Protein AF-A0A554JW59-F1 (afdb_monomer_lite)

Radius of gyration: 35.38 Å; chains: 1; bounding box: 73×120×131 Å

Secondary structure (DSSP, 8-state):
-----------------------S---S-PEEEEEEEE-SSSEEEEEEEEE--EEEEBTTS-EEEE-SBHHHHHHHHHHHHT--EEEEE-SSSEEEEEETTEE--TT-SSEEEEEETTEE-SS-TTT-B--TT-EEEEEEESSS--BEEEE--SEEETT-EEEEEEEEEE--B-TT--B--EEEE-TT-EEEETTEEEE--TTSEEEEE-SS-EEEEEEEE-TT-BPPPPEEEEEEPPPPPPPPPPPPPPPPPPPPPPPPPPPPPPPPPPPPP-PPP--HHHHHHHHHHHHHHHHHTB-TTS-BSHHHHHHHHHHHHHHTT--TTTSB-SS-BHHHHHTT----SHHHHHHHHHHHHHTT--GGGBTTB-HHHHHHTTEETTEES-TT-SHHHHHHHHHHHHHT--TT-HHHHHHHHHHHHH--TTS-SSSHHHHHHHHHHHHHHHTTT--HHHHHHHHHHHHHHHHTB-TTSSBTTSHHHHHHHHHHHHHTT--GGG---TTS--HHHHHHTTB-TTS-EESSSSSSEEHHHHHHHHHHHHT-PSSP----SSTTS-S---PPPPPPPP-PPP--------------------------------------------------PPPPTT--PPPTTHHHHHHHHHTTGGGT-SSGGGGTTTT-SS--

Sequence (668 aa):
MIRRRWHWWGLGWGFVLIAAAGALGQGADGVSVSLRIEGSTTTVFEGTVTATPCTITDTAGKEHALPAVAACALQKAAQERKFATSFQDFGFGLFLKKIAGDDTPPDFSRSWNFWVNDDPASVGLDTYAVTPNDRILLAFAPYPGVPLRVTAPEKAILGTSLPVRVEKRVGDFDAQFVWHGRWEPAAGATLHVGDAAHLVPSDGTVTLTFPESGSFPLSADGSGFVRSARRTLAVAAPSPSPTPSPSPSPTPTPAPTPTPTAAPSPTPSPQPTPVPDVSPEQRRERARSALRYLRSQQRDGGDIDGDIVTAWSAIAFGANEERGKTIRSDQSSLLDALTRGRLISATDIERHILAVRATGANPRSFNGSDLLQLLRQRVRNGQIGEETLVNDDIFGILAFVAAGEPANDADVQSAVRTVLQYQVGDGSFGGLDLTAAAMQSLHAYTVRGGSQQVSTALDRARAHLRSRQDRFGGFGENSATTAWALQALVAVGEDPATWRTTDGATPWTALLRYQNAGGGFGWKTREDVSPFMTAYAVPALLGVPWPVTLLGIESAFAAPVSSPTPTPTAAPRPRVAGTAAGAPSAVTATVASPAPSRALSSMTNQSSETATAPTSVPTADSEMLRTPPGFVPLASVDRQFALTLFGAANIGVGLSVARIISKLRGSL

Foldseek 3Di:
DDDDDDDDDDDDDDDPDPDPPPPDDDDQFAAKEWEWEAEPPDTPDTGIFGFAWDWAQAPVRDIDTAGRFQVSSVVRVCVVSVWDWHWHDPPQDTFGQDTHPHGQDPVNQWGFFKDWPLHTDQFARRFGRDHHHIHIYTHTHGPPAKEKEWDFDQEDEAQDWGKIFIWIWDFDAALLRDTPTDTAAPQQKWKDWANDIDGQHRRRIDIDHHNDFDKTWIKIGDPRHGIYDIGIHGYDHDDDDDDDDDDDDDDDDDDDDDDDDDDDDDDDDPQDDQDDFQDLVNLQVLLVLLLLVQLVQQDQQQARPAQLLLLLNLQLCLLVVAAQQVSHDPHDTSLSRLLPHDDDFLVSLLSSLLSCQSNQHACCQRNNHNSLVVQVVQDDPLEGTDPLDLVSLLSVLLSCLSNPHALPDSSNVSSLVVQLVCQDDQLASFDLLRLLSNLLSLLSSVVRPDDPSSVVSNVSSVSSVLVQQDPQQAHSLWQQSLLSNLLSCLSVPHDQQVSADSSNHTSRSSNCQQDDPSSFGATNGVLNGGSNSSSSSNSSSNSHHGSRGNNDDPVVPPDPPDDDDDDDDDDDDDDDDDDDDDDDDDDDDDDDDDDDDDDDDDDDDDDDDDDDDDDDDDDDDDDDDDDDPDDDPDDSSVSVVSVVVCVNSSSRSPPDVNPPVVPPPPDD

Structure (mmCIF, N/CA/C/O backbone):
data_AF-A0A554JW59-F1
#
_entry.id   AF-A0A554JW59-F1
#
loop_
_atom_site.group_PDB
_atom_site.id
_atom_site.type_symbol
_atom_site.label_atom_id
_atom_site.label_alt_id
_atom_site.label_comp_id
_atom_site.label_asym_id
_atom_site.label_entity_id
_atom_site.label_seq_id
_atom_site.pdbx_PDB_ins_code
_atom_site.Cartn_x
_atom_site.Cartn_y
_atom_site.Cartn_z
_atom_site.occupancy
_atom_site.B_iso_or_equiv
_atom_site.auth_seq_id
_atom_site.auth_comp_id
_atom_site.auth_asym_id
_atom_site.auth_atom_id
_atom_site.pdbx_PDB_model_num
ATOM 1 N N . MET A 1 1 ? 1.304 56.086 26.370 1.00 30.67 1 MET A N 1
ATOM 2 C CA . MET A 1 1 ? 0.957 56.741 25.081 1.00 30.67 1 MET A CA 1
ATOM 3 C C . MET A 1 1 ? 1.893 56.150 24.012 1.00 30.67 1 MET A C 1
ATOM 5 O O . MET A 1 1 ? 3.037 55.912 24.354 1.00 30.67 1 MET A O 1
ATOM 9 N N . ILE A 1 2 ? 1.413 55.560 22.897 1.00 30.80 2 ILE A N 1
ATOM 10 C CA . ILE A 1 2 ? 1.040 56.216 21.607 1.00 30.80 2 ILE A CA 1
ATOM 11 C C . ILE A 1 2 ? 2.284 56.875 20.965 1.00 30.80 2 ILE A C 1
ATOM 13 O O . ILE A 1 2 ? 2.851 57.730 21.627 1.00 30.80 2 ILE A O 1
ATOM 17 N N . ARG A 1 3 ? 2.770 56.606 19.732 1.00 26.52 3 ARG A N 1
ATOM 18 C CA . ARG A 1 3 ? 2.502 55.685 18.574 1.00 26.52 3 ARG A CA 1
ATOM 19 C C . ARG A 1 3 ? 3.874 55.477 17.851 1.00 26.52 3 ARG A C 1
ATOM 21 O O . ARG A 1 3 ? 4.731 56.330 18.011 1.00 26.52 3 ARG A O 1
ATOM 28 N N . ARG A 1 4 ? 4.252 54.358 17.204 1.00 28.67 4 ARG A N 1
ATOM 29 C CA . ARG A 1 4 ? 3.781 53.634 15.983 1.00 28.67 4 ARG A CA 1
ATOM 30 C C . ARG A 1 4 ? 4.208 54.264 14.622 1.00 28.67 4 ARG A C 1
ATOM 32 O O . ARG A 1 4 ? 3.858 55.408 14.371 1.00 28.67 4 ARG A O 1
ATOM 39 N N . ARG A 1 5 ? 4.774 53.418 13.726 1.00 27.11 5 ARG A N 1
ATOM 40 C CA . ARG A 1 5 ? 5.292 53.622 12.328 1.00 27.11 5 ARG A CA 1
ATOM 41 C C . ARG A 1 5 ? 6.709 54.239 12.225 1.00 27.11 5 ARG A C 1
ATOM 43 O O . ARG A 1 5 ? 6.990 55.134 13.001 1.00 27.11 5 ARG A O 1
ATOM 50 N N . TRP A 1 6 ? 7.690 53.772 11.425 1.00 24.84 6 TRP A N 1
ATOM 51 C CA . TRP A 1 6 ? 7.828 53.021 10.134 1.00 24.84 6 TRP A CA 1
ATOM 52 C C . TRP A 1 6 ? 8.040 53.905 8.889 1.00 24.84 6 TRP A C 1
ATOM 54 O O . TRP A 1 6 ? 7.097 54.599 8.527 1.00 24.84 6 TRP A O 1
ATOM 64 N N . HIS A 1 7 ? 9.194 53.751 8.211 1.00 23.84 7 HIS A N 1
ATOM 65 C CA . HIS A 1 7 ? 9.483 53.601 6.751 1.00 23.84 7 HIS A CA 1
ATOM 66 C C . HIS A 1 7 ? 11.033 53.497 6.619 1.00 23.84 7 HIS A C 1
ATOM 68 O O . HIS A 1 7 ? 11.727 54.300 7.229 1.00 23.84 7 HIS A O 1
ATOM 74 N N . TRP A 1 8 ? 11.653 52.415 6.126 1.00 22.59 8 TRP A N 1
ATOM 75 C CA . TRP A 1 8 ? 11.768 51.884 4.747 1.00 22.59 8 TRP A CA 1
ATOM 76 C C . TRP A 1 8 ? 12.770 52.605 3.816 1.00 22.59 8 TRP A C 1
ATOM 78 O O . TRP A 1 8 ? 12.433 53.588 3.170 1.00 22.59 8 TRP A O 1
ATOM 88 N N . TRP A 1 9 ? 13.962 52.003 3.700 1.00 22.34 9 TRP A N 1
ATOM 89 C CA . TRP A 1 9 ? 14.857 51.911 2.529 1.00 22.34 9 TRP A CA 1
ATOM 90 C C . TRP A 1 9 ? 15.418 50.467 2.554 1.00 22.34 9 TRP A C 1
ATOM 92 O O . TRP A 1 9 ? 15.513 49.892 3.636 1.00 22.34 9 TRP A O 1
ATOM 102 N N . GLY A 1 10 ? 15.793 49.799 1.462 1.00 24.75 10 GLY A N 1
ATOM 103 C CA . GLY A 1 10 ? 15.829 50.196 0.052 1.00 24.75 10 GLY A CA 1
ATOM 104 C C . GLY A 1 10 ? 17.069 49.582 -0.621 1.00 24.75 10 GLY A C 1
ATOM 105 O O . GLY A 1 10 ? 18.147 49.677 -0.048 1.00 24.75 10 GLY A O 1
ATOM 106 N N . LEU A 1 11 ? 16.917 49.008 -1.827 1.00 27.70 11 LEU A N 1
ATOM 107 C CA . LEU A 1 11 ? 17.918 48.207 -2.574 1.00 27.70 11 LEU A CA 1
ATOM 108 C C . LEU A 1 11 ? 18.179 46.790 -1.990 1.00 27.70 11 LEU A C 1
ATOM 110 O O . LEU A 1 11 ? 18.219 46.609 -0.780 1.00 27.70 11 LEU A O 1
ATOM 114 N N . GLY A 1 12 ? 18.378 45.731 -2.786 1.00 24.16 12 GLY A N 1
ATOM 115 C CA . GLY A 1 12 ? 18.192 45.621 -4.241 1.00 24.16 12 GLY A CA 1
ATOM 116 C C . GLY A 1 12 ? 19.170 44.662 -4.932 1.00 24.16 12 GLY A C 1
ATOM 117 O O . GLY A 1 12 ? 20.189 45.118 -5.434 1.00 24.16 12 GLY A O 1
ATOM 118 N N . TRP A 1 13 ? 18.838 43.369 -5.020 1.00 26.59 13 TRP A N 1
ATOM 119 C CA . TRP A 1 13 ? 19.511 42.395 -5.899 1.00 26.59 13 TRP A CA 1
ATOM 120 C C . TRP A 1 13 ? 18.462 41.561 -6.648 1.00 26.59 13 TRP A C 1
ATOM 122 O O . TRP A 1 13 ? 17.431 41.201 -6.081 1.00 26.59 13 TRP A O 1
ATOM 132 N N . GLY A 1 14 ? 18.687 41.326 -7.944 1.00 23.50 14 GLY A N 1
ATOM 133 C CA . GLY A 1 14 ? 17.663 40.814 -8.859 1.00 23.50 14 GLY A CA 1
ATOM 134 C C . GLY A 1 14 ? 17.547 39.289 -8.896 1.00 23.50 14 GLY A C 1
ATOM 135 O O . GLY A 1 14 ? 18.544 38.590 -9.055 1.00 23.50 14 GLY A O 1
ATOM 136 N N . PHE A 1 15 ? 16.313 38.783 -8.843 1.00 28.06 15 PHE A N 1
ATOM 137 C CA . PHE A 1 15 ? 15.989 37.417 -9.259 1.00 28.06 15 PHE A CA 1
ATOM 138 C C . PHE A 1 15 ? 15.778 37.359 -10.775 1.00 28.06 15 PHE A C 1
ATOM 140 O O . PHE A 1 15 ? 15.055 38.186 -11.334 1.00 28.06 15 PHE A O 1
ATOM 147 N N . VAL A 1 16 ? 16.321 36.328 -11.429 1.00 26.27 16 VAL A N 1
ATOM 148 C CA . VAL A 1 16 ? 15.911 35.958 -12.791 1.00 26.27 16 VAL A CA 1
ATOM 149 C C . VAL A 1 16 ? 14.546 35.274 -12.708 1.00 26.27 16 VAL A C 1
ATOM 151 O O . VAL A 1 16 ? 14.440 34.078 -12.441 1.00 26.27 16 VAL A O 1
ATOM 154 N N . LEU A 1 17 ? 13.484 36.051 -12.914 1.00 25.80 17 LEU A N 1
ATOM 155 C CA . LEU A 1 17 ? 12.132 35.529 -13.082 1.00 25.80 17 LEU A CA 1
ATOM 156 C C . LEU A 1 17 ? 11.989 34.901 -14.474 1.00 25.80 17 LEU A C 1
ATOM 158 O O . LEU A 1 17 ? 11.763 35.608 -15.455 1.00 25.80 17 LEU A O 1
ATOM 162 N N . ILE A 1 18 ? 12.018 33.567 -14.551 1.00 30.72 18 ILE A N 1
ATOM 163 C CA . ILE A 1 18 ? 11.371 32.855 -15.662 1.00 30.72 18 ILE A CA 1
ATOM 164 C C . ILE A 1 18 ? 9.860 32.943 -15.420 1.00 30.72 18 ILE A C 1
ATOM 166 O O . ILE A 1 18 ? 9.239 32.067 -14.821 1.00 30.72 18 ILE A O 1
ATOM 170 N N . ALA A 1 19 ? 9.275 34.069 -15.825 1.00 29.05 19 ALA A N 1
ATOM 171 C CA . ALA A 1 19 ? 7.841 34.280 -15.757 1.00 29.05 19 ALA A CA 1
ATOM 172 C C . ALA A 1 19 ? 7.147 33.408 -16.813 1.00 29.05 19 ALA A C 1
ATOM 174 O O . ALA A 1 19 ? 7.319 33.624 -18.012 1.00 29.05 19 ALA A O 1
ATOM 175 N N . ALA A 1 20 ? 6.320 32.457 -16.374 1.00 36.66 20 ALA A N 1
ATOM 176 C CA . ALA A 1 20 ? 5.455 31.658 -17.243 1.00 36.66 20 ALA A CA 1
ATOM 177 C C . ALA A 1 20 ? 4.256 32.486 -17.762 1.00 36.66 20 ALA A C 1
ATOM 179 O O . ALA A 1 20 ? 3.091 32.166 -17.523 1.00 36.66 20 ALA A O 1
ATOM 180 N N . ALA A 1 21 ? 4.545 33.585 -18.462 1.00 33.38 21 ALA A N 1
ATOM 181 C CA . ALA A 1 21 ? 3.572 34.435 -19.139 1.00 33.38 21 ALA A CA 1
ATOM 182 C C . ALA A 1 21 ? 3.112 33.767 -20.451 1.00 33.38 21 ALA A C 1
ATOM 184 O O . ALA A 1 21 ? 3.477 34.186 -21.544 1.00 33.38 21 ALA A O 1
ATOM 185 N N . GLY A 1 22 ? 2.340 32.684 -20.322 1.00 33.22 22 GLY A N 1
ATOM 186 C CA . GLY A 1 22 ? 1.930 31.820 -21.436 1.00 33.22 22 GLY A CA 1
ATOM 187 C C . GLY A 1 22 ? 0.580 31.139 -21.209 1.00 33.22 22 GLY A C 1
ATOM 188 O O . GLY A 1 22 ? 0.442 29.952 -21.474 1.00 33.22 22 GLY A O 1
ATOM 189 N N . ALA A 1 23 ? -0.396 31.867 -20.654 1.00 39.56 23 ALA A N 1
ATOM 190 C CA . ALA A 1 23 ? -1.718 31.332 -20.299 1.00 39.56 23 ALA A CA 1
ATOM 191 C C . ALA A 1 23 ? -2.885 32.308 -20.576 1.00 39.56 23 ALA A C 1
ATOM 193 O O . ALA A 1 23 ? -3.900 32.287 -19.884 1.00 39.56 23 ALA A O 1
ATOM 194 N N . LEU A 1 24 ? -2.744 33.165 -21.593 1.00 40.34 24 LEU A N 1
ATOM 195 C CA . LEU A 1 24 ? -3.840 33.926 -22.204 1.00 40.34 24 LEU A CA 1
ATOM 196 C C . LEU A 1 24 ? -3.666 33.860 -23.726 1.00 40.34 24 LEU A C 1
ATOM 198 O O . LEU A 1 24 ? -2.882 34.618 -24.288 1.00 40.34 24 LEU A O 1
ATOM 202 N N . GLY A 1 25 ? -4.366 32.921 -24.369 1.00 41.28 25 GLY A N 1
ATOM 203 C CA . GLY A 1 25 ? -4.278 32.684 -25.814 1.00 41.28 25 GLY A CA 1
ATOM 204 C C . GLY A 1 25 ? -3.622 31.357 -26.205 1.00 41.28 25 GLY A C 1
ATOM 205 O O . GLY A 1 25 ? -2.554 31.349 -26.807 1.00 41.28 25 GLY A O 1
ATOM 206 N N . GLN A 1 26 ? -4.300 30.241 -25.930 1.00 37.75 26 GLN A N 1
ATOM 207 C CA . GLN A 1 26 ? -4.285 29.074 -26.821 1.00 37.75 26 GLN A CA 1
ATOM 208 C C . GLN A 1 26 ? -5.736 28.667 -27.113 1.00 37.75 26 GLN A C 1
ATOM 210 O O . GLN A 1 26 ? -6.629 28.965 -26.316 1.00 37.75 26 GLN A O 1
ATOM 215 N N . GLY A 1 27 ? -5.964 28.113 -28.306 1.00 36.44 27 GLY A N 1
ATOM 216 C CA . GLY A 1 27 ? -7.290 27.859 -28.868 1.00 36.44 27 GLY A CA 1
ATOM 217 C C . GLY A 1 27 ? -7.942 26.565 -28.378 1.00 36.44 27 GLY A C 1
ATOM 218 O O . GLY A 1 27 ? -7.563 25.996 -27.359 1.00 36.44 27 GLY A O 1
ATOM 219 N N . ALA A 1 28 ? -8.928 26.086 -29.139 1.00 51.41 28 ALA A N 1
ATOM 220 C CA . ALA A 1 28 ? -9.682 24.860 -28.857 1.00 51.41 28 ALA A CA 1
ATOM 221 C C . ALA A 1 28 ? -8.911 23.558 -29.190 1.00 51.41 28 ALA A C 1
ATOM 223 O O . ALA A 1 28 ? -9.514 22.495 -29.348 1.00 51.41 28 ALA A O 1
ATOM 224 N N . ASP A 1 29 ? -7.587 23.640 -29.317 1.00 67.19 29 ASP A N 1
ATOM 225 C CA . ASP A 1 29 ? -6.730 22.594 -29.864 1.00 67.19 29 ASP A CA 1
ATOM 226 C C . ASP A 1 29 ? -6.280 21.635 -28.749 1.00 67.19 29 ASP A C 1
ATOM 228 O O . ASP A 1 29 ? -5.384 21.933 -27.958 1.00 67.19 29 ASP A O 1
ATOM 232 N N . GLY A 1 30 ? -6.950 20.484 -28.649 1.00 83.62 30 GLY A N 1
ATOM 233 C CA . GLY A 1 30 ? -6.663 19.467 -27.633 1.00 83.62 30 GLY A CA 1
ATOM 234 C C . GLY A 1 30 ? -5.322 18.742 -27.823 1.00 83.62 30 GLY A C 1
ATOM 235 O O . GLY A 1 30 ? -4.690 18.790 -28.881 1.00 83.62 30 GLY A O 1
ATOM 236 N N . VAL A 1 31 ? -4.894 18.005 -26.797 1.00 92.94 31 VAL A N 1
ATOM 237 C CA . VAL A 1 31 ? -3.607 17.292 -26.798 1.00 92.94 31 VAL A CA 1
ATOM 238 C C . VAL A 1 31 ? -3.735 15.966 -27.542 1.00 92.94 31 VAL A C 1
ATOM 240 O O . VAL A 1 31 ? -4.516 15.104 -27.149 1.00 92.94 31 VAL A O 1
ATOM 243 N N . SER A 1 32 ? -2.957 15.777 -28.609 1.00 94.69 32 SER A N 1
ATOM 244 C CA . SER A 1 32 ? -2.984 14.534 -29.389 1.00 94.69 32 SER A CA 1
ATOM 245 C C . SER A 1 32 ? -2.013 13.485 -28.839 1.00 94.69 32 SER A C 1
ATOM 247 O O . SER A 1 32 ? -0.808 13.727 -28.736 1.00 94.69 32 SER A O 1
ATOM 249 N N . VAL A 1 33 ? -2.558 12.310 -28.520 1.00 96.25 33 VAL A N 1
ATOM 250 C CA . VAL A 1 33 ? -1.866 11.136 -27.963 1.00 96.25 33 VAL A CA 1
ATOM 251 C C . VAL A 1 33 ? -2.113 9.903 -28.828 1.00 96.25 33 VAL A C 1
ATOM 253 O O . VAL A 1 33 ? -3.108 9.838 -29.548 1.00 96.25 33 VAL A O 1
ATOM 256 N N . SER A 1 34 ? -1.240 8.903 -28.737 1.00 97.12 34 SER A N 1
ATOM 257 C CA . SER A 1 34 ? -1.515 7.558 -29.248 1.00 97.12 34 SER A CA 1
ATOM 258 C C . SER A 1 34 ? -2.154 6.726 -28.140 1.00 97.12 34 SER A C 1
ATOM 260 O O . SER A 1 34 ? -1.618 6.660 -27.035 1.00 97.12 34 SER A O 1
ATOM 262 N N . LEU A 1 35 ? -3.297 6.101 -28.416 1.00 97.94 35 LEU A N 1
ATOM 263 C CA . LEU A 1 35 ? -4.037 5.272 -27.468 1.00 97.94 35 LEU A CA 1
ATOM 264 C C . LEU A 1 35 ? -4.193 3.855 -28.030 1.00 97.94 35 LEU A C 1
ATOM 266 O O . LEU A 1 35 ? -4.705 3.674 -29.135 1.00 97.94 35 LEU A O 1
ATOM 270 N N . ARG A 1 36 ? -3.810 2.847 -27.241 1.00 98.00 36 ARG A N 1
ATOM 271 C CA . ARG A 1 36 ? -4.173 1.440 -27.455 1.00 98.00 36 ARG A CA 1
ATOM 272 C C . ARG A 1 36 ? -4.988 0.925 -26.271 1.00 98.00 36 ARG A C 1
ATOM 274 O O . ARG A 1 36 ? -4.664 1.212 -25.120 1.00 98.00 36 ARG A O 1
ATOM 281 N N . ILE A 1 37 ? -6.043 0.169 -26.552 1.00 98.25 37 ILE A N 1
ATOM 282 C CA . ILE A 1 37 ? -6.903 -0.468 -25.554 1.00 98.25 37 ILE A CA 1
ATOM 283 C C . ILE A 1 37 ? -6.947 -1.966 -25.850 1.00 98.25 37 ILE A C 1
ATOM 285 O O . ILE A 1 37 ? -7.478 -2.384 -26.878 1.00 98.25 37 ILE A O 1
ATOM 289 N N . GLU A 1 38 ? -6.414 -2.770 -24.939 1.00 97.62 38 GLU A N 1
ATOM 290 C CA . GLU A 1 38 ? -6.402 -4.229 -25.007 1.00 97.62 38 GLU A CA 1
ATOM 291 C C . GLU A 1 38 ? -7.410 -4.805 -24.007 1.00 97.62 38 GLU A C 1
ATOM 293 O O . GLU A 1 38 ? -7.181 -4.769 -22.799 1.00 97.62 38 GLU A O 1
ATOM 298 N N . GLY A 1 39 ? -8.526 -5.346 -24.504 1.00 95.25 39 GLY A N 1
ATOM 299 C CA . GLY A 1 39 ? -9.462 -6.135 -23.699 1.00 95.25 39 GLY A CA 1
ATOM 300 C C . GLY A 1 39 ? -8.946 -7.555 -23.447 1.00 95.25 39 GLY A C 1
ATOM 301 O O . GLY A 1 39 ? -7.873 -7.936 -23.924 1.00 95.25 39 GLY A O 1
ATOM 302 N N . SER A 1 40 ? -9.723 -8.381 -22.750 1.00 89.88 40 SER A N 1
ATOM 303 C CA . SER A 1 40 ? -9.350 -9.771 -22.450 1.00 89.88 40 SER A CA 1
ATOM 304 C C . SER A 1 40 ? -9.096 -10.601 -23.714 1.00 89.88 40 SER A C 1
ATOM 306 O O . SER A 1 40 ? -8.146 -11.380 -23.764 1.00 89.88 40 SER A O 1
ATOM 308 N N . THR A 1 41 ? -9.901 -10.405 -24.760 1.00 87.81 41 THR A N 1
ATOM 309 C CA . THR A 1 41 ? -9.881 -11.224 -25.986 1.00 87.81 41 THR A CA 1
ATOM 310 C C . THR A 1 41 ? -9.489 -10.460 -27.251 1.00 87.81 41 THR A C 1
ATOM 312 O O . THR A 1 41 ? -8.937 -11.067 -28.165 1.00 87.81 41 THR A O 1
ATOM 315 N N . THR A 1 42 ? -9.708 -9.142 -27.317 1.00 92.38 42 THR A N 1
ATOM 316 C CA . THR A 1 42 ? -9.457 -8.330 -28.523 1.00 92.38 42 THR A CA 1
ATOM 317 C C . THR A 1 42 ? -8.863 -6.955 -28.211 1.00 92.38 42 THR A C 1
ATOM 319 O O . THR A 1 42 ? -9.084 -6.377 -27.145 1.00 92.38 42 THR A O 1
ATOM 322 N N . THR A 1 43 ? -8.120 -6.397 -29.169 1.00 95.25 43 THR A N 1
ATOM 323 C CA . THR A 1 43 ? -7.787 -4.966 -29.185 1.00 95.25 43 THR A CA 1
ATOM 324 C C . THR A 1 43 ? -9.077 -4.181 -29.444 1.00 95.25 43 THR A C 1
ATOM 326 O O . THR A 1 43 ? -9.675 -4.300 -30.512 1.00 95.25 43 THR A O 1
ATOM 329 N N . VAL A 1 44 ? -9.527 -3.404 -28.458 1.00 96.44 44 VAL A N 1
ATOM 330 C CA . VAL A 1 44 ? -10.766 -2.604 -28.506 1.00 96.44 44 VAL A CA 1
ATOM 331 C C . VAL A 1 44 ? -10.550 -1.306 -29.290 1.00 96.44 44 VAL A C 1
ATOM 333 O O . VAL A 1 44 ? -11.464 -0.805 -29.943 1.00 96.44 44 VAL A O 1
ATOM 336 N N . PHE A 1 45 ? -9.334 -0.757 -29.235 1.00 96.81 45 PHE A N 1
ATOM 337 C CA . PHE A 1 45 ? -8.948 0.471 -29.926 1.00 96.81 45 PHE A CA 1
ATOM 338 C C . PHE A 1 45 ? -7.433 0.509 -30.162 1.00 96.81 45 PHE A C 1
ATOM 340 O O . PHE A 1 45 ? -6.668 0.136 -29.278 1.00 96.81 45 PHE A O 1
ATOM 347 N N . GLU A 1 46 ? -6.994 1.022 -31.310 1.00 95.38 46 GLU A N 1
ATOM 348 C CA . GLU A 1 46 ? -5.608 1.440 -31.554 1.00 95.38 46 GLU A CA 1
ATOM 349 C C . GLU A 1 46 ? -5.630 2.652 -32.503 1.00 95.38 46 GLU A C 1
ATOM 351 O O . GLU A 1 46 ? -6.264 2.597 -33.560 1.00 95.38 46 GLU A O 1
ATOM 356 N N . GLY A 1 47 ? -4.997 3.766 -32.120 1.00 94.81 47 GLY A N 1
ATOM 357 C CA . GLY A 1 47 ? -4.906 4.964 -32.963 1.00 94.81 47 GLY A CA 1
ATOM 358 C C . GLY A 1 47 ? -4.648 6.271 -32.208 1.00 94.81 47 GLY A C 1
ATOM 359 O O . GLY A 1 47 ? -4.595 6.310 -30.980 1.00 94.81 47 GLY A O 1
ATOM 360 N N . THR A 1 48 ? -4.500 7.365 -32.956 1.00 95.81 48 THR A N 1
ATOM 361 C CA . THR A 1 48 ? -4.336 8.716 -32.394 1.00 95.81 48 THR A CA 1
ATOM 362 C C . THR A 1 48 ? -5.674 9.282 -31.919 1.00 95.81 48 THR A C 1
ATOM 364 O O . THR A 1 48 ? -6.680 9.164 -32.619 1.00 95.81 48 THR A O 1
ATOM 367 N N . VAL A 1 49 ? -5.681 9.938 -30.758 1.00 95.38 49 VAL A N 1
ATOM 368 C CA . VAL A 1 49 ? -6.854 10.603 -30.173 1.00 95.38 49 VAL A CA 1
ATOM 369 C C . VAL A 1 49 ? -6.464 11.983 -29.656 1.00 95.38 49 VAL A C 1
ATOM 371 O O . VAL A 1 49 ? -5.439 12.140 -28.997 1.00 95.38 49 VAL A O 1
ATOM 374 N N . THR A 1 50 ? -7.299 12.987 -29.921 1.00 95.12 50 THR A N 1
ATOM 375 C CA . THR A 1 50 ? -7.126 14.349 -29.400 1.00 95.12 50 THR A CA 1
ATOM 376 C C . THR A 1 50 ? -7.939 14.526 -28.118 1.00 95.12 50 THR A C 1
ATOM 378 O O . THR A 1 50 ? -9.168 14.576 -28.153 1.00 95.12 50 THR A O 1
ATOM 381 N N . ALA A 1 51 ? -7.250 14.612 -26.981 1.00 93.75 51 ALA A N 1
ATOM 382 C CA . ALA A 1 51 ? -7.833 14.819 -25.664 1.00 93.75 51 ALA A CA 1
ATOM 383 C C . ALA A 1 51 ? -8.176 16.300 -25.437 1.00 93.75 51 ALA A C 1
ATOM 385 O O . ALA A 1 51 ? -7.298 17.165 -25.379 1.00 93.75 51 ALA A O 1
ATOM 386 N N . THR A 1 52 ? -9.461 16.584 -25.262 1.00 94.62 52 THR A N 1
ATOM 387 C CA . THR A 1 52 ? -9.983 17.861 -24.754 1.00 94.62 52 THR A CA 1
ATOM 388 C C . THR A 1 52 ? -10.439 17.688 -23.300 1.00 94.62 52 THR A C 1
ATOM 390 O O . THR A 1 52 ? -10.625 16.550 -22.868 1.00 94.62 52 THR A O 1
ATOM 393 N N . PRO A 1 53 ? -10.670 18.771 -22.534 1.00 95.50 53 PRO A N 1
ATOM 394 C CA . PRO A 1 53 ? -11.437 18.694 -21.289 1.00 95.50 53 PRO A CA 1
ATOM 395 C C . PRO A 1 53 ? -12.790 17.998 -21.500 1.00 95.50 53 PRO A C 1
ATOM 397 O O . PRO A 1 53 ? -13.365 18.075 -22.591 1.00 95.50 53 PRO A O 1
ATOM 400 N N . CYS A 1 54 ? -13.282 17.306 -20.474 1.00 95.38 54 CYS A N 1
ATOM 401 C CA . CYS A 1 54 ? -14.460 16.445 -20.571 1.00 95.38 54 CYS A CA 1
ATOM 402 C C . CYS A 1 54 ? -15.233 16.343 -19.245 1.00 95.38 54 CYS A C 1
ATOM 404 O O . CYS A 1 54 ? -14.748 16.789 -18.207 1.00 95.38 54 CYS A O 1
ATOM 406 N N . THR A 1 55 ? -16.419 15.729 -19.273 1.00 96.88 55 THR A N 1
ATOM 407 C CA . THR A 1 55 ? -17.195 15.393 -18.068 1.00 96.88 55 THR A CA 1
ATOM 408 C C . THR A 1 55 ? -17.488 13.900 -18.055 1.00 96.88 55 THR A C 1
ATOM 410 O O . THR A 1 55 ? -18.030 13.364 -19.024 1.00 96.88 55 THR A O 1
ATOM 413 N N . ILE A 1 56 ? -17.155 13.234 -16.952 1.00 95.88 56 ILE A N 1
ATOM 414 C CA . ILE A 1 56 ? -17.407 11.807 -16.731 1.00 95.88 56 ILE A CA 1
ATOM 415 C C . ILE A 1 56 ? -18.440 11.653 -15.617 1.00 95.88 56 ILE A C 1
ATOM 417 O O . ILE A 1 56 ? -18.289 12.229 -14.542 1.00 95.88 56 ILE A O 1
ATOM 421 N N . THR A 1 57 ? -19.484 10.865 -15.867 1.00 96.56 57 THR A N 1
ATOM 422 C CA . THR A 1 57 ? -20.451 10.455 -14.842 1.00 96.56 57 THR A CA 1
ATOM 423 C C . THR A 1 57 ? -20.007 9.127 -14.231 1.00 96.56 57 THR A C 1
ATOM 425 O O . THR A 1 57 ? -19.659 8.196 -14.961 1.00 96.56 57 THR A O 1
ATOM 428 N N . ASP A 1 58 ? -20.008 9.031 -12.904 1.00 93.94 58 ASP A N 1
ATOM 429 C CA . ASP A 1 58 ? -19.653 7.804 -12.186 1.00 93.94 58 ASP A CA 1
ATOM 430 C C . ASP A 1 58 ? -20.841 6.834 -12.008 1.00 93.94 58 ASP A C 1
ATOM 432 O O . ASP A 1 58 ? -21.992 7.130 -12.337 1.00 93.94 58 ASP A O 1
ATOM 436 N N . THR A 1 59 ? -20.571 5.648 -11.455 1.00 92.81 59 THR A N 1
ATOM 437 C CA . THR A 1 59 ? -21.588 4.625 -11.147 1.00 92.81 59 THR A CA 1
ATOM 438 C C . THR A 1 59 ? -22.612 5.024 -10.075 1.00 92.81 59 THR A C 1
ATOM 440 O O . THR A 1 59 ? -23.574 4.284 -9.882 1.00 92.81 59 THR A O 1
ATOM 443 N N . ALA A 1 60 ? -22.428 6.145 -9.370 1.00 90.62 60 ALA A N 1
ATOM 444 C CA . ALA A 1 60 ? -23.415 6.718 -8.452 1.00 90.62 60 ALA A CA 1
ATOM 445 C C . ALA A 1 60 ? -24.264 7.826 -9.115 1.00 90.62 60 ALA A C 1
ATOM 447 O O . ALA A 1 60 ? -25.179 8.353 -8.483 1.00 90.62 60 ALA A O 1
ATOM 448 N N . GLY A 1 61 ? -23.996 8.164 -10.383 1.00 93.38 61 GLY A N 1
ATOM 449 C CA . GLY A 1 61 ? -24.696 9.210 -11.131 1.00 93.38 61 GLY A CA 1
ATOM 450 C C . GLY A 1 61 ? -24.152 10.623 -10.898 1.00 93.38 61 GLY A C 1
ATOM 451 O O . GLY A 1 61 ? -24.774 11.587 -11.341 1.00 93.38 61 GLY A O 1
ATOM 452 N N . LYS A 1 62 ? -23.012 10.770 -10.214 1.00 93.75 62 LYS A N 1
ATOM 453 C CA . LYS A 1 62 ? -22.355 12.062 -9.973 1.00 93.75 62 LYS A CA 1
ATOM 454 C C . LYS A 1 62 ? -21.451 12.413 -11.157 1.00 93.75 62 LYS A C 1
ATOM 456 O O . LYS A 1 62 ? -20.742 11.562 -11.689 1.00 93.75 62 LYS A O 1
ATOM 461 N N . GLU A 1 63 ? -21.479 13.678 -11.572 1.00 96.75 63 GLU A N 1
ATOM 462 C CA . GLU A 1 63 ? -20.645 14.201 -12.658 1.00 96.75 63 GLU A CA 1
ATOM 463 C C . GLU A 1 63 ? -19.315 14.771 -12.151 1.00 96.75 63 GLU A C 1
ATOM 465 O O . GLU A 1 63 ? -19.250 15.434 -11.114 1.00 96.75 63 GLU A O 1
ATOM 470 N N . HIS A 1 64 ? -18.258 14.548 -12.931 1.00 91.25 64 HIS A N 1
ATOM 471 C CA . HIS A 1 64 ? -16.892 14.980 -12.653 1.00 91.25 64 HIS A CA 1
ATOM 472 C C . HIS A 1 64 ? -16.315 15.671 -13.889 1.00 91.25 64 HIS A C 1
ATOM 474 O O . HIS A 1 64 ? -16.095 15.031 -14.918 1.00 91.25 64 HIS A O 1
ATOM 480 N N . ALA A 1 65 ? -16.077 16.980 -13.798 1.00 94.94 65 ALA A N 1
ATOM 481 C CA . ALA A 1 65 ? -15.447 17.757 -14.863 1.00 94.94 65 ALA A CA 1
ATOM 482 C C . ALA A 1 65 ? -13.916 17.654 -14.769 1.00 94.94 65 ALA A C 1
ATOM 484 O O . ALA A 1 65 ? -13.328 17.977 -13.735 1.00 94.94 65 ALA A O 1
ATOM 485 N N . LEU A 1 66 ? -13.272 17.230 -15.856 1.00 90.81 66 LEU A N 1
ATOM 486 C CA . LEU A 1 66 ? -11.842 16.939 -15.936 1.00 90.81 66 LEU A CA 1
ATOM 487 C C . LEU A 1 66 ? -11.143 17.835 -16.981 1.00 90.81 66 LEU A C 1
ATOM 489 O O . LEU A 1 66 ? -11.733 18.152 -18.020 1.00 90.81 66 LEU A O 1
ATOM 493 N N . PRO A 1 67 ? -9.873 18.233 -16.756 1.00 90.19 67 PRO A N 1
ATOM 494 C CA . PRO A 1 67 ? -9.044 18.859 -17.787 1.00 90.19 67 PRO A CA 1
ATOM 495 C C . PRO A 1 67 ? -8.646 17.834 -18.870 1.00 90.19 67 PRO A C 1
ATOM 497 O O . PRO A 1 67 ? -9.105 16.697 -18.853 1.00 90.19 67 PRO A O 1
ATOM 500 N N . ALA A 1 68 ? -7.796 18.207 -19.832 1.00 90.06 68 ALA A N 1
ATOM 501 C CA . ALA A 1 68 ? -7.305 17.272 -20.852 1.00 90.06 68 ALA A CA 1
ATOM 502 C C . ALA A 1 68 ? -6.392 16.187 -20.229 1.00 90.06 68 ALA A C 1
ATOM 504 O O . ALA A 1 68 ? -5.178 16.359 -20.111 1.00 90.06 68 ALA A O 1
ATOM 505 N N . VAL A 1 69 ? -7.004 15.079 -19.805 1.00 94.69 69 VAL A N 1
ATOM 506 C CA . VAL A 1 69 ? -6.363 13.936 -19.130 1.00 94.69 69 VAL A CA 1
ATOM 507 C C . VAL A 1 69 ? -6.589 12.628 -19.890 1.00 94.69 69 VAL A C 1
ATOM 509 O O . VAL A 1 69 ? -7.418 12.558 -20.804 1.00 94.69 69 VAL A O 1
ATOM 512 N N . ALA A 1 70 ? -5.886 11.563 -19.501 1.00 95.69 70 ALA A N 1
ATOM 513 C CA . ALA A 1 70 ? -5.999 10.244 -20.129 1.00 95.69 70 ALA A CA 1
ATOM 514 C C . ALA A 1 70 ? -7.440 9.682 -20.123 1.00 95.69 70 ALA A C 1
ATOM 516 O O . ALA A 1 70 ? -7.857 9.056 -21.099 1.00 95.69 70 ALA A O 1
ATOM 517 N N . ALA A 1 71 ? -8.242 9.964 -19.090 1.00 96.69 71 ALA A N 1
ATOM 518 C CA . ALA A 1 71 ? -9.659 9.591 -19.049 1.00 96.69 71 ALA A CA 1
ATOM 519 C C . ALA A 1 71 ? -10.486 10.288 -20.146 1.00 96.69 71 ALA A C 1
ATOM 521 O O . ALA A 1 71 ? -11.373 9.665 -20.726 1.00 96.69 71 ALA A O 1
ATOM 522 N N . CYS A 1 72 ? -10.162 11.537 -20.500 1.00 97.25 72 CYS A N 1
ATOM 523 C CA . CYS A 1 72 ? -10.816 12.238 -21.605 1.00 97.25 72 CYS A CA 1
ATOM 524 C C . CYS A 1 72 ? -10.364 11.715 -22.978 1.00 97.25 72 CYS A C 1
ATOM 526 O O . CYS A 1 72 ? -11.179 11.648 -23.898 1.00 97.25 72 CYS A O 1
ATOM 528 N N . ALA A 1 73 ? -9.107 11.272 -23.122 1.00 97.12 73 ALA A N 1
ATOM 529 C CA . ALA A 1 73 ? -8.661 10.550 -24.319 1.00 97.12 73 ALA A CA 1
ATOM 530 C C . ALA A 1 73 ? -9.459 9.242 -24.504 1.00 97.12 73 ALA A C 1
ATOM 532 O O . ALA A 1 73 ? -9.983 8.974 -25.586 1.00 97.12 73 ALA A O 1
ATOM 533 N N . LEU A 1 74 ? -9.636 8.470 -23.426 1.00 98.06 74 LEU A N 1
ATOM 534 C CA . LEU A 1 74 ? -10.495 7.285 -23.421 1.00 98.06 74 LEU A CA 1
ATOM 535 C C . LEU A 1 74 ? -11.954 7.632 -23.765 1.00 98.06 74 LEU A C 1
ATOM 537 O O . LEU A 1 74 ? -12.541 6.985 -24.629 1.00 98.06 74 LEU A O 1
ATOM 541 N N . GLN A 1 75 ? -12.540 8.663 -23.148 1.00 96.75 75 GLN A N 1
ATOM 542 C CA . GLN A 1 75 ? -13.931 9.050 -23.407 1.00 96.75 75 GLN A CA 1
ATOM 543 C C . GLN A 1 75 ? -14.146 9.508 -24.861 1.00 96.75 75 GLN A C 1
ATOM 545 O O . GLN A 1 75 ? -15.159 9.164 -25.471 1.00 96.75 75 GLN A O 1
ATOM 550 N N . LYS A 1 76 ? -13.176 10.213 -25.460 1.00 95.88 76 LYS A N 1
ATOM 551 C CA . LYS A 1 76 ? -13.200 10.595 -26.881 1.00 95.88 76 LYS A CA 1
ATOM 552 C C . LYS A 1 76 ? -13.177 9.366 -27.797 1.00 95.88 76 LYS A C 1
ATOM 554 O O . LYS A 1 76 ? -13.992 9.276 -28.715 1.00 95.88 76 LYS A O 1
ATOM 559 N N . ALA A 1 77 ? -12.308 8.391 -27.519 1.00 97.12 77 ALA A N 1
ATOM 560 C CA . ALA A 1 77 ? -12.267 7.124 -28.253 1.00 97.12 77 ALA A CA 1
ATOM 561 C C . ALA A 1 77 ? -13.575 6.320 -28.106 1.00 97.12 77 ALA A C 1
ATOM 563 O O . ALA A 1 77 ? -14.093 5.797 -29.097 1.00 97.12 77 ALA A O 1
ATOM 564 N N . ALA A 1 78 ? -14.139 6.284 -26.894 1.00 96.81 78 ALA A N 1
ATOM 565 C CA . ALA A 1 78 ? -15.406 5.628 -26.576 1.00 96.81 78 ALA A CA 1
ATOM 566 C C . ALA A 1 78 ? -16.579 6.220 -27.369 1.00 96.81 78 ALA A C 1
ATOM 568 O O . ALA A 1 78 ? -17.372 5.477 -27.945 1.00 96.81 78 ALA A O 1
ATOM 569 N N . GLN A 1 79 ? -16.648 7.551 -27.475 1.00 94.69 79 GLN A N 1
ATOM 570 C CA . GLN A 1 79 ? -17.640 8.253 -28.296 1.00 94.69 79 GLN A CA 1
ATOM 571 C C . GLN A 1 79 ? -17.476 7.941 -29.791 1.00 94.69 79 GLN A C 1
ATOM 573 O O . GLN A 1 79 ? -18.452 7.606 -30.463 1.00 94.69 79 GLN A O 1
ATOM 578 N N . GLU A 1 80 ? -16.253 8.014 -30.327 1.00 92.31 80 GLU A N 1
ATOM 579 C CA . GLU A 1 80 ? -16.017 7.814 -31.763 1.00 92.31 80 GLU A CA 1
ATOM 580 C C . GLU A 1 80 ? -16.203 6.364 -32.231 1.00 92.31 80 GLU A C 1
ATOM 582 O O . GLU A 1 80 ? -16.622 6.141 -33.367 1.00 92.31 80 GLU A O 1
ATOM 587 N N . ARG A 1 81 ? -15.861 5.370 -31.400 1.00 92.88 81 ARG A N 1
ATOM 588 C CA . ARG A 1 81 ? -16.011 3.938 -31.729 1.00 92.88 81 ARG A CA 1
ATOM 589 C C . ARG A 1 81 ? -17.215 3.275 -31.052 1.00 92.88 81 ARG A C 1
ATOM 591 O O . ARG A 1 81 ? -17.440 2.087 -31.254 1.00 92.88 81 ARG A O 1
ATOM 598 N N . LYS A 1 82 ? -18.022 4.049 -30.317 1.00 94.50 82 LYS A N 1
ATOM 599 C CA . LYS A 1 82 ? -19.295 3.650 -29.689 1.00 94.50 82 LYS A CA 1
ATOM 600 C C . LYS A 1 82 ? -19.185 2.458 -28.727 1.00 94.50 82 LYS A C 1
ATOM 602 O O . LYS A 1 82 ? -20.102 1.642 -28.651 1.00 94.50 82 LYS A O 1
ATOM 607 N N . PHE A 1 83 ? -18.087 2.364 -27.974 1.00 95.62 83 PHE A N 1
ATOM 608 C CA . PHE A 1 83 ? -17.958 1.396 -26.880 1.00 95.62 83 PHE A CA 1
ATOM 609 C C . PHE A 1 83 ? -18.315 2.032 -25.530 1.00 95.62 83 PHE A C 1
ATOM 611 O O . PHE A 1 83 ? -18.092 3.218 -25.307 1.00 95.62 83 PHE A O 1
ATOM 618 N N . ALA A 1 84 ? -18.878 1.238 -24.618 1.00 94.75 84 ALA A N 1
ATOM 619 C CA . ALA A 1 84 ? -19.214 1.698 -23.273 1.00 94.75 84 ALA A CA 1
ATOM 620 C C . ALA A 1 84 ? -17.964 1.841 -22.388 1.00 94.75 84 ALA A C 1
ATOM 622 O O . ALA A 1 84 ? -17.000 1.091 -22.539 1.00 94.75 84 ALA A O 1
ATOM 623 N N . THR A 1 85 ? -18.018 2.744 -21.413 1.00 97.25 85 THR A N 1
ATOM 624 C CA . THR A 1 85 ? -17.057 2.851 -20.304 1.00 97.25 85 THR A CA 1
ATOM 625 C C . THR A 1 85 ? -17.817 3.067 -19.001 1.00 97.25 85 THR A C 1
ATOM 627 O O . THR A 1 85 ? -18.878 3.691 -19.027 1.00 97.25 85 THR A O 1
ATOM 630 N N . SER A 1 86 ? -17.282 2.624 -17.863 1.00 96.69 86 SER A N 1
ATOM 631 C CA . SER A 1 86 ? -17.795 3.042 -16.550 1.00 96.69 86 SER A CA 1
ATOM 632 C C . SER A 1 86 ? -16.666 3.364 -15.578 1.00 96.69 86 SER A C 1
ATOM 634 O O . SER A 1 86 ? -15.619 2.710 -15.573 1.00 96.69 86 SER A O 1
ATOM 636 N N . PHE A 1 87 ? -16.903 4.386 -14.758 1.00 94.56 87 PHE A N 1
ATOM 637 C CA . PHE A 1 87 ? -15.987 4.857 -13.728 1.00 94.56 87 PHE A CA 1
ATOM 638 C C . PHE A 1 87 ? -16.676 4.801 -12.368 1.00 94.56 87 PHE A C 1
ATOM 640 O O . PHE A 1 87 ? -17.864 5.100 -12.262 1.00 94.56 87 PHE A O 1
ATOM 647 N N . GLN A 1 88 ? -15.936 4.424 -11.334 1.00 88.56 88 GLN A N 1
ATOM 648 C CA . GLN A 1 88 ? -16.415 4.382 -9.959 1.00 88.56 88 GLN A CA 1
ATOM 649 C C . GLN A 1 88 ? -15.626 5.400 -9.134 1.00 88.56 88 GLN A C 1
ATOM 651 O O . GLN A 1 88 ? -14.406 5.289 -9.023 1.00 88.56 88 GLN A O 1
ATOM 656 N N . ASP A 1 89 ? -16.317 6.385 -8.561 1.00 82.19 89 ASP A N 1
ATOM 657 C CA . ASP A 1 89 ? -15.730 7.281 -7.566 1.00 82.19 89 ASP A CA 1
ATOM 658 C C . ASP A 1 89 ? -15.547 6.525 -6.243 1.00 82.19 89 ASP A C 1
ATOM 660 O O . ASP A 1 89 ? -16.482 5.900 -5.732 1.00 82.19 89 ASP A O 1
ATOM 664 N N . PHE A 1 90 ? -14.334 6.573 -5.697 1.00 71.38 90 PHE A N 1
ATOM 665 C CA . PHE A 1 90 ? -14.004 6.034 -4.376 1.00 71.38 90 PHE A CA 1
ATOM 666 C C . PHE A 1 90 ? -13.808 7.132 -3.307 1.00 71.38 90 PHE A C 1
ATOM 668 O O . PHE A 1 90 ? -13.458 6.828 -2.170 1.00 71.38 90 PHE A O 1
ATOM 675 N N . GLY A 1 91 ? -14.051 8.402 -3.648 1.00 52.16 91 GLY A N 1
ATOM 676 C CA . GLY A 1 91 ? -13.946 9.572 -2.767 1.00 52.16 91 GLY A CA 1
ATOM 677 C C . GLY A 1 91 ? -12.647 10.369 -2.926 1.00 52.16 91 GLY A C 1
ATOM 678 O O . GLY A 1 91 ? -12.594 11.534 -2.535 1.00 52.16 91 GLY A O 1
ATOM 679 N N . PHE A 1 92 ? -11.622 9.770 -3.535 1.00 56.75 92 PHE A N 1
ATOM 680 C CA . PHE A 1 92 ? -10.299 10.364 -3.784 1.00 56.75 92 PHE A CA 1
ATOM 681 C C . PHE A 1 92 ? -9.907 10.405 -5.277 1.00 56.75 92 PHE A C 1
ATOM 683 O O . PHE A 1 92 ? -8.855 10.946 -5.609 1.00 56.75 92 PHE A O 1
ATOM 690 N N . GLY A 1 93 ? -10.723 9.828 -6.170 1.00 70.44 93 GLY A N 1
ATOM 691 C CA . GLY A 1 93 ? -10.419 9.665 -7.596 1.00 70.44 93 GLY A CA 1
ATOM 692 C C . GLY A 1 93 ? -11.352 8.668 -8.295 1.00 70.44 93 GLY A C 1
ATOM 693 O O . GLY A 1 93 ? -12.040 7.873 -7.646 1.00 70.44 93 GLY A O 1
ATOM 694 N N . LEU A 1 94 ? -11.369 8.718 -9.628 1.00 82.62 94 LEU A N 1
ATOM 695 C CA . LEU A 1 94 ? -12.203 7.892 -10.502 1.00 82.62 94 LEU A CA 1
ATOM 696 C C . LEU A 1 94 ? -11.472 6.628 -10.963 1.00 82.62 94 LEU A C 1
ATOM 698 O O . LEU A 1 94 ? -10.628 6.657 -11.862 1.00 82.62 94 LEU A O 1
ATOM 702 N N . PHE A 1 95 ? -11.877 5.483 -10.424 1.00 87.94 95 PHE A N 1
ATOM 703 C CA . PHE A 1 95 ? -11.405 4.187 -10.894 1.00 87.94 95 PHE A CA 1
ATOM 704 C C . PHE A 1 95 ? -12.084 3.792 -12.211 1.00 87.94 95 PHE A C 1
ATOM 706 O O . PHE A 1 95 ? -13.313 3.719 -12.289 1.00 87.94 95 PHE A O 1
ATOM 713 N N . LEU A 1 96 ? -11.291 3.480 -13.241 1.00 94.94 96 LEU A N 1
ATOM 714 C CA . LEU A 1 96 ? -11.783 2.927 -14.503 1.00 94.94 96 LEU A CA 1
ATOM 715 C C . LEU A 1 96 ? -12.206 1.465 -14.312 1.00 94.94 96 LEU A C 1
ATOM 717 O O . LEU A 1 96 ? -11.389 0.545 -14.338 1.00 94.94 96 LEU A O 1
ATOM 721 N N . LYS A 1 97 ? -13.511 1.252 -14.152 1.00 92.12 97 LYS A N 1
ATOM 722 C CA . LYS A 1 97 ? -14.076 -0.065 -13.872 1.00 92.12 97 LYS A CA 1
ATOM 723 C C . LYS A 1 97 ? -14.262 -0.914 -15.129 1.00 92.12 97 LYS A C 1
ATOM 725 O O . LYS A 1 97 ? -13.987 -2.115 -15.082 1.00 92.12 97 LYS A O 1
ATOM 730 N N . LYS A 1 98 ? -14.716 -0.313 -16.235 1.00 96.75 98 LYS A N 1
ATOM 731 C CA . LYS A 1 98 ? -15.129 -1.031 -17.454 1.00 96.75 98 LYS A CA 1
ATOM 732 C C . LYS A 1 98 ? -14.726 -0.318 -18.742 1.00 96.75 98 LYS A C 1
ATOM 734 O O . LYS A 1 98 ? -14.894 0.898 -18.836 1.00 96.75 98 LYS A O 1
ATOM 739 N N . ILE A 1 99 ? -14.358 -1.094 -19.765 1.00 97.81 99 ILE A N 1
ATOM 740 C CA . ILE A 1 99 ? -14.421 -0.688 -21.179 1.00 97.81 99 ILE A CA 1
ATOM 741 C C . ILE A 1 99 ? -15.069 -1.821 -21.990 1.00 97.81 99 ILE A C 1
ATOM 743 O O . ILE A 1 99 ? -14.750 -2.993 -21.801 1.00 97.81 99 ILE A O 1
ATOM 747 N N . ALA A 1 100 ? -15.971 -1.479 -22.910 1.00 95.56 100 ALA A N 1
ATOM 748 C CA . ALA A 1 100 ? -16.717 -2.419 -23.745 1.00 95.56 100 ALA A CA 1
ATOM 749 C C . ALA A 1 100 ? -17.404 -3.528 -22.910 1.00 95.56 100 ALA A C 1
ATOM 751 O O . ALA A 1 100 ? -18.274 -3.226 -22.090 1.00 95.56 100 ALA A O 1
ATOM 752 N N . GLY A 1 101 ? -17.047 -4.798 -23.130 1.00 92.44 101 GLY A N 1
ATOM 753 C CA . GLY A 1 101 ? -17.558 -5.940 -22.360 1.00 92.44 101 GLY A CA 1
ATOM 754 C C . GLY A 1 101 ? -16.769 -6.255 -21.083 1.00 92.44 101 GLY A C 1
ATOM 755 O O . GLY A 1 101 ? -17.312 -6.898 -20.188 1.00 92.44 101 GLY A O 1
ATOM 756 N N . ASP A 1 102 ? -15.525 -5.787 -20.982 1.00 96.75 102 ASP A N 1
ATOM 757 C CA . ASP A 1 102 ? -14.568 -6.146 -19.933 1.00 96.75 102 ASP A CA 1
ATOM 758 C C . ASP A 1 102 ? -14.742 -5.246 -18.691 1.00 96.75 102 ASP A C 1
ATOM 760 O O . ASP A 1 102 ? -14.390 -4.060 -18.682 1.00 96.75 102 ASP A O 1
ATOM 764 N N . ASP A 1 103 ? -15.332 -5.826 -17.644 1.00 93.88 103 ASP A N 1
ATOM 765 C CA . ASP A 1 103 ? -15.742 -5.188 -16.385 1.00 93.88 103 ASP A CA 1
ATOM 766 C C . ASP A 1 103 ? -14.917 -5.747 -15.218 1.00 93.88 103 ASP A C 1
ATOM 768 O O . ASP A 1 103 ? -14.732 -6.961 -15.120 1.00 93.88 103 ASP A O 1
ATOM 772 N N . THR A 1 104 ? -14.407 -4.883 -14.337 1.00 88.25 104 THR A N 1
ATOM 773 C CA . THR A 1 104 ? -13.538 -5.305 -13.227 1.00 88.25 104 THR A CA 1
ATOM 774 C C . THR A 1 104 ? -14.330 -6.144 -12.209 1.00 88.25 104 THR A C 1
ATOM 776 O O . THR A 1 104 ? -15.282 -5.625 -11.611 1.00 88.25 104 THR A O 1
ATOM 779 N N . PRO A 1 105 ? -13.958 -7.420 -11.977 1.00 74.81 105 PRO A N 1
ATOM 780 C CA . PRO A 1 105 ? -14.632 -8.288 -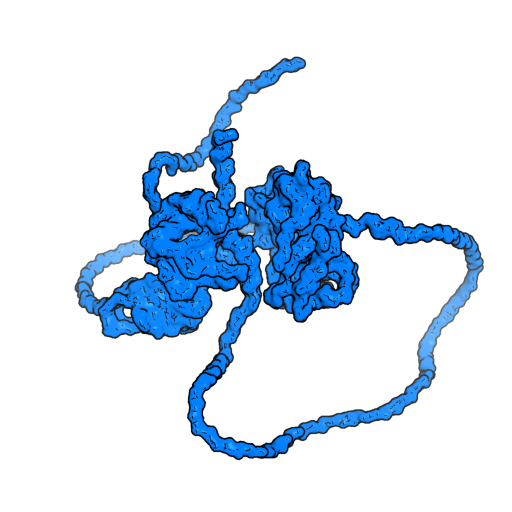11.017 1.00 74.81 105 PRO A CA 1
ATOM 781 C C . PRO A 1 105 ? -14.416 -7.820 -9.564 1.00 74.81 105 PRO A C 1
ATOM 783 O O . PRO A 1 105 ? -13.403 -7.180 -9.273 1.00 74.81 105 PRO A O 1
ATOM 786 N N . PRO A 1 106 ? -15.315 -8.172 -8.620 1.00 69.81 106 PRO A N 1
ATOM 787 C CA . PRO A 1 106 ? -15.198 -7.768 -7.212 1.00 69.81 106 PRO A CA 1
ATOM 788 C C . PRO A 1 106 ? -13.934 -8.260 -6.489 1.00 69.81 106 PRO A C 1
ATOM 790 O O . PRO A 1 106 ? -13.587 -7.705 -5.452 1.00 69.81 106 PRO A O 1
ATOM 793 N N . ASP A 1 107 ? -13.262 -9.288 -7.019 1.00 68.69 107 ASP A N 1
ATOM 794 C CA . ASP A 1 107 ? -12.013 -9.848 -6.484 1.00 68.69 107 ASP A CA 1
ATOM 795 C C . ASP A 1 107 ? -10.745 -9.146 -7.012 1.00 68.69 107 ASP A C 1
ATOM 797 O O . ASP A 1 107 ? -9.637 -9.495 -6.609 1.00 68.69 107 ASP A O 1
ATOM 801 N N . PHE A 1 108 ? -10.890 -8.186 -7.938 1.00 72.88 108 PHE A N 1
ATOM 802 C CA . PHE A 1 108 ? -9.797 -7.493 -8.635 1.00 72.88 108 PHE A CA 1
ATOM 803 C C . PHE A 1 108 ? -8.759 -8.428 -9.294 1.00 72.88 108 PHE A C 1
ATOM 805 O O . PHE A 1 108 ? -7.651 -8.003 -9.624 1.00 72.88 108 PHE A O 1
ATOM 812 N N . SER A 1 109 ? -9.121 -9.687 -9.586 1.00 73.88 109 SER A N 1
ATOM 813 C CA . SER A 1 109 ? -8.244 -10.692 -10.222 1.00 73.88 109 SER A CA 1
ATOM 814 C C . SER A 1 109 ? -7.701 -10.276 -11.597 1.00 73.88 109 SER A C 1
ATOM 816 O O . SER A 1 109 ? -6.731 -10.852 -12.098 1.00 73.88 109 SER A O 1
ATOM 818 N N . ARG A 1 110 ? -8.331 -9.267 -12.201 1.00 78.75 110 ARG A N 1
ATOM 819 C CA . ARG A 1 110 ? -7.893 -8.490 -13.361 1.00 78.75 110 ARG A CA 1
ATOM 820 C C . ARG A 1 110 ? -8.520 -7.098 -13.291 1.00 78.75 110 ARG A C 1
ATOM 822 O O . ARG A 1 110 ? -9.620 -6.955 -12.767 1.00 78.75 110 ARG A O 1
ATOM 829 N N . SER A 1 111 ? -7.855 -6.084 -13.828 1.00 90.56 111 SER A N 1
ATOM 830 C CA . SER A 1 111 ? -8.395 -4.722 -13.930 1.00 90.56 111 SER A CA 1
ATOM 831 C C . SER A 1 111 ? -7.759 -3.961 -15.096 1.00 90.56 111 SER A C 1
ATOM 833 O O . SER A 1 111 ? -6.860 -4.468 -15.776 1.00 90.56 111 SER A O 1
ATOM 835 N N . TRP A 1 112 ? -8.244 -2.746 -15.358 1.00 94.81 112 TRP A N 1
ATOM 836 C CA . TRP A 1 112 ? -7.701 -1.865 -16.389 1.00 94.81 112 TRP A CA 1
ATOM 837 C C . TRP A 1 112 ? -6.364 -1.260 -15.956 1.00 94.81 112 TRP A C 1
ATOM 839 O O . TRP A 1 112 ? -6.306 -0.219 -15.309 1.00 94.81 112 TRP A O 1
ATOM 849 N N . ASN A 1 113 ? -5.280 -1.927 -16.344 1.00 92.38 113 ASN A N 1
ATOM 850 C CA . ASN A 1 113 ? -3.916 -1.455 -16.156 1.00 92.38 113 ASN A CA 1
ATOM 851 C C . ASN A 1 113 ? -3.686 -0.223 -17.044 1.00 92.38 113 ASN A C 1
ATOM 853 O O . ASN A 1 113 ? -3.908 -0.297 -18.254 1.00 92.38 113 ASN A O 1
ATOM 857 N N . PHE A 1 114 ? -3.190 0.871 -16.470 1.00 93.62 114 PHE A N 1
ATOM 858 C CA . PHE A 1 114 ? -2.860 2.103 -17.188 1.00 93.62 114 PHE A CA 1
ATOM 859 C C . PHE A 1 114 ? -1.343 2.236 -17.352 1.00 93.62 114 PHE A C 1
ATOM 861 O O . PHE A 1 114 ? -0.601 2.222 -16.372 1.00 93.62 114 PHE A O 1
ATOM 868 N N . TRP A 1 115 ? -0.893 2.361 -18.599 1.00 94.00 115 TRP A N 1
ATOM 869 C CA . TRP A 1 115 ? 0.506 2.525 -18.986 1.00 94.00 115 TRP A CA 1
ATOM 870 C C . TRP A 1 115 ? 0.675 3.777 -19.847 1.00 94.00 115 TRP A C 1
ATOM 872 O O . TRP A 1 115 ? -0.180 4.070 -20.688 1.00 94.00 115 TRP A O 1
ATOM 882 N N . VAL A 1 116 ? 1.802 4.470 -19.694 1.00 94.12 116 VAL A N 1
ATOM 883 C CA . VAL A 1 116 ? 2.230 5.573 -20.561 1.00 94.12 116 VAL A CA 1
ATOM 884 C C . VAL A 1 116 ? 3.697 5.373 -20.942 1.00 94.12 116 VAL A C 1
ATOM 886 O O . VAL A 1 116 ? 4.544 5.135 -20.089 1.00 94.12 116 VAL A O 1
ATOM 889 N N . ASN A 1 117 ? 4.007 5.462 -22.237 1.00 94.31 117 ASN A N 1
ATOM 890 C CA . ASN A 1 117 ? 5.370 5.399 -22.786 1.00 94.31 117 ASN A CA 1
ATOM 891 C C . ASN A 1 117 ? 6.172 4.130 -22.414 1.00 94.31 117 ASN A C 1
ATOM 893 O O . ASN A 1 117 ? 7.394 4.174 -22.320 1.00 94.31 117 ASN A O 1
ATOM 897 N N . ASP A 1 118 ? 5.475 2.991 -22.322 1.00 91.25 118 ASP A N 1
ATOM 898 C CA . ASP A 1 118 ? 5.955 1.658 -21.900 1.00 91.25 118 ASP A CA 1
ATOM 899 C C . ASP A 1 118 ? 6.156 1.450 -20.386 1.00 91.25 118 ASP A C 1
ATOM 901 O O . ASP A 1 118 ? 6.620 0.380 -19.992 1.00 91.25 118 ASP A O 1
ATOM 905 N N . ASP A 1 119 ? 5.749 2.391 -19.532 1.00 88.00 119 ASP A N 1
ATOM 906 C CA . ASP A 1 119 ? 5.780 2.247 -18.068 1.00 88.00 119 ASP A CA 1
ATOM 907 C C . ASP A 1 119 ? 4.374 2.353 -17.449 1.00 88.00 119 ASP A C 1
ATOM 909 O O . ASP A 1 119 ? 3.504 3.010 -18.026 1.00 88.00 119 ASP A O 1
ATOM 913 N N . PRO A 1 120 ? 4.095 1.693 -16.307 1.00 84.94 120 PRO A N 1
ATOM 914 C CA . PRO A 1 120 ? 2.817 1.820 -15.621 1.00 84.94 120 PRO A CA 1
ATOM 915 C C . PRO A 1 120 ? 2.675 3.248 -15.084 1.00 84.94 120 PRO A C 1
ATOM 917 O O . PRO A 1 120 ? 3.624 3.834 -14.557 1.00 84.94 120 PRO A O 1
ATOM 920 N N . ALA A 1 121 ? 1.483 3.823 -15.217 1.00 83.88 121 ALA A N 1
ATOM 921 C CA . ALA A 1 121 ? 1.225 5.182 -14.771 1.00 83.88 121 ALA A CA 1
ATOM 922 C C . ALA A 1 121 ? 1.304 5.287 -13.238 1.00 83.88 121 ALA A C 1
ATOM 924 O O . ALA A 1 121 ? 0.739 4.472 -12.512 1.00 83.88 121 ALA A O 1
ATOM 925 N N . SER A 1 122 ? 1.959 6.338 -12.743 1.00 73.25 122 SER A N 1
ATOM 926 C CA . SER A 1 122 ? 2.058 6.650 -11.310 1.00 73.25 122 SER A CA 1
ATOM 927 C C . SER A 1 122 ? 0.834 7.388 -10.746 1.00 73.25 122 SER A C 1
ATOM 929 O O . SER A 1 122 ? 0.822 7.754 -9.571 1.00 73.25 122 SER A O 1
ATOM 931 N N . VAL A 1 123 ? -0.182 7.649 -11.577 1.00 75.06 123 VAL A N 1
ATOM 932 C CA . VAL A 1 123 ? -1.400 8.405 -11.243 1.00 75.06 123 VAL A CA 1
ATOM 933 C C . VAL A 1 123 ? -2.603 7.832 -12.021 1.00 75.06 123 VAL A C 1
ATOM 935 O O . VAL A 1 123 ? -2.417 7.179 -13.048 1.00 75.06 123 VAL A O 1
ATOM 938 N N . GLY A 1 124 ? -3.837 8.100 -11.576 1.00 80.81 124 GLY A N 1
ATOM 939 C CA . GLY A 1 124 ? -5.066 7.633 -12.244 1.00 80.81 124 GLY A CA 1
ATOM 940 C C . GLY A 1 124 ? -5.327 8.267 -13.623 1.00 80.81 124 GLY A C 1
ATOM 941 O O . GLY A 1 124 ? -4.774 9.317 -13.956 1.00 80.81 124 GLY A O 1
ATOM 942 N N . LEU A 1 125 ? -6.197 7.660 -14.444 1.00 90.75 125 LEU A N 1
ATOM 943 C CA . LEU A 1 125 ? -6.535 8.205 -15.774 1.00 90.75 125 LEU A CA 1
ATOM 944 C C . LEU A 1 125 ? -7.181 9.600 -15.703 1.00 90.75 125 LEU A C 1
ATOM 946 O O . LEU A 1 125 ? -6.982 10.424 -16.593 1.00 90.75 125 LEU A O 1
ATOM 950 N N . ASP A 1 126 ? -7.978 9.841 -14.665 1.00 86.25 126 ASP A N 1
ATOM 951 C CA . ASP A 1 126 ? -8.618 11.122 -14.337 1.00 86.25 126 ASP A CA 1
ATOM 952 C C . ASP A 1 126 ? -7.616 12.225 -13.959 1.00 86.25 126 ASP A C 1
ATOM 954 O O . ASP A 1 126 ? -7.930 13.414 -13.988 1.00 86.25 126 ASP A O 1
ATOM 958 N N . THR A 1 127 ? -6.401 11.804 -13.621 1.00 85.62 127 THR A N 1
ATOM 959 C CA . THR A 1 127 ? -5.362 12.592 -12.973 1.00 85.62 127 THR A CA 1
ATOM 960 C C . THR A 1 127 ? -4.181 12.867 -13.908 1.00 85.62 127 THR A C 1
ATOM 962 O O . THR A 1 127 ? -3.537 13.914 -13.799 1.00 85.62 127 THR A O 1
ATOM 965 N N . TYR A 1 128 ? -3.891 11.955 -14.843 1.00 88.31 128 TYR A N 1
ATOM 966 C CA . TYR A 1 128 ? -2.766 12.073 -15.771 1.00 88.31 128 TYR A CA 1
ATOM 967 C C . TYR A 1 128 ? -3.048 13.110 -16.863 1.00 88.31 128 TYR A C 1
ATOM 969 O O . TYR A 1 128 ? -3.696 12.814 -17.870 1.00 88.31 128 TYR A O 1
ATOM 977 N N . ALA A 1 129 ? -2.540 14.328 -16.663 1.00 90.88 129 ALA A N 1
ATOM 978 C CA . ALA A 1 129 ? -2.494 15.364 -17.689 1.00 90.88 129 ALA A CA 1
ATOM 979 C C . ALA A 1 129 ? -1.585 14.907 -18.839 1.00 90.88 129 ALA A C 1
ATOM 981 O O . ALA A 1 129 ? -0.381 14.733 -18.652 1.00 90.88 129 ALA A O 1
ATOM 982 N N . VAL A 1 130 ? -2.177 14.701 -20.014 1.00 90.88 130 VAL A N 1
ATOM 983 C CA . VAL A 1 130 ? -1.475 14.148 -21.177 1.00 90.88 130 VAL A CA 1
ATOM 984 C C . VAL A 1 130 ? -0.577 15.175 -21.861 1.00 90.88 130 VAL A C 1
ATOM 986 O O . VAL A 1 130 ? -0.860 16.376 -21.861 1.00 90.88 130 VAL A O 1
ATOM 989 N N . THR A 1 131 ? 0.485 14.691 -22.497 1.00 92.75 131 THR A N 1
ATOM 990 C CA . THR A 1 131 ? 1.441 15.479 -23.276 1.00 92.75 131 THR A CA 1
ATOM 991 C C . THR A 1 131 ? 1.448 15.042 -24.751 1.00 92.75 131 THR A C 1
ATOM 993 O O . THR A 1 131 ? 1.053 13.918 -25.076 1.00 92.75 131 THR A O 1
ATOM 996 N N . PRO A 1 132 ? 1.844 15.921 -25.695 1.00 92.00 132 PRO A N 1
ATOM 997 C CA . PRO A 1 132 ? 1.835 15.579 -27.114 1.00 92.00 132 PRO A CA 1
ATOM 998 C C . PRO A 1 132 ? 2.720 14.368 -27.428 1.00 92.00 132 PRO A C 1
ATOM 1000 O O . PRO A 1 132 ? 3.910 14.365 -27.110 1.00 92.00 132 PRO A O 1
ATOM 1003 N N . ASN A 1 133 ? 2.160 13.401 -28.159 1.00 84.88 133 ASN A N 1
ATOM 1004 C CA . ASN A 1 133 ? 2.783 12.126 -28.548 1.00 84.88 133 ASN A CA 1
ATOM 1005 C C . ASN A 1 133 ? 2.928 11.067 -27.433 1.00 84.88 133 ASN A C 1
ATOM 1007 O O . ASN A 1 133 ? 3.576 10.047 -27.681 1.00 84.88 133 ASN A O 1
ATOM 1011 N N . ASP A 1 134 ? 2.303 11.237 -26.259 1.00 96.31 134 ASP A N 1
ATOM 1012 C CA . ASP A 1 134 ? 2.234 10.150 -25.269 1.00 96.31 134 ASP A CA 1
ATOM 1013 C C . ASP A 1 134 ? 1.632 8.875 -25.877 1.00 96.31 134 ASP A C 1
ATOM 1015 O O . ASP A 1 134 ? 0.639 8.918 -26.610 1.00 96.31 134 ASP A O 1
ATOM 1019 N N . ARG A 1 135 ? 2.231 7.726 -25.552 1.00 96.62 135 ARG A N 1
ATOM 1020 C CA . ARG A 1 135 ? 1.746 6.393 -25.930 1.00 96.62 135 ARG A CA 1
ATOM 1021 C C . ARG A 1 135 ? 1.037 5.760 -24.743 1.00 96.62 135 ARG A C 1
ATOM 1023 O O . ARG A 1 135 ? 1.679 5.140 -23.897 1.00 96.62 135 ARG A O 1
ATOM 1030 N N . ILE A 1 136 ? -0.277 5.923 -24.691 1.00 97.81 136 ILE A N 1
ATOM 1031 C CA . ILE A 1 136 ? -1.142 5.343 -23.666 1.00 97.81 136 ILE A CA 1
ATOM 1032 C C . ILE A 1 136 ? -1.514 3.912 -24.059 1.00 97.81 136 ILE A C 1
ATOM 1034 O O . ILE A 1 136 ? -1.998 3.666 -25.166 1.00 97.81 136 ILE A O 1
ATOM 1038 N N . LEU A 1 137 ? -1.351 2.976 -23.127 1.00 98.06 137 LEU A N 1
ATOM 1039 C CA . LEU A 1 137 ? -1.900 1.625 -23.215 1.00 98.06 137 LEU A CA 1
ATOM 1040 C C . LEU A 1 137 ? -2.817 1.379 -22.013 1.00 98.06 137 LEU A C 1
ATOM 1042 O O . LEU A 1 137 ? -2.392 1.474 -20.864 1.00 98.06 137 LEU A O 1
ATOM 1046 N N . LEU A 1 138 ? -4.072 1.034 -22.293 1.00 97.94 138 LEU A N 1
ATOM 1047 C CA . LEU A 1 138 ? -5.027 0.522 -21.313 1.00 97.94 138 LEU A CA 1
ATOM 1048 C C . LEU A 1 138 ? -5.198 -0.978 -21.546 1.00 97.94 138 LEU A C 1
ATOM 1050 O O . LEU A 1 138 ? -5.555 -1.378 -22.651 1.00 97.94 138 LEU A O 1
ATOM 1054 N N . ALA A 1 139 ? -4.932 -1.812 -20.543 1.00 95.94 139 ALA A N 1
ATOM 1055 C CA . ALA A 1 139 ? -4.927 -3.266 -20.710 1.00 95.94 139 ALA A CA 1
ATOM 1056 C C . ALA A 1 139 ? -5.708 -3.985 -19.606 1.00 95.94 139 ALA A C 1
ATOM 1058 O O . ALA A 1 139 ? -5.404 -3.828 -18.424 1.00 95.94 139 ALA A O 1
ATOM 1059 N N . PHE A 1 140 ? -6.693 -4.800 -19.982 1.00 95.38 140 PHE A N 1
ATOM 1060 C CA . PHE A 1 140 ? -7.499 -5.570 -19.038 1.00 95.38 140 PHE A CA 1
ATOM 1061 C C . PHE A 1 140 ? -6.820 -6.899 -18.690 1.00 95.38 140 PHE A C 1
ATOM 1063 O O . PHE A 1 140 ? -6.954 -7.902 -19.392 1.00 95.38 140 PHE A O 1
ATOM 1070 N N . ALA A 1 141 ? -6.055 -6.889 -17.601 1.00 88.12 141 ALA A N 1
ATOM 1071 C CA . ALA A 1 141 ? -5.158 -7.973 -17.208 1.00 88.12 141 ALA A CA 1
ATOM 1072 C C . ALA A 1 141 ? -5.025 -8.065 -15.674 1.00 88.12 141 ALA A C 1
ATOM 1074 O O . ALA A 1 141 ? -5.389 -7.118 -14.968 1.00 88.12 141 ALA A O 1
ATOM 1075 N N . PRO A 1 142 ? -4.477 -9.167 -15.127 1.00 81.62 142 PRO A N 1
ATOM 1076 C CA . PRO A 1 142 ? -3.855 -9.151 -13.800 1.00 81.62 142 PRO A CA 1
ATOM 1077 C C . PRO A 1 142 ? -2.809 -8.027 -13.693 1.00 81.62 142 PRO A C 1
ATOM 1079 O O . PRO A 1 142 ? -2.319 -7.546 -14.716 1.00 81.62 142 PRO A O 1
ATOM 1082 N N . TYR A 1 143 ? -2.467 -7.605 -12.474 1.00 72.12 143 TYR A N 1
ATOM 1083 C CA . TYR A 1 143 ? -1.465 -6.559 -12.240 1.00 72.12 143 TYR A CA 1
ATOM 1084 C C . TYR A 1 143 ? -0.171 -7.138 -11.631 1.00 72.12 143 TYR A C 1
ATOM 1086 O O . TYR A 1 143 ? -0.275 -7.967 -10.725 1.00 72.12 143 TYR A O 1
ATOM 1094 N N . PRO A 1 144 ? 1.022 -6.677 -12.056 1.00 71.56 144 PRO A N 1
ATOM 1095 C CA . PRO A 1 144 ? 1.244 -5.825 -13.224 1.00 71.56 144 PRO A CA 1
ATOM 1096 C C . PRO A 1 144 ? 0.985 -6.611 -14.516 1.00 71.56 144 PRO A C 1
ATOM 1098 O O . PRO A 1 144 ? 1.431 -7.748 -14.670 1.00 71.56 144 PRO A O 1
ATOM 1101 N N . GLY A 1 145 ? 0.274 -6.002 -15.465 1.00 82.56 145 GLY A N 1
ATOM 1102 C CA . GLY A 1 145 ? 0.166 -6.548 -16.815 1.00 82.56 145 GLY A CA 1
ATOM 1103 C C . GLY A 1 145 ? 1.547 -6.630 -17.473 1.00 82.56 145 GLY A C 1
ATOM 1104 O O . GLY A 1 145 ? 2.449 -5.870 -17.130 1.00 82.56 145 GLY A O 1
ATOM 1105 N N . VAL A 1 146 ? 1.719 -7.526 -18.445 1.00 92.56 146 VAL A N 1
ATOM 1106 C CA . VAL A 1 146 ? 3.019 -7.743 -19.106 1.00 92.56 146 VAL A CA 1
ATOM 1107 C C . VAL A 1 146 ? 2.918 -7.408 -20.604 1.00 92.56 146 VAL A C 1
ATOM 1109 O O . VAL A 1 146 ? 2.664 -8.305 -21.411 1.00 92.56 146 VAL A O 1
ATOM 1112 N N . PRO A 1 147 ? 3.053 -6.123 -21.003 1.00 96.69 147 PRO A N 1
ATOM 1113 C CA . PRO A 1 147 ? 3.055 -5.699 -22.405 1.00 96.69 147 PRO A CA 1
ATOM 1114 C C . PRO A 1 147 ? 4.122 -6.382 -23.261 1.00 96.69 147 PRO A C 1
ATOM 1116 O O . PRO A 1 147 ? 5.301 -6.397 -22.908 1.00 96.69 147 PRO A O 1
ATOM 1119 N N . LEU A 1 148 ? 3.719 -6.869 -24.434 1.00 97.94 148 LEU A N 1
ATOM 1120 C CA . LEU A 1 148 ? 4.633 -7.326 -25.478 1.00 97.94 148 LEU A CA 1
ATOM 1121 C C . LEU A 1 148 ? 5.023 -6.196 -26.441 1.00 97.94 148 LEU A C 1
ATOM 1123 O O . LEU A 1 148 ? 4.224 -5.313 -26.767 1.00 97.94 148 LEU A O 1
ATOM 1127 N N . ARG A 1 149 ? 6.245 -6.274 -26.972 1.00 96.81 149 ARG A N 1
ATOM 1128 C CA . ARG A 1 149 ? 6.760 -5.439 -28.063 1.00 96.81 149 ARG A CA 1
ATOM 1129 C C . ARG A 1 149 ? 7.355 -6.316 -29.155 1.00 96.81 149 ARG A C 1
ATOM 1131 O O . ARG A 1 149 ? 8.138 -7.214 -28.866 1.00 96.81 149 ARG A O 1
ATOM 1138 N N . VAL A 1 150 ? 7.024 -6.003 -30.409 1.00 97.50 150 VAL A N 1
ATOM 1139 C CA . VAL A 1 150 ? 7.653 -6.600 -31.594 1.00 97.50 150 VAL A CA 1
ATOM 1140 C C . VAL A 1 150 ? 8.611 -5.591 -32.226 1.00 97.50 150 VAL A C 1
ATOM 1142 O O . VAL A 1 150 ? 8.211 -4.534 -32.729 1.00 97.50 150 VAL A O 1
ATOM 1145 N N . THR A 1 151 ? 9.892 -5.934 -32.210 1.00 95.38 151 THR A N 1
ATOM 1146 C CA . THR A 1 151 ? 11.004 -5.128 -32.708 1.00 95.38 151 THR A CA 1
ATOM 1147 C C . THR A 1 151 ? 11.520 -5.735 -34.016 1.00 95.38 151 THR A C 1
ATOM 1149 O O . THR A 1 151 ? 12.299 -6.686 -34.025 1.00 95.38 151 THR A O 1
ATOM 1152 N N . ALA A 1 152 ? 11.060 -5.159 -35.127 1.00 91.31 152 ALA A N 1
ATOM 1153 C CA . ALA A 1 152 ? 11.515 -5.402 -36.496 1.00 91.31 152 ALA A CA 1
ATOM 1154 C C . ALA A 1 152 ? 11.829 -4.058 -37.197 1.00 91.31 152 ALA A C 1
ATOM 1156 O O . ALA A 1 152 ? 11.279 -3.022 -36.778 1.00 91.31 152 ALA A O 1
ATOM 1157 N N . PRO A 1 153 ? 12.667 -4.040 -38.255 1.00 88.62 153 PRO A N 1
ATOM 1158 C CA . PRO A 1 153 ? 12.759 -2.897 -39.160 1.00 88.62 153 PRO A CA 1
ATOM 1159 C C . PRO A 1 153 ? 11.442 -2.708 -39.925 1.00 88.62 153 PRO A C 1
ATOM 1161 O O . PRO A 1 153 ? 10.634 -3.624 -40.043 1.00 88.62 153 PRO A O 1
ATOM 1164 N N . GLU A 1 154 ? 11.227 -1.518 -40.480 1.00 86.69 154 GLU A N 1
ATOM 1165 C CA . GLU A 1 154 ? 10.033 -1.218 -41.290 1.00 86.69 154 GLU A CA 1
ATOM 1166 C C . GLU A 1 154 ? 10.095 -1.838 -42.693 1.00 86.69 154 GLU A C 1
ATOM 1168 O O . GLU A 1 154 ? 9.071 -1.993 -43.359 1.00 86.69 154 GLU A O 1
ATOM 1173 N N . LYS A 1 155 ? 11.306 -2.173 -43.159 1.00 89.19 155 LYS A N 1
ATOM 1174 C CA . LYS A 1 155 ? 11.578 -2.690 -44.502 1.00 89.19 155 LYS A CA 1
ATOM 1175 C C . LYS A 1 155 ? 12.558 -3.857 -44.447 1.00 89.19 155 LYS A C 1
ATOM 1177 O O . LYS A 1 155 ? 13.519 -3.809 -43.682 1.00 89.19 155 LYS A O 1
ATOM 1182 N N . ALA A 1 156 ? 12.344 -4.860 -45.293 1.00 89.00 156 ALA A N 1
ATOM 1183 C CA . ALA A 1 156 ? 13.257 -5.985 -45.493 1.00 89.00 156 ALA A CA 1
ATOM 1184 C C . ALA A 1 156 ? 13.396 -6.332 -46.984 1.00 89.00 156 ALA A C 1
ATOM 1186 O O . ALA A 1 156 ? 12.561 -5.948 -47.807 1.00 89.00 156 ALA A O 1
ATOM 1187 N N . ILE A 1 157 ? 14.462 -7.056 -47.330 1.00 87.94 157 ILE A N 1
ATOM 1188 C CA . ILE A 1 157 ? 14.718 -7.515 -48.700 1.00 87.94 157 ILE A CA 1
ATOM 1189 C C . ILE A 1 157 ? 14.216 -8.956 -48.850 1.00 87.94 157 ILE A C 1
ATOM 1191 O O . ILE A 1 157 ? 14.426 -9.798 -47.975 1.00 87.94 157 ILE A O 1
ATOM 1195 N N . LEU A 1 158 ? 13.558 -9.232 -49.973 1.00 89.19 158 LEU A N 1
ATOM 1196 C CA . LEU A 1 158 ? 13.061 -10.549 -50.364 1.00 89.19 158 LEU A CA 1
ATOM 1197 C C . LEU A 1 158 ? 14.134 -11.640 -50.205 1.00 89.19 158 LEU A C 1
ATOM 1199 O O . LEU A 1 158 ? 15.282 -11.441 -50.601 1.00 89.19 158 LEU A O 1
ATOM 1203 N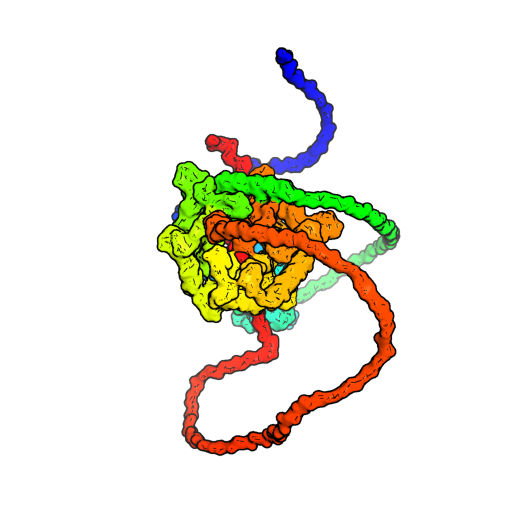 N . GLY A 1 159 ? 13.767 -12.788 -49.629 1.00 82.19 159 GLY A N 1
ATOM 1204 C CA . GLY A 1 159 ? 14.681 -13.918 -49.428 1.00 82.19 159 GLY A CA 1
ATOM 1205 C C . GLY A 1 159 ? 15.812 -13.702 -48.410 1.00 82.19 159 GLY A C 1
ATOM 1206 O O . GLY A 1 159 ? 16.601 -14.621 -48.199 1.00 82.19 159 GLY A O 1
ATOM 1207 N N . THR A 1 160 ? 15.914 -12.535 -47.758 1.00 87.12 160 THR A N 1
ATOM 1208 C CA . THR A 1 160 ? 16.895 -12.326 -46.678 1.00 87.12 160 THR A CA 1
ATOM 1209 C C . THR A 1 160 ? 16.388 -12.851 -45.336 1.00 87.12 160 THR A C 1
ATOM 1211 O O . THR A 1 160 ? 15.192 -12.822 -45.049 1.00 87.12 160 THR A O 1
ATOM 1214 N N . SER A 1 161 ? 17.328 -13.330 -44.518 1.00 89.69 161 SER A N 1
ATOM 1215 C CA . SER A 1 161 ? 17.088 -13.759 -43.140 1.00 89.69 161 SER A CA 1
ATOM 1216 C C . SER A 1 161 ? 16.896 -12.532 -42.246 1.00 89.69 161 SER A C 1
ATOM 1218 O O . SER A 1 161 ? 17.815 -11.723 -42.098 1.00 89.69 161 SER A O 1
ATOM 1220 N N . LEU A 1 162 ? 15.702 -12.382 -41.673 1.00 92.81 162 LEU A N 1
ATOM 1221 C CA . LEU A 1 162 ? 15.311 -11.246 -40.847 1.00 92.81 162 LEU A CA 1
ATOM 1222 C C . LEU A 1 162 ? 15.098 -11.671 -39.383 1.00 92.81 162 LEU A C 1
ATOM 1224 O O . LEU A 1 162 ? 14.119 -12.363 -39.098 1.00 92.81 162 LEU A O 1
ATOM 1228 N N . PRO A 1 163 ? 15.931 -11.216 -38.430 1.00 94.44 163 PRO A N 1
ATOM 1229 C CA . PRO A 1 163 ? 15.637 -11.377 -37.012 1.00 94.44 163 PRO A CA 1
ATOM 1230 C C . PRO A 1 163 ? 14.514 -10.419 -36.586 1.00 94.44 163 PRO A C 1
ATOM 1232 O O . PRO A 1 163 ? 14.661 -9.197 -36.653 1.00 94.44 163 PRO A O 1
ATOM 1235 N N . VAL A 1 164 ? 13.400 -10.972 -36.109 1.00 96.69 164 VAL A N 1
ATOM 1236 C CA . VAL A 1 164 ? 12.321 -10.234 -35.440 1.00 96.69 164 VAL A CA 1
ATOM 1237 C C . VAL A 1 164 ? 12.364 -10.562 -33.955 1.00 96.69 164 VAL A C 1
ATOM 1239 O O . VAL A 1 164 ? 12.184 -11.712 -33.556 1.00 96.69 164 VAL A O 1
ATOM 1242 N N . ARG A 1 165 ? 12.607 -9.548 -33.119 1.00 97.75 165 ARG A N 1
ATOM 1243 C CA . ARG A 1 165 ? 12.729 -9.730 -31.670 1.00 97.75 165 ARG A CA 1
ATOM 1244 C C . ARG A 1 165 ? 11.408 -9.417 -30.973 1.00 97.75 165 ARG A C 1
ATOM 1246 O O . ARG A 1 165 ? 10.834 -8.352 -31.192 1.00 97.75 165 ARG A O 1
ATOM 1253 N N . VAL A 1 166 ? 10.942 -10.328 -30.126 1.00 98.31 166 VAL A N 1
ATOM 1254 C CA . VAL A 1 166 ? 9.744 -10.173 -29.296 1.00 98.31 166 VAL A CA 1
ATOM 1255 C C . VAL A 1 166 ? 10.156 -10.081 -27.833 1.00 98.31 166 VAL A C 1
ATOM 1257 O O . VAL A 1 166 ? 10.866 -10.935 -27.297 1.00 98.31 166 VAL A O 1
ATOM 1260 N N . GLU A 1 167 ? 9.718 -9.009 -27.188 1.00 98.25 167 GLU A N 1
ATOM 1261 C CA . GLU A 1 167 ? 10.133 -8.634 -25.842 1.00 98.25 167 GLU A CA 1
ATOM 1262 C C . GLU A 1 167 ? 8.914 -8.450 -24.940 1.00 98.25 167 GLU A C 1
ATOM 1264 O O . GLU A 1 167 ? 7.884 -7.944 -25.382 1.00 98.25 167 GLU A O 1
ATOM 1269 N N . LYS A 1 168 ? 9.048 -8.814 -23.665 1.00 95.56 168 LYS A N 1
ATOM 1270 C CA . LYS A 1 168 ? 8.079 -8.541 -22.599 1.00 95.56 168 LYS A CA 1
ATOM 1271 C C . LYS A 1 168 ? 8.574 -7.373 -21.739 1.00 95.56 168 LYS A C 1
ATOM 1273 O O . LYS A 1 168 ? 9.757 -7.317 -21.383 1.00 95.56 168 LYS A O 1
ATOM 1278 N N . ARG A 1 169 ? 7.679 -6.445 -21.396 1.00 94.38 169 ARG A N 1
ATOM 1279 C CA . ARG A 1 169 ? 7.936 -5.379 -20.423 1.00 94.38 169 ARG A CA 1
ATOM 1280 C C . ARG A 1 169 ? 7.746 -5.962 -19.033 1.00 94.38 169 ARG A C 1
ATOM 1282 O O . ARG A 1 169 ? 6.638 -6.332 -18.661 1.00 94.38 169 ARG A O 1
ATOM 1289 N N . VAL A 1 170 ? 8.836 -6.057 -18.286 1.00 86.38 170 VAL A N 1
ATOM 1290 C CA . VAL A 1 170 ? 8.832 -6.458 -16.875 1.00 86.38 170 VAL A CA 1
ATOM 1291 C C . VAL A 1 170 ? 9.619 -5.432 -16.078 1.00 86.38 170 VAL A C 1
ATOM 1293 O O . VAL A 1 170 ? 10.422 -4.685 -16.635 1.00 86.38 170 VAL A O 1
ATOM 1296 N N . GLY A 1 171 ? 9.393 -5.373 -14.780 1.00 82.25 171 GLY A N 1
ATOM 1297 C CA . GLY A 1 171 ? 10.012 -4.380 -13.926 1.00 82.25 171 GLY A CA 1
ATOM 1298 C C . GLY A 1 171 ? 9.456 -4.469 -12.524 1.00 82.25 171 GLY A C 1
ATOM 1299 O O . GLY A 1 171 ? 8.547 -5.250 -12.244 1.00 82.25 171 GLY A O 1
ATOM 1300 N N . ASP A 1 172 ? 10.036 -3.648 -11.669 1.00 73.56 172 ASP A N 1
ATOM 1301 C CA . ASP A 1 172 ? 9.821 -3.660 -10.236 1.00 73.56 172 ASP A CA 1
ATOM 1302 C C . ASP A 1 172 ? 9.788 -2.194 -9.776 1.00 73.56 172 ASP A C 1
ATOM 1304 O O . ASP A 1 172 ? 10.527 -1.357 -10.307 1.00 73.56 172 ASP A O 1
ATOM 1308 N N . PHE A 1 173 ? 8.931 -1.852 -8.814 1.00 60.00 173 PHE A N 1
ATOM 1309 C CA . PHE A 1 173 ? 8.953 -0.522 -8.199 1.00 60.00 173 PHE A CA 1
ATOM 1310 C C . PHE A 1 173 ? 10.061 -0.454 -7.143 1.00 60.00 173 PHE A C 1
ATOM 1312 O O . PHE A 1 173 ? 10.183 -1.355 -6.312 1.00 60.00 173 PHE A O 1
ATOM 1319 N N . ASP A 1 174 ? 10.848 0.624 -7.138 1.00 57.59 174 ASP A N 1
ATOM 1320 C CA . ASP A 1 174 ? 11.763 0.900 -6.028 1.00 57.59 174 ASP A CA 1
ATOM 1321 C C . ASP A 1 174 ? 11.036 1.473 -4.798 1.00 57.59 174 ASP A C 1
ATOM 1323 O O . ASP A 1 174 ? 9.826 1.712 -4.799 1.00 57.59 174 ASP A O 1
ATOM 1327 N N . ALA A 1 175 ? 11.786 1.727 -3.721 1.00 40.97 175 ALA A N 1
ATOM 1328 C CA . ALA A 1 175 ? 11.238 2.287 -2.485 1.00 40.97 175 ALA A CA 1
ATOM 1329 C C . ALA A 1 175 ? 10.662 3.710 -2.655 1.00 40.97 175 ALA A C 1
ATOM 1331 O O . ALA A 1 175 ? 9.939 4.187 -1.777 1.00 40.97 175 ALA A O 1
ATOM 1332 N N . GLN A 1 176 ? 10.939 4.391 -3.770 1.00 41.00 176 GLN A N 1
ATOM 1333 C CA . GLN A 1 176 ? 10.394 5.702 -4.119 1.00 41.00 176 GLN A CA 1
ATOM 1334 C C . GLN A 1 176 ? 9.185 5.600 -5.070 1.00 41.00 176 GLN A C 1
ATOM 1336 O O . GLN A 1 176 ? 8.660 6.635 -5.475 1.00 41.00 176 GLN A O 1
ATOM 1341 N N . PHE A 1 177 ? 8.720 4.383 -5.384 1.00 49.16 177 PHE A N 1
ATOM 1342 C CA . PHE A 1 177 ? 7.688 4.084 -6.386 1.00 49.16 177 PHE A CA 1
ATOM 1343 C C . PHE A 1 177 ? 8.055 4.547 -7.807 1.00 49.16 177 PHE A C 1
ATOM 1345 O O . PHE A 1 177 ? 7.181 4.786 -8.641 1.00 49.16 177 PHE A O 1
ATOM 1352 N N . VAL A 1 178 ? 9.354 4.613 -8.117 1.00 63.72 178 VAL A N 1
ATOM 1353 C CA . VAL A 1 178 ? 9.830 4.683 -9.502 1.00 63.72 178 VAL A CA 1
ATOM 1354 C C . VAL A 1 178 ? 9.844 3.263 -10.061 1.00 63.72 178 VAL A C 1
ATOM 1356 O O . VAL A 1 178 ? 10.401 2.351 -9.451 1.00 63.72 178 VAL A O 1
ATOM 1359 N N . TRP A 1 179 ? 9.212 3.064 -11.214 1.00 76.25 179 TRP A N 1
ATOM 1360 C CA . TRP A 1 179 ? 9.200 1.779 -11.907 1.00 76.25 179 TRP A CA 1
ATOM 1361 C C . TRP A 1 179 ? 10.496 1.568 -12.695 1.00 76.25 179 TRP A C 1
ATOM 1363 O O . TRP A 1 179 ? 10.817 2.335 -13.603 1.00 76.25 179 TRP A O 1
ATOM 1373 N N . HIS A 1 180 ? 11.222 0.493 -12.391 1.00 80.00 180 HIS A N 1
ATOM 1374 C CA . HIS A 1 180 ? 12.465 0.124 -13.075 1.00 80.00 180 HIS A CA 1
ATOM 1375 C C . HIS A 1 180 ? 12.194 -0.893 -14.182 1.00 80.00 180 HIS A C 1
ATOM 1377 O O . HIS A 1 180 ? 12.580 -2.063 -14.126 1.00 80.00 180 HIS A O 1
ATOM 1383 N N . GLY A 1 181 ? 11.480 -0.425 -15.206 1.00 85.75 181 GLY A N 1
ATOM 1384 C CA . GLY A 1 181 ? 11.086 -1.220 -16.360 1.00 85.75 181 GLY A CA 1
ATOM 1385 C C . GLY A 1 181 ? 12.262 -1.613 -17.256 1.00 85.75 181 GLY A C 1
ATOM 1386 O O . GLY A 1 181 ? 12.935 -0.765 -17.849 1.00 85.75 181 GLY A O 1
ATOM 1387 N N . ARG A 1 182 ? 12.421 -2.916 -17.489 1.00 94.12 182 ARG A N 1
ATOM 1388 C CA . ARG A 1 182 ? 13.358 -3.525 -18.447 1.00 94.12 182 ARG A CA 1
ATOM 1389 C C . ARG A 1 182 ? 12.611 -4.295 -19.543 1.00 94.12 182 ARG A C 1
ATOM 1391 O O . ARG A 1 182 ? 11.408 -4.532 -19.450 1.00 94.12 182 ARG A O 1
ATOM 1398 N N . TRP A 1 183 ? 13.309 -4.630 -20.624 1.00 95.56 183 TRP A N 1
ATOM 1399 C CA . TRP A 1 183 ? 12.760 -5.423 -21.728 1.00 95.56 183 TRP A CA 1
ATOM 1400 C C . TRP A 1 183 ? 13.502 -6.755 -21.817 1.00 95.56 183 TRP A C 1
ATOM 1402 O O . TRP A 1 183 ? 14.691 -6.797 -22.132 1.00 95.56 183 TRP A O 1
ATOM 1412 N N . GLU A 1 184 ? 12.795 -7.840 -21.522 1.00 96.31 184 GLU A N 1
ATOM 1413 C CA . GLU A 1 184 ? 13.322 -9.208 -21.533 1.00 96.31 184 GLU A CA 1
ATOM 1414 C C . GLU A 1 184 ? 12.788 -9.990 -22.748 1.00 96.31 184 GLU A C 1
ATOM 1416 O O . GLU A 1 184 ? 11.712 -9.663 -23.249 1.00 96.31 184 GLU A O 1
ATOM 1421 N N . PRO A 1 185 ? 13.480 -11.047 -23.212 1.00 97.50 185 PRO A N 1
ATOM 1422 C CA . PRO A 1 185 ? 12.928 -12.026 -24.151 1.00 97.50 185 PRO A CA 1
ATOM 1423 C C . PRO A 1 185 ? 11.528 -12.533 -23.768 1.00 97.50 185 PRO A C 1
ATOM 1425 O O . PRO A 1 185 ? 11.312 -13.000 -22.647 1.00 97.50 185 PRO A O 1
ATOM 1428 N N . ALA A 1 186 ? 10.579 -12.490 -24.706 1.00 93.44 186 ALA A N 1
ATOM 1429 C CA . ALA A 1 186 ? 9.222 -13.011 -24.520 1.00 93.44 186 ALA A CA 1
ATOM 1430 C C . ALA A 1 186 ? 9.125 -14.520 -24.825 1.00 93.44 186 ALA A C 1
ATOM 1432 O O . ALA A 1 186 ? 8.290 -14.952 -25.616 1.00 93.44 186 ALA A O 1
ATOM 1433 N N . ALA A 1 187 ? 10.008 -15.324 -24.230 1.00 91.94 187 ALA A N 1
ATOM 1434 C CA . ALA A 1 187 ? 10.055 -16.769 -24.452 1.00 91.94 187 ALA A CA 1
ATOM 1435 C C . ALA A 1 187 ? 8.683 -17.427 -24.197 1.00 91.94 187 ALA A C 1
ATOM 1437 O O . ALA A 1 187 ? 8.080 -17.221 -23.143 1.00 91.94 187 ALA A O 1
ATOM 1438 N N . GLY A 1 188 ? 8.193 -18.216 -25.157 1.00 89.94 188 GLY A N 1
ATOM 1439 C CA . GLY A 1 188 ? 6.876 -18.862 -25.087 1.00 89.94 188 GLY A CA 1
ATOM 1440 C C . GLY A 1 188 ? 5.682 -17.993 -25.511 1.00 89.94 188 GLY A C 1
ATOM 1441 O O . GLY A 1 188 ? 4.562 -18.498 -25.538 1.00 89.94 188 GLY A O 1
ATOM 1442 N N . ALA A 1 189 ? 5.890 -16.723 -25.875 1.00 96.56 189 ALA A N 1
ATOM 1443 C CA . ALA A 1 189 ? 4.894 -15.949 -26.619 1.00 96.56 189 ALA A CA 1
ATOM 1444 C C . ALA A 1 189 ? 4.756 -16.470 -28.065 1.00 96.56 189 ALA A C 1
ATOM 1446 O O . ALA A 1 189 ? 5.607 -17.215 -28.557 1.00 96.56 189 ALA A O 1
ATOM 1447 N N . THR A 1 190 ? 3.710 -16.040 -28.768 1.00 98.25 190 THR A N 1
ATOM 1448 C CA . THR A 1 190 ? 3.514 -16.290 -30.202 1.00 98.25 190 THR A CA 1
ATOM 1449 C C . THR A 1 190 ? 3.722 -14.995 -30.978 1.00 98.25 190 THR A C 1
ATOM 1451 O O . THR A 1 190 ? 3.103 -13.980 -30.666 1.00 98.25 190 THR A O 1
ATOM 1454 N N . LEU A 1 191 ? 4.587 -15.024 -31.993 1.00 98.38 191 LEU A N 1
ATOM 1455 C CA . LEU A 1 191 ? 4.709 -13.989 -33.017 1.00 98.38 191 LEU A CA 1
ATOM 1456 C C . LEU A 1 191 ? 3.809 -14.349 -34.201 1.00 98.38 191 LEU A C 1
ATOM 1458 O O . LEU A 1 191 ? 3.976 -15.407 -34.802 1.00 98.38 191 LEU A O 1
ATOM 1462 N N . HIS A 1 192 ? 2.918 -13.440 -34.574 1.00 97.44 192 HIS A N 1
ATOM 1463 C CA . HIS A 1 192 ? 2.066 -13.546 -35.756 1.00 97.44 192 HIS A CA 1
ATOM 1464 C C . HIS A 1 192 ? 2.628 -12.701 -36.902 1.00 97.44 192 HIS A C 1
ATOM 1466 O O . HIS A 1 192 ? 3.048 -11.558 -36.689 1.00 97.44 192 HIS A O 1
ATOM 1472 N N . VAL A 1 193 ? 2.634 -13.274 -38.105 1.00 95.69 193 VAL A N 1
ATOM 1473 C CA . VAL A 1 193 ? 3.200 -12.720 -39.343 1.00 95.69 193 VAL A CA 1
ATOM 1474 C C . VAL A 1 193 ? 2.184 -12.942 -40.466 1.00 95.69 193 VAL A C 1
ATOM 1476 O O . VAL A 1 193 ? 2.172 -13.984 -41.120 1.00 95.69 193 VAL A O 1
ATOM 1479 N N . GLY A 1 194 ? 1.267 -11.992 -40.659 1.00 90.69 194 GLY A N 1
ATOM 1480 C CA . GLY A 1 194 ? 0.015 -12.307 -41.359 1.00 90.69 194 GLY A CA 1
ATOM 1481 C C . GLY A 1 194 ? -0.774 -13.356 -40.570 1.00 90.69 194 GLY A C 1
ATOM 1482 O O . GLY A 1 194 ? -0.951 -13.203 -39.363 1.00 90.69 194 GLY A O 1
ATOM 1483 N N . ASP A 1 195 ? -1.189 -14.429 -41.244 1.00 88.62 195 ASP A N 1
ATOM 1484 C CA . ASP A 1 195 ? -1.872 -15.577 -40.630 1.00 88.62 195 ASP A CA 1
ATOM 1485 C C . ASP A 1 195 ? -0.900 -16.645 -40.075 1.00 88.62 195 ASP A C 1
ATOM 1487 O O . ASP A 1 195 ? -1.334 -17.639 -39.492 1.00 88.62 195 ASP A O 1
ATOM 1491 N N . ALA A 1 196 ? 0.418 -16.479 -40.259 1.00 93.75 196 ALA A N 1
ATOM 1492 C CA . ALA A 1 196 ? 1.423 -17.432 -39.787 1.00 93.75 196 ALA A CA 1
ATOM 1493 C C . ALA A 1 196 ? 1.814 -17.170 -38.323 1.00 93.75 196 ALA A C 1
ATOM 1495 O O . ALA A 1 196 ? 2.199 -16.057 -37.966 1.00 93.75 196 ALA A O 1
ATOM 1496 N N . ALA A 1 197 ? 1.767 -18.212 -37.490 1.00 96.44 197 ALA A N 1
ATOM 1497 C CA . ALA A 1 197 ? 2.115 -18.159 -36.072 1.00 96.44 197 ALA A CA 1
ATOM 1498 C C . ALA A 1 197 ? 3.465 -18.847 -35.796 1.00 96.44 197 ALA A C 1
ATOM 1500 O O . ALA A 1 197 ? 3.698 -19.982 -36.214 1.00 96.44 197 ALA A O 1
ATOM 1501 N N . HIS A 1 198 ? 4.342 -18.175 -35.050 1.00 97.38 198 HIS A N 1
ATOM 1502 C CA . HIS A 1 198 ? 5.687 -18.636 -34.706 1.00 97.38 198 HIS A CA 1
ATOM 1503 C C . HIS A 1 198 ? 5.900 -18.581 -33.187 1.00 97.38 198 HIS A C 1
ATOM 1505 O O . HIS A 1 198 ? 5.754 -17.524 -32.575 1.00 97.38 198 HIS A O 1
ATOM 1511 N N . LEU A 1 199 ? 6.290 -19.700 -32.571 1.00 96.94 199 LEU A N 1
ATOM 1512 C CA . LEU A 1 199 ? 6.646 -19.732 -31.150 1.00 96.94 199 LEU A CA 1
ATOM 1513 C C . LEU A 1 199 ? 7.948 -18.949 -30.910 1.00 96.94 199 LEU A C 1
ATOM 1515 O O . LEU A 1 199 ? 8.950 -19.187 -31.584 1.00 96.94 199 LEU A O 1
ATOM 1519 N N . VAL A 1 200 ? 7.944 -18.040 -29.936 1.00 97.12 200 VAL A N 1
ATOM 1520 C CA . VAL A 1 200 ? 9.106 -17.214 -29.588 1.00 97.12 200 VAL A CA 1
ATOM 1521 C C . VAL A 1 200 ? 10.102 -18.030 -28.740 1.00 97.12 200 VAL A C 1
ATOM 1523 O O . VAL A 1 200 ? 9.733 -18.489 -27.652 1.00 97.12 200 VAL A O 1
ATOM 1526 N N . PRO A 1 201 ? 11.360 -18.212 -29.194 1.00 92.44 201 PRO A N 1
ATOM 1527 C CA . PRO A 1 201 ? 12.382 -18.972 -28.472 1.00 92.44 201 PRO A CA 1
ATOM 1528 C C . PRO A 1 201 ? 12.941 -18.222 -27.248 1.00 92.44 201 PRO A C 1
ATOM 1530 O O . PRO A 1 201 ? 12.578 -17.081 -26.960 1.00 92.44 201 PRO A O 1
ATOM 1533 N N . SER A 1 202 ? 13.839 -18.873 -26.503 1.00 92.50 202 SER A N 1
ATOM 1534 C CA . SER A 1 202 ? 14.372 -18.390 -25.218 1.00 92.50 202 SER A CA 1
ATOM 1535 C C . SER A 1 202 ? 15.177 -17.085 -25.287 1.00 92.50 202 SER A C 1
ATOM 1537 O O . SER A 1 202 ? 15.212 -16.349 -24.303 1.00 92.50 202 SER A O 1
ATOM 1539 N N . ASP A 1 203 ? 15.788 -16.763 -26.430 1.00 92.62 203 ASP A N 1
ATOM 1540 C CA . ASP A 1 203 ? 16.480 -15.488 -26.678 1.00 92.62 203 ASP A CA 1
ATOM 1541 C C . ASP A 1 203 ? 15.536 -14.360 -27.152 1.00 92.62 203 ASP A C 1
ATOM 1543 O O . ASP A 1 203 ? 15.935 -13.194 -27.256 1.00 92.62 203 ASP A O 1
ATOM 1547 N N . GLY A 1 204 ? 14.266 -14.691 -27.405 1.00 96.12 204 GLY A N 1
ATOM 1548 C CA . GLY A 1 204 ? 13.235 -13.770 -27.863 1.00 96.12 204 GLY A CA 1
ATOM 1549 C C . GLY A 1 204 ? 13.294 -13.449 -29.355 1.00 96.12 204 GLY A C 1
ATOM 1550 O O . GLY A 1 204 ? 12.604 -12.525 -29.773 1.00 96.12 204 GLY A O 1
ATOM 1551 N N . THR A 1 205 ? 14.103 -14.142 -30.163 1.00 97.50 205 THR A N 1
ATOM 1552 C CA . THR A 1 205 ? 14.330 -13.780 -31.572 1.00 97.50 205 THR A CA 1
ATOM 1553 C C . THR A 1 205 ? 13.802 -14.849 -32.522 1.00 97.50 205 THR A C 1
ATOM 1555 O O . THR A 1 205 ? 14.320 -15.958 -32.596 1.00 97.50 205 THR A O 1
ATOM 1558 N N . VAL A 1 206 ? 12.778 -14.502 -33.304 1.00 96.81 206 VAL A N 1
ATOM 1559 C CA . VAL A 1 206 ? 12.277 -15.344 -34.395 1.00 96.81 206 VAL A CA 1
ATOM 1560 C C . VAL A 1 206 ? 12.950 -14.906 -35.693 1.00 96.81 206 VAL A C 1
ATOM 1562 O O . VAL A 1 206 ? 12.792 -13.766 -36.130 1.00 96.81 206 VAL A O 1
ATOM 1565 N N . THR A 1 207 ? 13.688 -15.813 -36.326 1.00 95.94 207 THR A N 1
ATOM 1566 C CA . THR A 1 207 ? 14.264 -15.583 -37.656 1.00 95.94 207 THR A CA 1
ATOM 1567 C C . THR A 1 207 ? 13.228 -15.901 -38.729 1.00 95.94 207 THR A C 1
ATOM 1569 O O . THR A 1 207 ? 12.786 -17.043 -38.847 1.00 95.94 207 THR A O 1
ATOM 1572 N N . LEU A 1 208 ? 12.849 -14.896 -39.516 1.00 93.75 208 LEU A N 1
ATOM 1573 C CA . LEU A 1 208 ? 11.901 -15.008 -40.623 1.00 93.75 208 LEU A CA 1
ATOM 1574 C C . LEU A 1 208 ? 12.626 -14.926 -41.970 1.00 93.75 208 LEU A C 1
ATOM 1576 O O . LEU A 1 208 ? 13.601 -14.192 -42.109 1.00 93.75 208 LEU A O 1
ATOM 1580 N N . THR A 1 209 ? 12.089 -15.602 -42.983 1.00 92.06 209 THR A N 1
ATOM 1581 C CA . THR A 1 209 ? 12.491 -15.431 -44.386 1.00 92.06 209 THR A CA 1
ATOM 1582 C C . THR A 1 209 ? 11.229 -15.311 -45.226 1.00 92.06 209 THR A C 1
ATOM 1584 O O . THR A 1 209 ? 10.346 -16.161 -45.138 1.00 92.06 209 THR A O 1
ATOM 1587 N N . PHE A 1 210 ? 11.138 -14.264 -46.042 1.00 88.62 210 PHE A N 1
ATOM 1588 C CA . PHE A 1 210 ? 9.944 -13.973 -46.835 1.00 88.62 210 PHE A CA 1
ATOM 1589 C C . PHE A 1 210 ? 10.128 -14.458 -48.282 1.00 88.62 210 PHE A C 1
ATOM 1591 O O . PHE A 1 210 ? 11.076 -14.007 -48.935 1.00 88.62 210 PHE A O 1
ATOM 1598 N N . PRO A 1 211 ? 9.259 -15.358 -48.791 1.00 84.38 211 PRO A N 1
ATOM 1599 C CA . PRO A 1 211 ? 9.339 -15.865 -50.162 1.00 84.38 211 PRO A CA 1
ATOM 1600 C C . PRO A 1 211 ? 8.756 -14.890 -51.195 1.00 84.38 211 PRO A C 1
ATOM 1602 O O . PRO A 1 211 ? 9.102 -14.972 -52.370 1.00 84.38 211 PRO A O 1
ATOM 1605 N N . GLU A 1 212 ? 7.903 -13.956 -50.762 1.00 88.44 212 GLU A N 1
ATOM 1606 C CA . GLU A 1 212 ? 7.198 -12.994 -51.614 1.00 88.44 212 GLU A CA 1
ATOM 1607 C C . GLU A 1 212 ? 7.325 -11.562 -51.071 1.00 88.44 212 GLU A C 1
ATOM 1609 O O . GLU A 1 212 ? 7.475 -11.336 -49.867 1.00 88.44 212 GLU A O 1
ATOM 1614 N N . SER A 1 213 ? 7.286 -10.575 -51.970 1.00 89.19 213 SER A N 1
ATOM 1615 C CA . SER A 1 213 ? 7.288 -9.151 -51.621 1.00 89.19 213 SER A CA 1
ATOM 1616 C C . SER A 1 213 ? 5.878 -8.689 -51.266 1.00 89.19 213 SER A C 1
ATOM 1618 O O . SER A 1 213 ? 4.949 -8.925 -52.036 1.00 89.19 213 SER A O 1
ATOM 1620 N N . GLY A 1 214 ? 5.714 -7.985 -50.148 1.00 91.12 214 GLY A N 1
ATOM 1621 C CA . GLY A 1 214 ? 4.395 -7.624 -49.639 1.00 91.12 214 GLY A CA 1
ATOM 1622 C C . GLY A 1 214 ? 4.431 -6.794 -48.360 1.00 91.12 214 GLY A C 1
ATOM 1623 O O . GLY A 1 214 ? 5.483 -6.337 -47.915 1.00 91.12 214 GLY A O 1
ATOM 1624 N N . SER A 1 215 ? 3.249 -6.597 -47.778 1.00 92.44 215 SER A N 1
ATOM 1625 C CA . SER A 1 215 ? 3.016 -5.824 -46.556 1.00 92.44 215 SER A CA 1
ATOM 1626 C C . SER A 1 215 ? 2.538 -6.764 -45.451 1.00 92.44 215 SER A C 1
ATOM 1628 O O . SER A 1 215 ? 1.347 -7.058 -45.360 1.00 92.44 215 SER A O 1
ATOM 1630 N N . PHE A 1 216 ? 3.460 -7.240 -44.619 1.00 93.19 216 PHE A N 1
ATOM 1631 C CA . PHE A 1 216 ? 3.192 -8.258 -43.605 1.00 93.19 216 PHE A CA 1
ATOM 1632 C C . PHE A 1 216 ? 2.865 -7.601 -42.256 1.00 93.19 216 PHE A C 1
ATOM 1634 O O . PHE A 1 216 ? 3.712 -6.873 -41.725 1.00 93.19 216 PHE A O 1
ATOM 1641 N N . PRO A 1 217 ? 1.668 -7.818 -41.678 1.00 94.56 217 PRO A N 1
ATOM 1642 C CA . PRO A 1 217 ? 1.370 -7.345 -40.336 1.00 94.56 217 PRO A CA 1
ATOM 1643 C C . PRO A 1 217 ? 2.101 -8.215 -39.307 1.00 94.56 217 PRO A C 1
ATOM 1645 O O . PRO A 1 217 ? 2.117 -9.441 -39.416 1.00 94.56 217 PRO A O 1
ATOM 1648 N N . LEU A 1 218 ? 2.695 -7.566 -38.308 1.00 96.38 218 LEU A N 1
ATOM 1649 C CA . LEU A 1 218 ? 3.429 -8.176 -37.205 1.00 96.38 218 LEU A CA 1
ATOM 1650 C C . LEU A 1 218 ? 2.757 -7.820 -35.875 1.00 96.38 218 LEU A C 1
ATOM 1652 O O . LEU A 1 218 ? 2.531 -6.642 -35.584 1.00 96.38 218 LEU A O 1
ATOM 1656 N N . SER A 1 219 ? 2.489 -8.822 -35.044 1.00 96.62 219 SER A N 1
ATOM 1657 C CA . SER A 1 219 ? 1.997 -8.651 -33.668 1.00 96.62 219 SER A CA 1
ATOM 1658 C C . SER A 1 219 ? 2.335 -9.874 -32.820 1.00 96.62 219 SER A C 1
ATOM 1660 O O . SER A 1 219 ? 2.520 -10.951 -33.374 1.00 96.62 219 SER A O 1
ATOM 1662 N N . ALA A 1 220 ? 2.394 -9.739 -31.496 1.00 97.69 220 ALA A N 1
ATOM 1663 C CA . ALA A 1 220 ? 2.644 -10.862 -30.596 1.00 97.69 220 ALA A CA 1
ATOM 1664 C C . ALA A 1 220 ? 1.641 -10.940 -29.439 1.00 97.69 220 ALA A C 1
ATOM 1666 O O . ALA A 1 220 ? 1.187 -9.912 -28.928 1.00 97.69 220 ALA A O 1
ATOM 1667 N N . ASP A 1 221 ? 1.333 -12.166 -29.017 1.00 95.81 221 ASP A N 1
ATOM 1668 C CA . ASP A 1 221 ? 0.443 -12.486 -27.898 1.00 95.81 221 ASP A CA 1
ATOM 1669 C C . ASP A 1 221 ? 0.874 -13.759 -27.144 1.00 95.81 221 ASP A C 1
ATOM 1671 O O . ASP A 1 221 ? 1.921 -14.346 -27.420 1.00 95.81 221 ASP A O 1
ATOM 1675 N N . GLY A 1 222 ? 0.107 -14.150 -26.127 1.00 90.31 222 GLY A N 1
ATOM 1676 C CA . GLY A 1 222 ? 0.309 -15.390 -25.381 1.00 90.31 222 GLY A CA 1
ATOM 1677 C C . GLY A 1 222 ? -0.369 -15.361 -24.011 1.00 90.31 222 GLY A C 1
ATOM 1678 O O . GLY A 1 222 ? -0.797 -14.310 -23.531 1.00 90.31 222 GLY A O 1
ATOM 1679 N N . SER A 1 223 ? -0.473 -16.524 -23.366 1.00 85.69 223 SER A N 1
ATOM 1680 C CA . SER A 1 223 ? -1.055 -16.620 -22.021 1.00 85.69 223 SER A CA 1
ATOM 1681 C C . SER A 1 223 ? -0.212 -15.843 -21.003 1.00 85.69 223 SER A C 1
ATOM 1683 O O . SER A 1 223 ? 1.008 -15.975 -20.978 1.00 85.69 223 SER A O 1
ATOM 1685 N N . GLY A 1 224 ? -0.862 -15.023 -20.173 1.00 83.00 224 GLY A N 1
ATOM 1686 C CA . GLY A 1 224 ? -0.196 -14.148 -19.199 1.00 83.00 224 GLY A CA 1
ATOM 1687 C C . GLY A 1 224 ? 0.386 -12.847 -19.772 1.00 83.00 224 GLY A C 1
ATOM 1688 O O . GLY A 1 224 ? 0.858 -12.016 -18.998 1.00 83.00 224 GLY A O 1
ATOM 1689 N N . PHE A 1 225 ? 0.321 -12.627 -21.089 1.00 92.25 225 PHE A N 1
ATOM 1690 C CA . PHE A 1 225 ? 0.848 -11.428 -21.741 1.00 92.25 225 PHE A CA 1
ATOM 1691 C C . PHE A 1 225 ? -0.253 -10.479 -22.228 1.00 92.25 225 PHE A C 1
ATOM 1693 O O . PHE A 1 225 ? -1.341 -10.894 -22.625 1.00 92.25 225 PHE A O 1
ATOM 1700 N N . VAL A 1 226 ? 0.057 -9.182 -22.258 1.00 95.56 226 VAL A N 1
ATOM 1701 C CA . VAL A 1 226 ? -0.752 -8.166 -22.944 1.00 95.56 226 VAL A CA 1
ATOM 1702 C C . VAL A 1 226 ? -0.239 -8.039 -24.379 1.00 95.56 226 VAL A C 1
ATOM 1704 O O . VAL A 1 226 ? 0.951 -7.793 -24.592 1.00 95.56 226 VAL A O 1
ATOM 1707 N N . ARG A 1 227 ? -1.141 -8.197 -25.357 1.00 96.62 227 ARG A N 1
ATOM 1708 C CA . ARG A 1 227 ? -0.841 -8.171 -26.802 1.00 96.62 227 ARG A CA 1
ATOM 1709 C C . ARG A 1 227 ? -0.012 -6.952 -27.201 1.00 96.62 227 ARG A C 1
ATOM 1711 O O . ARG A 1 227 ? -0.226 -5.857 -26.675 1.00 96.62 227 ARG A O 1
ATOM 1718 N N . SER A 1 228 ? 0.908 -7.125 -28.148 1.00 97.00 228 SER A N 1
ATOM 1719 C CA . SER A 1 228 ? 1.689 -6.010 -28.691 1.00 97.00 228 SER A CA 1
ATOM 1720 C C . SER A 1 228 ? 0.834 -5.073 -29.544 1.00 97.00 228 SER A C 1
ATOM 1722 O O . SER A 1 228 ? -0.203 -5.467 -30.070 1.00 97.00 228 SER A O 1
ATOM 1724 N N . ALA A 1 229 ? 1.333 -3.855 -29.771 1.00 94.62 229 ALA A N 1
ATOM 1725 C CA . ALA A 1 229 ? 0.863 -3.031 -30.885 1.00 94.62 229 ALA A CA 1
ATOM 1726 C C . ALA A 1 229 ? 0.989 -3.802 -32.210 1.00 94.62 229 ALA A C 1
ATOM 1728 O O . ALA A 1 229 ? 1.924 -4.604 -32.367 1.00 94.62 229 ALA A O 1
ATOM 1729 N N . ARG A 1 230 ? 0.093 -3.540 -33.167 1.00 92.38 230 ARG A N 1
ATOM 1730 C CA . ARG A 1 230 ? 0.245 -4.047 -34.538 1.00 92.38 230 ARG A CA 1
ATOM 1731 C C . ARG A 1 230 ? 1.254 -3.183 -35.292 1.00 92.38 230 ARG A C 1
ATOM 1733 O O . ARG A 1 230 ? 1.228 -1.957 -35.220 1.00 92.38 230 ARG A O 1
ATOM 1740 N N . ARG A 1 231 ? 2.163 -3.820 -36.028 1.00 91.69 231 ARG A N 1
ATOM 1741 C CA . ARG A 1 231 ? 3.144 -3.161 -36.906 1.00 91.69 231 ARG A CA 1
ATOM 1742 C C . ARG A 1 231 ? 3.040 -3.723 -38.318 1.00 91.69 231 ARG A C 1
ATOM 1744 O O . ARG A 1 231 ? 2.483 -4.797 -38.509 1.00 91.69 231 ARG A O 1
ATOM 1751 N N . THR A 1 232 ? 3.619 -3.028 -39.291 1.00 92.88 232 THR A N 1
ATOM 1752 C CA . THR A 1 232 ? 3.675 -3.479 -40.687 1.00 92.88 232 THR A CA 1
ATOM 1753 C C . THR A 1 232 ? 5.122 -3.519 -41.158 1.00 92.88 232 THR A C 1
ATOM 1755 O O . THR A 1 232 ? 5.859 -2.553 -40.969 1.00 92.88 232 THR A O 1
ATOM 1758 N N . LEU A 1 233 ? 5.512 -4.630 -41.780 1.00 92.31 233 LEU A N 1
ATOM 1759 C CA . LEU A 1 233 ? 6.800 -4.828 -42.438 1.00 92.31 233 LEU A CA 1
ATOM 1760 C C . LEU A 1 233 ? 6.602 -4.824 -43.958 1.00 92.31 233 LEU A C 1
ATOM 1762 O O . LEU A 1 233 ? 5.860 -5.650 -44.490 1.00 92.31 233 LEU A O 1
ATOM 1766 N N . ALA A 1 234 ? 7.297 -3.932 -44.663 1.00 93.19 234 ALA A N 1
ATOM 1767 C CA . ALA A 1 234 ? 7.315 -3.905 -46.122 1.00 93.19 234 ALA A CA 1
ATOM 1768 C C . ALA A 1 234 ? 8.502 -4.719 -46.669 1.00 93.19 234 ALA A C 1
ATOM 1770 O O . ALA A 1 234 ? 9.660 -4.310 -46.561 1.00 93.19 234 ALA A O 1
ATOM 1771 N N . VAL A 1 235 ? 8.223 -5.867 -47.283 1.00 91.75 235 VAL A N 1
ATOM 1772 C CA . VAL A 1 235 ? 9.230 -6.696 -47.962 1.00 91.75 235 VAL A CA 1
ATOM 1773 C C . VAL A 1 235 ? 9.269 -6.321 -49.438 1.00 91.75 235 VAL A C 1
ATOM 1775 O O . VAL A 1 235 ? 8.252 -6.410 -50.124 1.00 91.75 235 VAL A O 1
ATOM 1778 N N . ALA A 1 236 ? 10.440 -5.939 -49.942 1.00 90.00 236 ALA A N 1
ATOM 1779 C CA . ALA A 1 236 ? 10.642 -5.575 -51.343 1.00 90.00 236 ALA A CA 1
ATOM 1780 C C . ALA A 1 236 ? 11.678 -6.481 -52.023 1.00 90.00 236 ALA A C 1
ATOM 1782 O O . ALA A 1 236 ? 12.637 -6.933 -51.396 1.00 90.00 236 ALA A O 1
ATOM 1783 N N . ALA A 1 237 ? 11.516 -6.712 -53.328 1.00 83.31 237 ALA A N 1
ATOM 1784 C CA . ALA A 1 237 ? 12.576 -7.294 -54.146 1.00 83.31 237 ALA A CA 1
ATOM 1785 C C . ALA A 1 237 ? 13.818 -6.371 -54.161 1.00 83.31 237 ALA A C 1
ATOM 1787 O O . ALA A 1 237 ? 13.666 -5.147 -54.081 1.00 83.31 237 ALA A O 1
ATOM 1788 N N . PRO A 1 238 ? 15.045 -6.915 -54.266 1.00 74.50 238 PRO A N 1
ATOM 1789 C CA . PRO A 1 238 ? 16.251 -6.099 -54.349 1.00 74.50 238 PRO A CA 1
ATOM 1790 C C . PRO A 1 238 ? 16.238 -5.231 -55.616 1.00 74.50 238 PRO A C 1
ATOM 1792 O O . PRO A 1 238 ? 16.225 -5.739 -56.736 1.00 74.50 238 PRO A O 1
ATOM 1795 N N . SER A 1 239 ? 16.268 -3.909 -55.436 1.00 68.25 239 SER A N 1
ATOM 1796 C CA . SER A 1 239 ? 16.473 -2.964 -56.538 1.00 68.25 239 SER A CA 1
ATOM 1797 C C . SER A 1 239 ? 17.893 -3.107 -57.099 1.00 68.25 239 SER A C 1
ATOM 1799 O O . SER A 1 239 ? 18.828 -3.258 -56.306 1.00 68.25 239 SER A O 1
ATOM 1801 N N . PRO A 1 240 ? 18.110 -2.975 -58.423 1.00 55.84 240 PRO A N 1
ATOM 1802 C CA . PRO A 1 240 ? 19.453 -2.751 -58.946 1.00 55.84 240 PRO A CA 1
ATOM 1803 C C . PRO A 1 240 ? 20.060 -1.498 -58.298 1.00 55.84 240 PRO A C 1
ATOM 1805 O O . PRO A 1 240 ? 19.375 -0.486 -58.114 1.00 55.84 240 PRO A O 1
ATOM 1808 N N . SER A 1 241 ? 21.339 -1.579 -57.927 1.00 49.41 241 SER A N 1
ATOM 1809 C CA . SER A 1 241 ? 22.056 -0.462 -57.306 1.00 49.41 241 SER A CA 1
ATOM 1810 C C . SER A 1 241 ? 22.330 0.639 -58.334 1.00 49.41 241 SER A C 1
ATOM 1812 O O . SER A 1 241 ? 22.774 0.318 -59.440 1.00 49.41 241 SER A O 1
ATOM 1814 N N . PRO A 1 242 ? 22.177 1.931 -57.986 1.00 58.16 242 PRO A N 1
ATOM 1815 C CA . PRO A 1 242 ? 22.783 2.997 -58.772 1.00 58.16 242 PRO A CA 1
ATOM 1816 C C . PRO A 1 242 ? 24.314 2.860 -58.764 1.00 58.16 242 PRO A C 1
ATOM 1818 O O . PRO A 1 242 ? 24.911 2.385 -57.792 1.00 58.16 242 PRO A O 1
ATOM 1821 N N . THR A 1 243 ? 24.945 3.280 -59.859 1.00 42.47 243 THR A N 1
ATOM 1822 C CA . THR A 1 243 ? 26.403 3.268 -60.049 1.00 42.47 243 THR A CA 1
ATOM 1823 C C . THR A 1 243 ? 27.087 4.228 -59.061 1.00 42.47 243 THR A C 1
ATOM 1825 O O . THR A 1 243 ? 26.582 5.338 -58.870 1.00 42.47 243 THR A O 1
ATOM 1828 N N . PRO A 1 244 ? 28.224 3.866 -58.434 1.00 50.47 244 PRO A N 1
ATOM 1829 C CA . PRO A 1 244 ? 28.880 4.727 -57.450 1.00 50.47 244 PRO A CA 1
ATOM 1830 C C . PRO A 1 244 ? 29.401 6.039 -58.057 1.00 50.47 244 PRO A C 1
ATOM 1832 O O . PRO A 1 244 ? 30.098 6.045 -59.072 1.00 50.47 244 PRO A O 1
ATOM 1835 N N . SER A 1 245 ? 29.100 7.149 -57.380 1.00 47.09 245 SER A N 1
ATOM 1836 C CA . SER A 1 245 ? 29.695 8.469 -57.630 1.00 47.09 245 SER A CA 1
ATOM 1837 C C . SER A 1 245 ? 31.109 8.540 -57.021 1.00 47.09 245 SER A C 1
ATOM 1839 O O . SER A 1 245 ? 31.323 7.944 -55.961 1.00 47.09 245 SER A O 1
ATOM 1841 N N . PRO A 1 246 ? 32.090 9.229 -57.641 1.00 46.34 246 PRO A N 1
ATOM 1842 C CA . PRO A 1 246 ? 33.467 9.268 -57.143 1.00 46.34 246 PRO A CA 1
ATOM 1843 C C . PRO A 1 246 ? 33.603 9.939 -55.765 1.00 46.34 246 PRO A C 1
ATOM 1845 O O . PRO A 1 246 ? 32.971 10.955 -55.477 1.00 46.34 246 PRO A O 1
ATOM 1848 N N . SER A 1 247 ? 34.477 9.378 -54.924 1.00 42.28 247 SER A N 1
ATOM 1849 C CA . SER A 1 247 ? 34.731 9.867 -53.562 1.00 42.28 247 SER A CA 1
ATOM 1850 C C . SER A 1 247 ? 35.527 11.180 -53.548 1.00 42.28 247 SER A C 1
ATOM 1852 O O . SER A 1 247 ? 36.537 11.276 -54.250 1.00 42.28 247 SER A O 1
ATOM 1854 N N . PRO A 1 248 ? 35.172 12.159 -52.693 1.00 51.12 248 PRO A N 1
ATOM 1855 C CA . PRO A 1 248 ? 36.059 13.270 -52.360 1.00 51.12 248 PRO A CA 1
ATOM 1856 C C . PRO A 1 248 ? 37.280 12.813 -51.535 1.00 51.12 248 PRO A C 1
ATOM 1858 O O . PRO A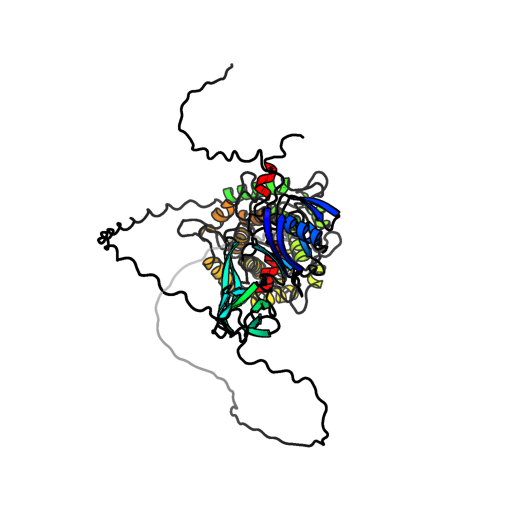 1 248 ? 37.321 11.703 -50.998 1.00 51.12 248 PRO A O 1
ATOM 1861 N N . SER A 1 249 ? 38.282 13.694 -51.467 1.00 44.72 249 SER A N 1
ATOM 1862 C CA . SER A 1 249 ? 39.618 13.469 -50.884 1.00 44.72 249 SER A CA 1
ATOM 1863 C C . SER A 1 249 ? 39.640 13.583 -49.343 1.00 44.72 249 SER A C 1
ATOM 1865 O O . SER A 1 249 ? 38.877 14.385 -48.797 1.00 44.72 249 SER A O 1
ATOM 1867 N N . PRO A 1 250 ? 40.508 12.845 -48.616 1.00 46.75 250 PRO A N 1
ATOM 1868 C CA . PRO A 1 250 ? 40.590 12.916 -47.153 1.00 46.75 250 PRO A CA 1
ATOM 1869 C C . PRO A 1 250 ? 41.075 14.275 -46.616 1.00 46.75 250 PRO A C 1
ATOM 1871 O O . PRO A 1 250 ? 42.039 14.864 -47.103 1.00 46.75 250 PRO A O 1
ATOM 1874 N N . THR A 1 251 ? 40.426 14.741 -45.547 1.00 42.53 251 THR A N 1
ATOM 1875 C CA . THR A 1 251 ? 40.809 15.929 -44.758 1.00 42.53 251 THR A CA 1
ATOM 1876 C C . THR A 1 251 ? 41.813 15.539 -43.654 1.00 42.53 251 THR A C 1
ATOM 1878 O O . THR A 1 251 ? 41.648 14.470 -43.065 1.00 42.53 251 THR A O 1
ATOM 1881 N N . PRO A 1 252 ? 42.851 16.348 -43.350 1.00 50.62 252 PRO A N 1
ATOM 1882 C CA . PRO A 1 252 ? 43.900 15.971 -42.397 1.00 50.62 252 PRO A CA 1
ATOM 1883 C C . PRO A 1 252 ? 43.443 15.907 -40.928 1.00 50.62 252 PRO A C 1
ATOM 1885 O O . PRO A 1 252 ? 42.615 16.693 -40.470 1.00 50.62 252 PRO A O 1
ATOM 1888 N N . THR A 1 253 ? 44.052 14.983 -40.182 1.00 46.16 253 THR A N 1
ATOM 1889 C CA . THR A 1 253 ? 43.778 14.690 -38.766 1.00 46.16 253 THR A CA 1
ATOM 1890 C C . THR A 1 253 ? 44.275 15.799 -37.820 1.00 46.16 253 THR A C 1
ATOM 1892 O O . THR A 1 253 ? 45.445 16.177 -37.911 1.00 46.16 253 THR A O 1
ATOM 1895 N N . PRO A 1 254 ? 43.458 16.290 -36.865 1.00 52.97 254 PRO A N 1
ATOM 1896 C CA . PRO A 1 254 ? 43.918 17.197 -35.811 1.00 52.97 254 PRO A CA 1
ATOM 1897 C C . PRO A 1 254 ? 44.775 16.481 -34.746 1.00 52.97 254 PRO A C 1
ATOM 1899 O O . PRO A 1 254 ? 44.641 15.281 -34.511 1.00 52.97 254 PRO A O 1
ATOM 1902 N N . ALA A 1 255 ? 45.665 17.236 -34.097 1.00 50.47 255 ALA A N 1
ATOM 1903 C CA . ALA A 1 255 ? 46.643 16.735 -33.125 1.00 50.47 255 ALA A CA 1
ATOM 1904 C C . ALA A 1 255 ? 46.018 16.318 -31.768 1.00 50.47 255 ALA A C 1
ATOM 1906 O O . ALA A 1 255 ? 44.961 16.833 -31.401 1.00 50.47 255 ALA A O 1
ATOM 1907 N N . PRO A 1 256 ? 46.664 15.417 -30.994 1.00 53.47 256 PRO A N 1
ATOM 1908 C CA . PRO A 1 256 ? 46.131 14.931 -29.720 1.00 53.47 256 PRO A CA 1
ATOM 1909 C C . PRO A 1 256 ? 46.084 16.008 -28.624 1.00 53.47 256 PRO A C 1
ATOM 1911 O O . PRO A 1 256 ? 47.060 16.713 -28.367 1.00 53.47 256 PRO A O 1
ATOM 1914 N N . THR A 1 257 ? 44.950 16.075 -27.927 1.00 46.62 257 THR A N 1
ATOM 1915 C CA . THR A 1 257 ? 44.720 16.922 -26.745 1.00 46.62 257 THR A CA 1
ATOM 1916 C C . THR A 1 257 ? 45.427 16.340 -25.507 1.00 46.62 257 THR A C 1
ATOM 1918 O O . THR A 1 257 ? 45.384 15.122 -25.321 1.00 46.62 257 THR A O 1
ATOM 1921 N N . PRO A 1 258 ? 46.060 17.154 -24.636 1.00 54.81 258 PRO A N 1
ATOM 1922 C CA . PRO A 1 258 ? 46.765 16.651 -23.455 1.00 54.81 258 PRO A CA 1
ATOM 1923 C C . PRO A 1 258 ? 45.836 16.028 -22.399 1.00 54.81 258 PRO A C 1
ATOM 1925 O O . PRO A 1 258 ? 44.710 16.476 -22.182 1.00 54.81 258 PRO A O 1
ATOM 1928 N N . THR A 1 259 ? 46.353 15.010 -21.710 1.00 50.38 259 THR A N 1
ATOM 1929 C CA . THR A 1 259 ? 45.671 14.248 -20.654 1.00 50.38 259 THR A CA 1
ATOM 1930 C C . THR A 1 259 ? 45.310 15.127 -19.445 1.00 50.38 259 THR A C 1
ATOM 1932 O O . THR A 1 259 ? 46.173 15.869 -18.972 1.00 50.38 259 THR A O 1
ATOM 1935 N N . PRO A 1 260 ? 44.089 15.031 -18.880 1.00 50.16 260 PRO A N 1
ATOM 1936 C CA . PRO A 1 260 ? 43.736 15.758 -17.663 1.00 50.16 260 PRO A CA 1
ATOM 1937 C C . PRO A 1 260 ? 44.495 15.220 -16.439 1.00 50.16 260 PRO A C 1
ATOM 1939 O O . PRO A 1 260 ? 44.531 14.015 -16.188 1.00 50.16 260 PRO A O 1
ATOM 1942 N N . THR A 1 261 ? 45.072 16.129 -15.653 1.00 49.88 261 THR A N 1
ATOM 1943 C CA . THR A 1 261 ? 45.736 15.824 -14.377 1.00 49.88 261 THR A CA 1
ATOM 1944 C C . THR A 1 261 ? 44.744 15.247 -13.365 1.00 49.88 261 THR A C 1
ATOM 1946 O O . THR A 1 261 ? 43.622 15.740 -13.242 1.00 49.88 261 THR A O 1
ATOM 1949 N N . ALA A 1 262 ? 45.163 14.239 -12.596 1.00 51.81 262 ALA A N 1
ATOM 1950 C CA . ALA A 1 262 ? 44.348 13.675 -11.523 1.00 51.81 262 ALA A CA 1
ATOM 1951 C C . ALA A 1 262 ? 44.002 14.737 -10.462 1.00 51.81 262 ALA A C 1
ATOM 1953 O O . ALA A 1 262 ? 44.885 15.423 -9.942 1.00 51.81 262 ALA A O 1
ATOM 1954 N N . ALA A 1 263 ? 42.716 14.853 -10.125 1.00 45.12 263 ALA A N 1
ATOM 1955 C CA . ALA A 1 263 ? 42.261 15.697 -9.025 1.00 45.12 263 ALA A CA 1
ATOM 1956 C C . ALA A 1 263 ? 42.722 15.115 -7.670 1.00 45.12 263 ALA A C 1
ATOM 1958 O O . ALA A 1 263 ? 42.764 13.890 -7.519 1.00 45.12 263 ALA A O 1
ATOM 1959 N N . PRO A 1 264 ? 43.056 15.956 -6.672 1.00 54.69 264 PRO A N 1
ATOM 1960 C CA . PRO A 1 264 ? 43.421 15.475 -5.344 1.00 54.69 264 PRO A CA 1
ATOM 1961 C C . PRO A 1 264 ? 42.242 14.758 -4.672 1.00 54.69 264 PRO A C 1
ATOM 1963 O O . PRO A 1 264 ? 41.086 15.152 -4.833 1.00 54.69 264 PRO A O 1
ATOM 1966 N N . SER A 1 265 ? 42.548 13.719 -3.890 1.00 46.03 265 SER A N 1
ATOM 1967 C CA . SER A 1 265 ? 41.554 12.995 -3.088 1.00 46.03 265 SER A CA 1
ATOM 1968 C C . SER A 1 265 ? 40.789 13.960 -2.173 1.00 46.03 265 SER A C 1
ATOM 1970 O O . SER A 1 265 ? 41.427 14.820 -1.558 1.00 46.03 265 SER A O 1
ATOM 1972 N N . PRO A 1 266 ? 39.459 13.815 -2.014 1.00 47.75 266 PRO A N 1
ATOM 1973 C CA . PRO A 1 266 ? 38.717 14.608 -1.044 1.00 47.75 266 PRO A CA 1
ATOM 1974 C C . PRO A 1 266 ? 39.262 14.366 0.368 1.00 47.75 266 PRO A C 1
ATOM 1976 O O . PRO A 1 266 ? 39.458 13.223 0.790 1.00 47.75 266 PRO A O 1
ATOM 1979 N N . THR A 1 267 ? 39.495 15.454 1.099 1.00 41.44 267 THR A N 1
ATOM 1980 C CA . THR A 1 267 ? 39.791 15.430 2.535 1.00 41.44 267 THR A CA 1
ATOM 1981 C C . THR A 1 267 ? 38.634 14.747 3.273 1.00 41.44 267 THR A C 1
ATOM 1983 O O . THR A 1 267 ? 37.480 15.036 2.942 1.00 41.44 267 THR A O 1
ATOM 1986 N N . PRO A 1 268 ? 38.880 13.873 4.269 1.00 46.25 268 PRO A N 1
ATOM 1987 C CA . PRO A 1 268 ? 37.799 13.290 5.057 1.00 46.25 268 PRO A CA 1
ATOM 1988 C C . PRO A 1 268 ? 36.950 14.396 5.697 1.00 46.25 268 PRO A C 1
ATOM 1990 O O . PRO A 1 268 ? 37.467 15.260 6.407 1.00 46.25 268 PRO A O 1
ATOM 1993 N N . SER A 1 269 ? 35.643 14.363 5.423 1.00 39.44 269 SER A N 1
ATOM 1994 C CA . SER A 1 269 ? 34.671 15.265 6.044 1.00 39.44 269 SER A CA 1
ATOM 1995 C C . SER A 1 269 ? 34.715 15.097 7.568 1.00 39.44 269 SER A C 1
ATOM 1997 O O . SER A 1 269 ? 34.837 13.956 8.030 1.00 39.44 269 SER A O 1
ATOM 1999 N N . PRO A 1 270 ? 34.617 16.175 8.371 1.00 44.28 270 PRO A N 1
ATOM 2000 C CA . PRO A 1 270 ? 34.544 16.041 9.821 1.00 44.28 270 PRO A CA 1
ATOM 2001 C C . PRO A 1 270 ? 33.374 15.131 10.207 1.00 44.28 270 PRO A C 1
ATOM 2003 O O . PRO A 1 270 ? 32.255 15.299 9.718 1.00 44.28 270 PRO A O 1
ATOM 2006 N N . GLN A 1 271 ? 33.647 14.165 11.088 1.00 39.06 271 GLN A N 1
ATOM 2007 C CA . GLN A 1 271 ? 32.638 13.253 11.619 1.00 39.06 271 GLN A CA 1
ATOM 2008 C C . GLN A 1 271 ? 31.477 14.072 12.213 1.00 39.06 271 GLN A C 1
ATOM 2010 O O . GLN A 1 271 ? 31.738 14.955 13.037 1.00 39.06 271 GLN A O 1
ATOM 2015 N N . PRO A 1 272 ? 30.214 13.821 11.817 1.00 43.19 272 PRO A N 1
ATOM 2016 C CA . PRO A 1 272 ? 29.096 14.630 12.274 1.00 43.19 272 PRO A CA 1
ATOM 2017 C C . PRO A 1 272 ? 28.952 14.531 13.794 1.00 43.19 272 PRO A C 1
ATOM 2019 O O . PRO A 1 272 ? 28.834 13.440 14.356 1.00 43.19 272 PRO A O 1
ATOM 2022 N N . THR A 1 273 ? 28.948 15.688 14.460 1.00 41.97 273 THR A N 1
ATOM 2023 C CA . THR A 1 273 ? 28.617 15.803 15.884 1.00 41.97 273 THR A CA 1
ATOM 2024 C C . THR A 1 273 ? 27.269 15.119 16.129 1.00 41.97 273 THR A C 1
ATOM 2026 O O . THR A 1 273 ? 26.324 15.419 15.394 1.00 41.97 273 THR A O 1
ATOM 2029 N N . PRO A 1 274 ? 27.138 14.214 17.120 1.00 48.22 274 PRO A N 1
ATOM 2030 C CA . PRO A 1 274 ? 25.914 13.443 17.308 1.00 48.22 274 PRO A CA 1
ATOM 2031 C C . PRO A 1 274 ? 24.721 14.372 17.546 1.00 48.22 274 PRO A C 1
ATOM 2033 O O . PRO A 1 274 ? 24.637 15.054 18.569 1.00 48.22 274 PRO A O 1
ATOM 2036 N N . VAL A 1 275 ? 23.802 14.398 16.580 1.00 53.28 275 VAL A N 1
ATOM 2037 C CA . VAL A 1 275 ? 22.562 15.173 16.667 1.00 53.28 275 VAL A CA 1
ATOM 2038 C C . VAL A 1 275 ? 21.715 14.586 17.803 1.00 53.28 275 VAL A C 1
ATOM 2040 O O . VAL A 1 275 ? 21.447 13.380 17.778 1.00 53.28 275 VAL A O 1
ATOM 2043 N N . PRO A 1 276 ? 21.292 15.386 18.801 1.00 64.25 276 PRO A N 1
ATOM 2044 C CA . PRO A 1 276 ? 20.434 14.892 19.869 1.00 64.25 276 PRO A CA 1
ATOM 2045 C C . PRO A 1 276 ? 19.098 14.416 19.289 1.00 64.25 276 PRO A C 1
ATOM 2047 O O . PRO A 1 276 ? 18.483 15.101 18.471 1.00 64.25 276 PRO A O 1
ATOM 2050 N N . ASP A 1 277 ? 18.671 13.225 19.702 1.00 80.06 277 ASP A N 1
ATOM 2051 C CA . ASP A 1 277 ? 17.462 12.582 19.186 1.00 80.06 277 ASP A CA 1
ATOM 2052 C C . ASP A 1 277 ? 16.172 13.238 19.706 1.00 80.06 277 ASP A C 1
ATOM 2054 O O . ASP A 1 277 ? 16.179 14.024 20.658 1.00 80.06 277 ASP A O 1
ATOM 2058 N N . VAL A 1 278 ? 15.042 12.884 19.094 1.00 88.75 278 VAL A N 1
ATOM 2059 C CA . VAL A 1 278 ? 13.720 13.406 19.445 1.00 88.75 278 VAL A CA 1
ATOM 2060 C C . VAL A 1 278 ? 13.343 12.977 20.864 1.00 88.75 278 VAL A C 1
ATOM 2062 O O . VAL A 1 278 ? 13.126 11.793 21.140 1.00 88.75 278 VAL A O 1
ATOM 2065 N N . SER A 1 279 ? 13.211 13.943 21.774 1.00 91.75 279 SER A N 1
ATOM 2066 C CA . SER A 1 279 ? 12.902 13.641 23.174 1.00 91.75 279 SER A CA 1
ATOM 2067 C C . SER A 1 279 ? 11.496 13.031 23.331 1.00 91.75 279 SER A C 1
ATOM 2069 O O . SER A 1 279 ? 10.598 13.321 22.531 1.00 91.75 279 SER A O 1
ATOM 2071 N N . PRO A 1 280 ? 11.237 12.225 24.381 1.00 92.31 280 PRO A N 1
ATOM 2072 C CA . PRO A 1 280 ? 9.899 11.690 24.646 1.00 92.31 280 PRO A CA 1
ATOM 2073 C C . PRO A 1 280 ? 8.820 12.777 24.786 1.00 92.31 280 PRO A C 1
ATOM 2075 O O . PRO A 1 280 ? 7.674 12.567 24.393 1.00 92.31 280 PRO A O 1
ATOM 2078 N N . GLU A 1 281 ? 9.178 13.959 25.298 1.00 93.06 281 GLU A N 1
ATOM 2079 C CA . GLU A 1 281 ? 8.281 15.117 25.374 1.00 93.06 281 GLU A CA 1
ATOM 2080 C C . GLU A 1 281 ? 7.980 15.699 23.985 1.00 93.06 281 GLU A C 1
ATOM 2082 O O . GLU A 1 281 ? 6.814 15.916 23.648 1.00 93.06 281 GLU A O 1
ATOM 2087 N N . GLN A 1 282 ? 9.005 15.880 23.145 1.00 94.31 282 GLN A N 1
ATOM 2088 C CA . GLN A 1 282 ? 8.831 16.337 21.764 1.00 94.31 282 GLN A CA 1
ATOM 2089 C C . GLN A 1 282 ? 7.933 15.374 20.977 1.00 94.31 282 GLN A C 1
ATOM 2091 O O . GLN A 1 282 ? 7.004 15.825 20.305 1.00 94.31 282 GLN A O 1
ATOM 2096 N N . ARG A 1 283 ? 8.148 14.055 21.107 1.00 96.00 283 ARG A N 1
ATOM 2097 C CA . ARG A 1 283 ? 7.286 13.032 20.491 1.00 96.00 283 ARG A CA 1
ATOM 2098 C C . ARG A 1 283 ? 5.836 13.136 20.966 1.00 96.00 283 ARG A C 1
ATOM 2100 O O . ARG A 1 283 ? 4.931 13.142 20.133 1.00 96.00 283 ARG A O 1
ATOM 2107 N N . ARG A 1 284 ? 5.607 13.298 22.276 1.00 96.38 284 ARG A N 1
ATOM 2108 C CA . ARG A 1 284 ? 4.264 13.486 22.857 1.00 96.38 284 ARG A CA 1
ATOM 2109 C C . ARG A 1 284 ? 3.568 14.744 22.334 1.00 96.38 284 ARG A C 1
ATOM 2111 O O . ARG A 1 284 ? 2.387 14.674 22.010 1.00 96.38 284 ARG A O 1
ATOM 2118 N N . GLU A 1 285 ? 4.263 15.871 22.177 1.00 95.31 285 GLU A N 1
ATOM 2119 C CA . GLU A 1 285 ? 3.634 17.070 21.599 1.00 95.31 285 GLU A CA 1
ATOM 2120 C C . GLU A 1 285 ? 3.381 16.939 20.089 1.00 95.31 285 GLU A C 1
ATOM 2122 O O . GLU A 1 285 ? 2.346 17.396 19.597 1.00 95.31 285 GLU A O 1
ATOM 2127 N N . ARG A 1 286 ? 4.245 16.232 19.344 1.00 97.69 286 ARG A N 1
ATOM 2128 C CA . ARG A 1 286 ? 3.958 15.897 17.938 1.00 97.69 286 ARG A CA 1
ATOM 2129 C C . ARG A 1 286 ? 2.730 14.994 17.811 1.00 97.69 286 ARG A C 1
ATOM 2131 O O . ARG A 1 286 ? 1.891 15.273 16.955 1.00 97.69 286 ARG A O 1
ATOM 2138 N N . ALA A 1 287 ? 2.573 14.003 18.691 1.00 98.56 287 ALA A N 1
ATOM 2139 C CA . ALA A 1 287 ? 1.387 13.149 18.752 1.00 98.56 287 ALA A CA 1
ATOM 2140 C C . ALA A 1 287 ? 0.119 13.944 19.106 1.00 98.56 287 ALA A C 1
ATOM 2142 O O . ALA A 1 287 ? -0.888 13.828 18.413 1.00 98.56 287 ALA A O 1
ATOM 2143 N N . ARG A 1 288 ? 0.170 14.834 20.109 1.00 98.31 288 ARG A N 1
ATOM 2144 C CA . ARG A 1 288 ? -0.946 15.745 20.429 1.00 98.31 288 ARG A CA 1
ATOM 2145 C C . ARG A 1 288 ? -1.332 16.624 19.243 1.00 98.31 288 ARG A C 1
ATOM 2147 O O . ARG A 1 288 ? -2.519 16.833 19.019 1.00 98.31 288 ARG A O 1
ATOM 2154 N N . SER A 1 289 ? -0.371 17.124 18.462 1.00 97.75 289 SER A N 1
ATOM 2155 C CA . SER A 1 289 ? -0.688 17.924 17.271 1.00 97.75 289 SER A CA 1
ATOM 2156 C C . SER A 1 289 ? -1.347 17.105 16.162 1.00 97.75 289 SER A C 1
ATOM 2158 O O . SER A 1 289 ? -2.290 17.586 15.540 1.00 97.75 289 SER A O 1
ATOM 2160 N N . ALA A 1 290 ? -0.923 15.857 15.973 1.00 98.56 290 ALA A N 1
ATOM 2161 C CA . ALA A 1 290 ? -1.590 14.906 15.090 1.00 98.56 290 ALA A CA 1
ATOM 2162 C C . ALA A 1 290 ? -3.018 14.570 15.560 1.00 98.56 290 ALA A C 1
ATOM 2164 O O . ALA A 1 290 ? -3.950 14.586 14.763 1.00 98.56 290 ALA A O 1
ATOM 2165 N N . LEU A 1 291 ? -3.230 14.385 16.864 1.00 98.75 291 LEU A N 1
ATOM 2166 C CA . LEU A 1 291 ? -4.555 14.187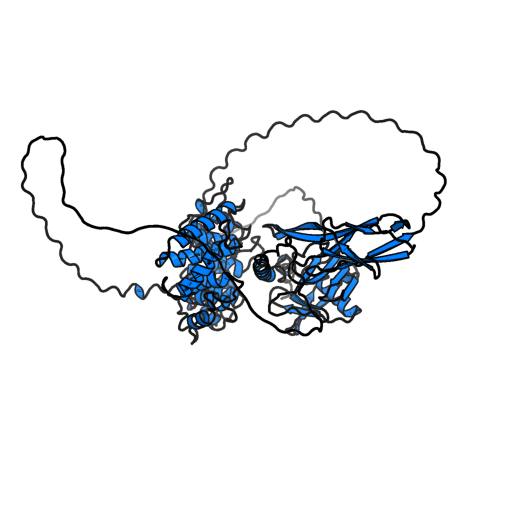 17.465 1.00 98.75 291 LEU A CA 1
ATOM 2167 C C . LEU A 1 291 ? -5.448 15.438 17.371 1.00 98.75 291 LEU A C 1
ATOM 2169 O O . LEU A 1 291 ? -6.669 15.316 17.262 1.00 98.75 291 LEU A O 1
ATOM 2173 N N . ARG A 1 292 ? -4.877 16.650 17.412 1.00 98.38 292 ARG A N 1
ATOM 2174 C CA . ARG A 1 292 ? -5.608 17.902 17.133 1.00 98.38 292 ARG A 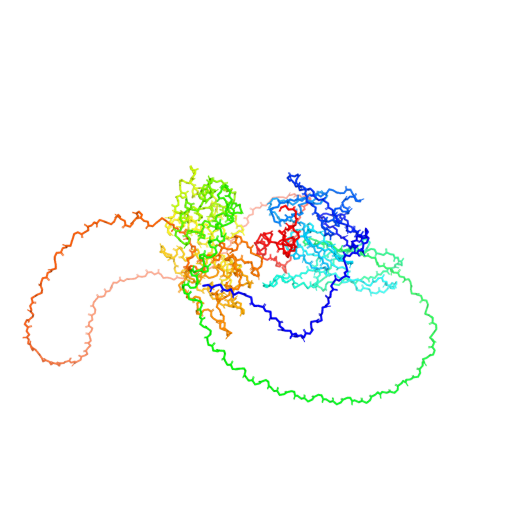CA 1
ATOM 2175 C C . ARG A 1 292 ? -6.048 17.970 15.669 1.00 98.38 292 ARG A C 1
ATOM 2177 O O . ARG A 1 292 ? -7.190 18.342 15.420 1.00 98.38 292 ARG A O 1
ATOM 2184 N N . TYR A 1 293 ? -5.192 17.556 14.731 1.00 98.19 293 TYR A N 1
ATOM 2185 C CA . TYR A 1 293 ? -5.568 17.414 13.322 1.00 98.19 293 TYR A CA 1
ATOM 2186 C C . TYR A 1 293 ? -6.667 16.355 13.134 1.00 98.19 293 TYR A C 1
ATOM 2188 O O . TYR A 1 293 ? -7.703 16.684 12.576 1.00 98.19 293 TYR A O 1
ATOM 2196 N N . LEU A 1 294 ? -6.532 15.138 13.677 1.00 97.81 294 LEU A N 1
ATOM 2197 C CA . LEU A 1 294 ? -7.566 14.095 13.548 1.00 97.81 294 LEU A CA 1
ATOM 2198 C C . LEU A 1 294 ? -8.950 14.562 14.036 1.00 97.81 294 LEU A C 1
ATOM 2200 O O . LEU A 1 294 ? -9.944 14.300 13.366 1.00 97.81 294 LEU A O 1
ATOM 2204 N N . ARG A 1 295 ? -9.027 15.320 15.143 1.00 98.00 295 ARG A N 1
ATOM 2205 C CA . ARG A 1 295 ? -10.301 15.914 15.602 1.00 98.00 295 ARG A CA 1
ATOM 2206 C C . ARG A 1 295 ? -10.883 16.927 14.616 1.00 98.00 295 ARG A C 1
ATOM 2208 O O . ARG A 1 295 ? -12.095 16.970 14.468 1.00 98.00 295 ARG A O 1
ATOM 2215 N N . SER A 1 296 ? -10.062 17.727 13.928 1.00 95.75 296 SER A N 1
ATOM 2216 C CA . SER A 1 296 ? -10.570 18.682 12.928 1.00 95.75 296 SER A CA 1
ATOM 2217 C C . SER A 1 296 ? -11.007 18.024 11.615 1.00 95.75 296 SER A C 1
ATOM 2219 O O . SER A 1 296 ? -11.539 18.711 10.750 1.00 95.75 296 SER A O 1
ATOM 2221 N N . GLN A 1 297 ? -10.774 16.715 11.454 1.00 95.62 297 GLN A N 1
ATOM 2222 C CA . GLN A 1 297 ? -11.280 15.904 10.342 1.00 95.62 297 GLN A CA 1
ATOM 2223 C C . GLN A 1 297 ? -12.547 15.106 10.722 1.00 95.62 297 GLN A C 1
ATOM 2225 O O . GLN A 1 297 ? -13.061 14.358 9.890 1.00 95.62 297 GLN A O 1
ATOM 2230 N N . GLN A 1 298 ? -13.051 15.241 11.959 1.00 95.56 298 GLN A N 1
ATOM 2231 C CA . GLN A 1 298 ? -14.276 14.576 12.408 1.00 95.56 298 GLN A CA 1
ATOM 2232 C C . GLN A 1 298 ? -15.515 15.289 11.848 1.00 95.56 298 GLN A C 1
ATOM 2234 O O . GLN A 1 298 ? -15.661 16.502 11.990 1.00 95.56 298 GLN A O 1
ATOM 2239 N N . ARG A 1 299 ? -16.403 14.528 11.204 1.00 93.62 299 ARG A N 1
ATOM 2240 C CA . ARG A 1 299 ? -17.655 15.010 10.600 1.00 93.62 299 ARG A CA 1
ATOM 2241 C C . ARG A 1 299 ? -18.813 14.952 11.599 1.00 93.62 299 ARG A C 1
ATOM 2243 O O . ARG A 1 299 ? -18.701 14.317 12.647 1.00 93.62 299 ARG A O 1
ATOM 2250 N N . ASP A 1 300 ? -19.958 15.543 11.253 1.00 93.00 300 ASP A N 1
ATOM 2251 C CA . ASP A 1 300 ? -21.164 15.553 12.100 1.00 93.00 300 ASP A CA 1
ATOM 2252 C C . ASP A 1 300 ? -21.589 14.148 12.548 1.00 93.00 300 ASP A C 1
ATOM 2254 O O . ASP A 1 300 ? -21.878 13.946 13.724 1.00 93.00 300 ASP A O 1
ATOM 2258 N N . GLY A 1 301 ? -21.508 13.145 11.666 1.00 91.88 301 GLY A N 1
ATOM 2259 C CA . GLY A 1 301 ? -21.782 11.740 11.995 1.00 91.88 301 GLY A CA 1
ATOM 2260 C C . GLY A 1 301 ? -20.797 11.091 12.981 1.00 91.88 301 GLY A C 1
ATOM 2261 O O . GLY A 1 301 ? -20.969 9.919 13.327 1.00 91.88 301 GLY A O 1
ATOM 2262 N N . GLY A 1 302 ? -19.769 11.814 13.426 1.00 94.69 302 GLY A N 1
ATOM 2263 C CA . GLY A 1 302 ? -18.707 11.345 14.311 1.00 94.69 302 GLY A CA 1
ATOM 2264 C C . GLY A 1 302 ? -17.585 10.586 13.595 1.00 94.69 302 GLY A C 1
ATOM 2265 O O . GLY A 1 302 ? -16.604 10.234 14.249 1.00 94.69 302 GLY A O 1
ATOM 2266 N N . ASP A 1 303 ? -17.707 10.321 12.290 1.00 94.38 303 ASP A N 1
ATOM 2267 C CA . ASP A 1 303 ? -16.693 9.631 11.491 1.00 94.38 303 ASP A CA 1
ATOM 2268 C C . ASP A 1 303 ? -15.509 10.544 11.152 1.00 94.38 303 ASP A C 1
ATOM 2270 O O . ASP A 1 303 ? -15.639 11.766 11.072 1.00 94.38 303 ASP A O 1
ATOM 2274 N N . ILE A 1 304 ? -14.347 9.930 10.938 1.00 91.12 304 ILE A N 1
ATOM 2275 C CA . ILE A 1 304 ? -13.158 10.569 10.374 1.00 91.12 304 ILE A CA 1
ATOM 2276 C C . ILE A 1 304 ? -12.838 9.814 9.092 1.00 91.12 304 ILE A C 1
ATOM 2278 O O . ILE A 1 304 ? -12.319 8.704 9.131 1.00 91.12 304 ILE A O 1
ATOM 2282 N N . ASP A 1 305 ? -13.182 10.425 7.966 1.00 83.75 305 ASP A N 1
ATOM 2283 C CA . ASP A 1 305 ? -12.893 9.940 6.615 1.00 83.75 305 ASP A CA 1
ATOM 2284 C C . ASP A 1 305 ? -13.348 8.499 6.298 1.00 83.75 305 ASP A C 1
ATOM 2286 O O . ASP A 1 305 ? -12.649 7.710 5.664 1.00 83.75 305 ASP A O 1
ATOM 2290 N N . GLY A 1 306 ? -14.567 8.162 6.737 1.00 84.00 306 GLY A N 1
ATOM 2291 C CA . GLY A 1 306 ? -15.194 6.862 6.481 1.00 84.00 306 GLY A CA 1
ATOM 2292 C C . GLY A 1 306 ? -14.673 5.724 7.365 1.00 84.00 306 GLY A C 1
ATOM 2293 O O . GLY A 1 306 ? -13.771 5.893 8.185 1.00 84.00 306 GLY A O 1
ATOM 2294 N N . ASP A 1 307 ? -15.278 4.545 7.228 1.00 82.19 307 ASP A N 1
ATOM 2295 C CA . ASP A 1 307 ? -15.197 3.422 8.173 1.00 82.19 307 ASP A CA 1
ATOM 2296 C C . ASP A 1 307 ? -13.759 2.999 8.524 1.00 82.19 307 ASP A C 1
ATOM 2298 O O . ASP A 1 307 ? -13.428 2.775 9.691 1.00 82.19 307 ASP A O 1
ATOM 2302 N N . ILE A 1 308 ? -12.894 2.887 7.509 1.00 83.62 308 ILE A N 1
ATOM 2303 C CA . ILE A 1 308 ? -11.509 2.416 7.654 1.00 83.62 308 ILE A CA 1
ATOM 2304 C C . ILE A 1 308 ? -10.687 3.436 8.446 1.00 83.62 308 ILE A C 1
ATOM 2306 O O . ILE A 1 308 ? -10.043 3.086 9.436 1.00 83.62 308 ILE A O 1
ATOM 2310 N N . VAL A 1 309 ? -10.730 4.703 8.034 1.00 87.25 309 VAL A N 1
ATOM 2311 C CA . VAL A 1 309 ? -9.937 5.777 8.643 1.00 87.25 309 VAL A CA 1
ATOM 2312 C C . VAL A 1 309 ? -10.490 6.153 10.022 1.00 87.25 309 VAL A C 1
ATOM 2314 O O . VAL A 1 309 ? -9.714 6.455 10.929 1.00 87.25 309 VAL A O 1
ATOM 2317 N N . THR A 1 310 ? -11.799 6.001 10.237 1.00 94.62 310 THR A N 1
ATOM 2318 C CA . THR A 1 310 ? -12.465 6.122 11.544 1.00 94.62 310 THR A CA 1
ATOM 2319 C C . THR A 1 310 ? -11.945 5.070 12.523 1.00 94.62 310 THR A C 1
ATOM 2321 O O . THR A 1 310 ? -11.593 5.406 13.655 1.00 94.62 310 THR A O 1
ATOM 2324 N N . ALA A 1 311 ? -11.830 3.809 12.089 1.00 95.69 311 ALA A N 1
ATOM 2325 C CA . ALA A 1 311 ? -11.309 2.720 12.913 1.00 95.69 311 ALA A CA 1
ATOM 2326 C C . ALA A 1 311 ? -9.841 2.942 13.319 1.00 95.69 311 ALA A C 1
ATOM 2328 O O . ALA A 1 311 ? -9.507 2.848 14.501 1.00 95.69 311 ALA A O 1
ATOM 2329 N N . TRP A 1 312 ? -8.972 3.327 12.380 1.00 97.69 312 TRP A N 1
ATOM 2330 C CA . TRP A 1 312 ? -7.578 3.649 12.705 1.00 97.69 312 TRP A CA 1
ATOM 2331 C C . TRP A 1 312 ? -7.443 4.920 13.551 1.00 97.69 312 TRP A C 1
ATOM 2333 O O . TRP A 1 312 ? -6.624 4.961 14.469 1.00 97.69 312 TRP A O 1
ATOM 2343 N N . SER A 1 313 ? -8.286 5.931 13.328 1.00 98.31 313 SER A N 1
ATOM 2344 C CA . SER A 1 313 ? -8.328 7.128 14.178 1.00 98.31 313 SER A CA 1
ATOM 2345 C C . SER A 1 313 ? -8.733 6.780 15.612 1.00 98.31 313 SER A C 1
ATOM 2347 O O . SER A 1 313 ? -8.138 7.294 16.554 1.00 98.31 313 SER A O 1
ATOM 2349 N N . ALA A 1 314 ? -9.678 5.856 15.813 1.00 98.56 314 ALA A N 1
ATOM 2350 C CA . ALA A 1 314 ? -10.036 5.361 17.143 1.00 98.56 314 ALA A CA 1
ATOM 2351 C C . ALA A 1 314 ? -8.870 4.644 17.850 1.00 98.56 314 ALA A C 1
ATOM 2353 O O . ALA A 1 314 ? -8.708 4.797 19.061 1.00 98.56 314 ALA A O 1
ATOM 2354 N N . ILE A 1 315 ? -8.017 3.937 17.101 1.00 98.69 315 ILE A N 1
ATOM 2355 C CA . ILE A 1 315 ? -6.766 3.352 17.613 1.00 98.69 315 ILE A CA 1
ATOM 2356 C C . ILE A 1 315 ? -5.759 4.454 17.992 1.00 98.69 315 ILE A C 1
ATOM 2358 O O . ILE A 1 315 ? -5.150 4.384 19.059 1.00 98.69 315 ILE A O 1
ATOM 2362 N N . ALA A 1 316 ? -5.644 5.514 17.186 1.00 98.69 316 ALA A N 1
ATOM 2363 C CA . ALA A 1 316 ? -4.804 6.678 17.479 1.00 98.69 316 ALA A CA 1
ATOM 2364 C C . ALA A 1 316 ? -5.241 7.443 18.744 1.00 98.69 316 ALA A C 1
ATOM 2366 O O . ALA A 1 316 ? -4.401 7.755 19.587 1.00 98.69 316 ALA A O 1
ATOM 2367 N N . PHE A 1 317 ? -6.540 7.711 18.916 1.00 98.69 317 PHE A N 1
ATOM 2368 C CA . PHE A 1 317 ? -7.076 8.323 20.141 1.00 98.69 317 PHE A CA 1
ATOM 2369 C C . PHE A 1 317 ? -6.904 7.406 21.356 1.00 98.69 317 PHE A C 1
ATOM 2371 O O . PHE A 1 317 ? -6.451 7.864 22.407 1.00 98.69 317 PHE A O 1
ATOM 2378 N N . GLY A 1 318 ? -7.161 6.104 21.190 1.00 98.12 318 GLY A N 1
ATOM 2379 C CA . GLY A 1 318 ? -6.942 5.107 22.234 1.00 98.12 318 GLY A CA 1
ATOM 2380 C C . GLY A 1 318 ? -5.490 5.053 22.719 1.00 98.12 318 GLY A C 1
ATOM 2381 O O . GLY A 1 318 ? -5.251 4.911 23.914 1.00 98.12 318 GLY A O 1
ATOM 2382 N N . ALA A 1 319 ? -4.511 5.242 21.827 1.00 97.88 319 ALA A N 1
ATOM 2383 C CA . ALA A 1 319 ? -3.091 5.273 22.186 1.00 97.88 319 ALA A CA 1
ATOM 2384 C C . ALA A 1 319 ? -2.710 6.474 23.077 1.00 97.88 319 ALA A C 1
ATOM 2386 O O . ALA A 1 319 ? -1.688 6.428 23.756 1.00 97.88 319 ALA A O 1
ATOM 2387 N N . ASN A 1 320 ? -3.533 7.529 23.096 1.00 97.06 320 ASN A N 1
ATOM 2388 C CA . ASN A 1 320 ? -3.407 8.697 23.976 1.00 97.06 320 ASN A CA 1
ATOM 2389 C C . ASN A 1 320 ? -4.370 8.634 25.184 1.00 97.06 320 ASN A C 1
ATOM 2391 O O . ASN A 1 320 ? -4.672 9.660 25.787 1.00 97.06 320 ASN A O 1
ATOM 2395 N N . GLU A 1 321 ? -4.877 7.440 25.512 1.00 96.00 321 GLU A N 1
ATOM 2396 C CA . GLU A 1 321 ? -5.840 7.171 26.594 1.00 96.00 321 GLU A CA 1
ATOM 2397 C C . GLU A 1 321 ? -7.228 7.827 26.414 1.00 96.00 321 GLU A C 1
ATOM 2399 O O . GLU A 1 321 ? -8.048 7.866 27.335 1.00 96.00 321 GLU A O 1
ATOM 2404 N N . GLU A 1 322 ? -7.554 8.280 25.198 1.00 95.88 322 GLU A N 1
ATOM 2405 C CA . GLU A 1 322 ? -8.815 8.963 24.905 1.00 95.88 322 GLU A CA 1
ATOM 2406 C C . GLU A 1 322 ? -9.911 7.996 24.441 1.00 95.88 322 GLU A C 1
ATOM 2408 O O . GLU A 1 322 ? -9.833 7.363 23.387 1.00 95.88 322 GLU A O 1
ATOM 2413 N N . ARG A 1 323 ? -10.989 7.906 25.228 1.00 94.38 323 ARG A N 1
ATOM 2414 C CA . ARG A 1 323 ? -12.124 7.015 24.951 1.00 94.38 323 ARG A CA 1
ATOM 2415 C C . ARG A 1 323 ? -12.957 7.516 23.770 1.00 94.38 323 ARG A C 1
ATOM 2417 O O . ARG A 1 323 ? -13.263 8.699 23.661 1.00 94.38 323 ARG A O 1
ATOM 2424 N N . GLY A 1 324 ? -13.457 6.601 22.940 1.00 92.94 324 GLY A N 1
ATOM 2425 C CA . GLY A 1 324 ? -14.191 6.959 21.713 1.00 92.94 324 GLY A CA 1
ATOM 2426 C C . GLY A 1 324 ? -15.455 7.798 21.941 1.00 92.94 324 GLY A C 1
ATOM 2427 O O . GLY A 1 324 ? -15.838 8.563 21.064 1.00 92.94 324 GLY A O 1
ATOM 2428 N N . LYS A 1 325 ? -16.067 7.724 23.135 1.00 94.88 325 LYS A N 1
ATOM 2429 C CA . LYS A 1 325 ? -17.207 8.577 23.518 1.00 94.88 325 LYS A CA 1
ATOM 2430 C C . LYS A 1 325 ? -16.842 10.047 23.754 1.00 94.88 325 LYS A C 1
ATOM 2432 O O . LYS A 1 325 ? -17.743 10.885 23.721 1.00 94.88 325 LYS A O 1
ATOM 2437 N N . THR A 1 326 ? -15.585 10.384 24.063 1.00 95.81 326 THR A N 1
ATOM 2438 C CA . THR A 1 326 ? -15.155 11.775 24.325 1.00 95.81 326 THR A CA 1
ATOM 2439 C C . THR A 1 326 ? -14.667 12.500 23.075 1.00 95.81 326 THR A C 1
ATOM 2441 O O . THR A 1 326 ? -14.651 13.726 23.069 1.00 95.81 326 THR A O 1
ATOM 2444 N N . ILE A 1 327 ? -14.331 11.767 22.012 1.00 96.56 327 ILE A N 1
ATOM 2445 C CA . ILE A 1 327 ? -14.014 12.318 20.691 1.00 96.56 327 ILE A CA 1
ATOM 2446 C C . ILE A 1 327 ? -15.322 12.461 19.910 1.00 96.56 327 ILE A C 1
ATOM 2448 O O . ILE A 1 327 ? -15.882 11.453 19.481 1.00 96.56 327 ILE A O 1
ATOM 2452 N N . ARG A 1 328 ? -15.864 13.674 19.785 1.00 95.75 328 ARG A N 1
ATOM 2453 C CA . ARG A 1 328 ? -17.202 13.898 19.218 1.00 95.75 328 ARG A CA 1
ATOM 2454 C C . ARG A 1 328 ? -17.331 15.210 18.451 1.00 95.75 328 ARG A C 1
ATOM 2456 O O . ARG A 1 328 ? -16.702 16.201 18.820 1.00 95.75 328 ARG A O 1
ATOM 2463 N N . SER A 1 329 ? -18.215 15.191 17.456 1.00 91.75 329 SER A N 1
ATOM 2464 C CA . SER A 1 329 ? -18.866 16.376 16.896 1.00 91.75 329 SER A CA 1
ATOM 2465 C C . SER A 1 329 ? -19.970 16.877 17.845 1.00 91.75 329 SER A C 1
ATOM 2467 O O . SER A 1 329 ? -20.200 16.301 18.914 1.00 91.75 329 SER A O 1
ATOM 2469 N N . ASP A 1 330 ? -20.717 17.898 17.422 1.00 87.19 330 ASP A N 1
ATOM 2470 C CA . ASP A 1 330 ? -21.927 18.353 18.119 1.00 87.19 330 ASP A CA 1
ATOM 2471 C C . ASP A 1 330 ? -23.081 17.322 18.082 1.00 87.19 330 ASP A C 1
ATOM 2473 O O . ASP A 1 330 ? -24.011 17.421 18.882 1.00 87.19 330 ASP A O 1
ATOM 2477 N N . GLN A 1 331 ? -23.036 16.325 17.183 1.00 91.06 331 GLN A N 1
ATOM 2478 C CA . GLN A 1 331 ? -24.124 15.353 16.966 1.00 91.06 331 GLN A CA 1
ATOM 2479 C C . GLN A 1 331 ? -23.773 13.896 17.315 1.00 91.06 331 GLN A C 1
ATOM 2481 O O . GLN A 1 331 ? -24.675 13.110 17.604 1.00 91.06 331 GLN A O 1
ATOM 2486 N N . SER A 1 332 ? -22.505 13.476 17.246 1.00 96.94 332 SER A N 1
ATOM 2487 C CA . SER A 1 332 ? -22.112 12.066 17.418 1.00 96.94 332 SER A CA 1
ATOM 2488 C C . SER A 1 332 ? -20.649 11.897 17.817 1.00 96.94 332 SER A C 1
ATOM 2490 O O . SER A 1 332 ? -19.770 12.652 17.400 1.00 96.94 332 SER A O 1
ATOM 2492 N N . SER A 1 333 ? -20.367 10.867 18.616 1.00 97.94 333 SER A N 1
ATOM 2493 C CA . SER A 1 333 ? -18.999 10.484 18.964 1.00 97.94 333 SER A CA 1
ATOM 2494 C C . SER A 1 333 ? -18.376 9.520 17.956 1.00 97.94 333 SER A C 1
ATOM 2496 O O . SER A 1 333 ? -19.058 8.867 17.165 1.00 97.94 333 SER A O 1
ATOM 2498 N N . LEU A 1 334 ? -17.054 9.385 18.028 1.00 96.69 334 LEU A N 1
ATOM 2499 C CA . LEU A 1 334 ? -16.272 8.428 17.252 1.00 96.69 334 LEU A CA 1
ATOM 2500 C C . LEU A 1 334 ? -16.711 6.985 17.543 1.00 96.69 334 LEU A C 1
ATOM 2502 O O . LEU A 1 334 ? -16.682 6.138 16.655 1.00 96.69 334 LEU A O 1
ATOM 2506 N N . LEU A 1 335 ? -17.175 6.704 18.769 1.00 96.56 335 LEU A N 1
ATOM 2507 C CA . LEU A 1 335 ? -17.764 5.405 19.096 1.00 96.56 335 LEU A CA 1
ATOM 2508 C C . LEU A 1 335 ? -19.118 5.188 18.406 1.00 96.56 335 LEU A C 1
ATOM 2510 O O . LEU A 1 335 ? -19.394 4.081 17.952 1.00 96.56 335 LEU A O 1
ATOM 2514 N N . ASP A 1 336 ? -19.940 6.232 18.297 1.00 97.25 336 ASP A N 1
ATOM 2515 C CA . ASP A 1 336 ? -21.235 6.157 17.611 1.00 97.25 336 ASP A CA 1
ATOM 2516 C C . ASP A 1 336 ? -21.038 5.987 16.097 1.00 97.25 336 ASP A C 1
ATOM 2518 O O . ASP A 1 336 ? -21.782 5.246 15.458 1.00 97.25 336 ASP A O 1
ATOM 2522 N N . ALA A 1 337 ? -19.986 6.582 15.524 1.00 96.00 337 ALA A N 1
ATOM 2523 C CA . ALA A 1 337 ? -19.567 6.314 14.149 1.00 96.00 337 ALA A CA 1
ATOM 2524 C C . ALA A 1 337 ? -19.155 4.851 13.926 1.00 96.00 337 ALA A C 1
ATOM 2526 O O . ALA A 1 337 ? -19.599 4.238 12.954 1.00 96.00 337 ALA A O 1
ATOM 2527 N N . LEU A 1 338 ? -18.392 4.254 14.853 1.00 96.56 338 LEU A N 1
ATOM 2528 C CA . LEU A 1 338 ? -18.029 2.834 14.780 1.00 96.56 338 LEU A CA 1
ATOM 2529 C C . LEU A 1 338 ? -19.259 1.909 14.745 1.00 96.56 338 LEU A C 1
ATOM 2531 O O . LEU A 1 338 ? -19.214 0.901 14.050 1.00 96.56 338 LEU A O 1
ATOM 2535 N N . THR A 1 339 ? -20.385 2.252 15.385 1.00 96.25 339 THR A N 1
ATOM 2536 C CA . THR A 1 339 ? -21.602 1.401 15.346 1.00 96.25 339 THR A CA 1
ATOM 2537 C C . THR A 1 339 ? -22.141 1.118 13.937 1.00 96.25 339 THR A C 1
ATOM 2539 O O . THR A 1 339 ? -22.930 0.188 13.769 1.00 96.25 339 THR A O 1
ATOM 2542 N N . ARG A 1 340 ? -21.717 1.901 12.933 1.00 92.38 340 ARG A N 1
ATOM 2543 C CA . ARG A 1 340 ? -22.179 1.842 11.538 1.00 92.38 340 ARG A CA 1
ATOM 2544 C C . ARG A 1 340 ? -21.140 1.266 10.564 1.00 92.38 340 ARG A C 1
ATOM 2546 O O . ARG A 1 340 ? -21.395 1.260 9.364 1.00 92.38 340 ARG A O 1
ATOM 2553 N N . GLY A 1 341 ? -19.981 0.820 11.056 1.00 85.00 341 GLY A N 1
ATOM 2554 C CA . GLY A 1 341 ? -18.888 0.325 10.215 1.00 85.00 341 GLY A CA 1
ATOM 2555 C C . GLY A 1 341 ? -19.239 -0.958 9.454 1.00 85.00 341 GLY A C 1
ATOM 2556 O O . GLY A 1 341 ? -19.840 -1.879 10.005 1.00 85.00 341 GLY A O 1
ATOM 2557 N N . ARG A 1 342 ? -18.840 -1.038 8.182 1.00 84.88 342 ARG A N 1
ATOM 2558 C CA . ARG A 1 342 ? -19.042 -2.208 7.316 1.00 84.88 342 ARG A CA 1
ATOM 2559 C C . ARG A 1 342 ? -18.073 -3.339 7.678 1.00 84.88 342 ARG A C 1
ATOM 2561 O O . ARG A 1 342 ? -16.865 -3.127 7.738 1.00 84.88 342 ARG A O 1
ATOM 2568 N N . LEU A 1 343 ? -18.617 -4.543 7.882 1.00 86.38 343 LEU A N 1
ATOM 2569 C CA . LEU A 1 343 ? -17.895 -5.741 8.335 1.00 86.38 343 LEU A CA 1
ATOM 2570 C C . LEU A 1 343 ? -18.007 -6.879 7.302 1.00 86.38 343 LEU A C 1
ATOM 2572 O O . LEU A 1 343 ? -18.761 -7.833 7.498 1.00 86.38 343 LEU A O 1
ATOM 2576 N N . ILE A 1 344 ? -17.320 -6.752 6.162 1.00 83.19 344 ILE A N 1
ATOM 2577 C CA . ILE A 1 344 ? -17.485 -7.664 5.018 1.00 83.19 344 ILE A CA 1
ATOM 2578 C C . ILE A 1 344 ? -16.439 -8.784 5.053 1.00 83.19 344 ILE A C 1
ATOM 2580 O O . ILE A 1 344 ? -16.811 -9.963 5.002 1.00 83.19 344 ILE A O 1
ATOM 2584 N N . SER A 1 345 ? -15.156 -8.437 5.173 1.00 82.44 345 SER A N 1
ATOM 2585 C CA . SER A 1 345 ? -14.040 -9.390 5.287 1.00 82.44 345 SER A CA 1
ATOM 2586 C C . SER A 1 345 ? -13.752 -9.791 6.744 1.00 82.44 345 SER A C 1
ATOM 2588 O O . SER A 1 345 ? -14.355 -9.266 7.682 1.00 82.44 345 SER A O 1
ATOM 2590 N N . ALA A 1 346 ? -12.800 -10.710 6.947 1.00 85.75 346 ALA A N 1
ATOM 2591 C CA . ALA A 1 346 ? -12.201 -10.939 8.264 1.00 85.75 346 ALA A CA 1
ATOM 2592 C C . ALA A 1 346 ? -11.423 -9.691 8.735 1.00 85.75 346 ALA A C 1
ATOM 2594 O O . ALA A 1 346 ? -11.715 -9.148 9.800 1.00 85.75 346 ALA A O 1
ATOM 2595 N N . THR A 1 347 ? -10.579 -9.128 7.863 1.00 83.75 347 THR A N 1
ATOM 2596 C CA . THR A 1 347 ? -9.781 -7.912 8.117 1.00 83.75 347 THR A CA 1
ATOM 2597 C C . THR A 1 347 ? -10.601 -6.659 8.459 1.00 83.75 347 THR A C 1
ATOM 2599 O O . THR A 1 347 ? -10.103 -5.757 9.138 1.00 83.75 347 THR A O 1
ATOM 2602 N N . ASP A 1 348 ? -11.872 -6.583 8.047 1.00 84.69 348 ASP A N 1
ATOM 2603 C CA . ASP A 1 348 ? -12.817 -5.570 8.524 1.00 84.69 348 ASP A CA 1
ATOM 2604 C C . ASP A 1 348 ? -13.181 -5.784 9.992 1.00 84.69 348 ASP A C 1
ATOM 2606 O O . ASP A 1 348 ? -13.089 -4.852 10.792 1.00 84.69 348 ASP A O 1
ATOM 2610 N N . ILE A 1 349 ? -13.567 -7.011 10.350 1.00 93.81 349 ILE A N 1
ATOM 2611 C CA . ILE A 1 349 ? -13.959 -7.402 11.709 1.00 93.81 349 ILE A CA 1
ATOM 2612 C C . ILE A 1 349 ? -12.777 -7.231 12.671 1.00 93.81 349 ILE A C 1
ATOM 2614 O O . ILE A 1 349 ? -12.946 -6.681 13.755 1.00 93.81 349 ILE A O 1
ATOM 2618 N N . GLU A 1 350 ? -11.572 -7.625 12.265 1.00 97.75 350 GLU A N 1
ATOM 2619 C CA . GLU A 1 350 ? -10.336 -7.511 13.051 1.00 97.75 350 GLU A CA 1
ATOM 2620 C C . GLU A 1 350 ? -9.987 -6.052 13.357 1.00 97.75 350 GLU A C 1
ATOM 2622 O O . GLU A 1 350 ? -9.887 -5.657 14.523 1.00 97.75 350 GLU A O 1
ATOM 2627 N N . ARG A 1 351 ? -9.892 -5.219 12.310 1.00 97.00 351 ARG A N 1
ATOM 2628 C CA . ARG A 1 351 ? -9.692 -3.767 12.416 1.00 97.00 351 ARG A CA 1
ATOM 2629 C C . ARG A 1 351 ? -10.763 -3.124 13.299 1.00 97.00 351 ARG A C 1
ATOM 2631 O O . ARG A 1 351 ? -10.467 -2.208 14.067 1.00 97.00 351 ARG A O 1
ATOM 2638 N N . HIS A 1 352 ? -11.999 -3.617 13.224 1.00 96.75 352 HIS A N 1
ATOM 2639 C CA . HIS A 1 352 ? -13.102 -3.120 14.033 1.00 96.75 352 HIS A CA 1
ATOM 2640 C C . HIS A 1 352 ? -13.007 -3.537 15.510 1.00 96.75 352 HIS A C 1
ATOM 2642 O O . HIS A 1 352 ? -13.193 -2.693 16.384 1.00 96.75 352 HIS A O 1
ATOM 2648 N N . ILE A 1 353 ? -12.634 -4.785 15.815 1.00 98.38 353 ILE A N 1
ATOM 2649 C CA . ILE A 1 353 ? -12.351 -5.250 17.185 1.00 98.38 353 ILE A CA 1
ATOM 2650 C C . ILE A 1 353 ? -11.235 -4.408 17.816 1.00 98.38 353 ILE A C 1
ATOM 2652 O O . ILE A 1 353 ? -11.377 -3.962 18.958 1.00 98.38 353 ILE A O 1
ATOM 2656 N N . LEU A 1 354 ? -10.156 -4.149 17.069 1.00 98.31 354 LEU A N 1
ATOM 2657 C CA . LEU A 1 354 ? -9.041 -3.308 17.510 1.00 98.31 354 LEU A CA 1
ATOM 2658 C C . LEU A 1 354 ? -9.501 -1.876 17.818 1.00 98.31 354 LEU A C 1
ATOM 2660 O O . LEU A 1 354 ? -9.229 -1.369 18.907 1.00 98.31 354 LEU A O 1
ATOM 2664 N N . ALA A 1 355 ? -10.268 -1.251 16.921 1.00 98.00 355 ALA A N 1
ATOM 2665 C CA . ALA A 1 355 ? -10.838 0.077 17.140 1.00 98.00 355 ALA A CA 1
ATOM 2666 C C . ALA A 1 355 ? -11.773 0.126 18.362 1.00 98.00 355 ALA A C 1
ATOM 2668 O O . ALA A 1 355 ? -11.617 0.982 19.234 1.00 98.00 355 ALA A O 1
ATOM 2669 N N . VAL A 1 356 ? -12.706 -0.822 18.481 1.00 97.44 356 VAL A N 1
ATOM 2670 C CA . VAL A 1 356 ? -13.655 -0.907 19.603 1.00 97.44 356 VAL A CA 1
ATOM 2671 C C . VAL A 1 356 ? -12.916 -1.076 20.936 1.00 97.44 356 VAL A C 1
ATOM 2673 O O . VAL A 1 356 ? -13.202 -0.342 21.886 1.00 97.44 356 VAL A O 1
ATOM 2676 N N . ARG A 1 357 ? -11.891 -1.936 21.013 1.00 95.88 357 ARG A N 1
ATOM 2677 C CA . ARG A 1 357 ? -11.050 -2.072 22.218 1.00 95.88 357 ARG A CA 1
ATOM 2678 C C . ARG A 1 357 ? -10.234 -0.816 22.524 1.00 95.88 357 ARG A C 1
ATOM 2680 O O . ARG A 1 357 ? -10.125 -0.452 23.701 1.00 95.88 357 ARG A O 1
ATOM 2687 N N . ALA A 1 358 ? -9.716 -0.130 21.508 1.00 96.88 358 ALA A N 1
ATOM 2688 C CA . ALA A 1 358 ? -8.982 1.121 21.673 1.00 96.88 358 ALA A CA 1
ATOM 2689 C C . ALA A 1 358 ? -9.874 2.264 22.187 1.00 96.88 358 ALA A C 1
ATOM 2691 O O . ALA A 1 358 ? -9.444 3.029 23.042 1.00 96.88 358 ALA A O 1
ATOM 2692 N N . THR A 1 359 ? -11.151 2.329 21.790 1.00 94.94 359 THR A N 1
ATOM 2693 C CA . THR A 1 359 ? -12.105 3.294 22.381 1.00 94.94 359 THR A CA 1
ATOM 2694 C C . THR A 1 359 ? -12.471 3.011 23.845 1.00 94.94 359 THR A C 1
ATOM 2696 O O . THR A 1 359 ? -13.105 3.857 24.484 1.00 94.94 359 THR A O 1
ATOM 2699 N N . GLY A 1 360 ? -12.108 1.837 24.375 1.00 90.69 360 GLY A N 1
ATOM 2700 C CA . GLY A 1 360 ? -12.507 1.360 25.699 1.00 90.69 360 GLY A CA 1
ATOM 2701 C C . GLY A 1 360 ? -13.906 0.735 25.751 1.00 90.69 360 GLY A C 1
ATOM 2702 O O . GLY A 1 360 ? -14.515 0.740 26.820 1.00 90.69 360 GLY A O 1
ATOM 2703 N N . ALA A 1 361 ? -14.419 0.230 24.623 1.00 94.19 361 ALA A N 1
ATOM 2704 C CA . ALA A 1 361 ? -15.672 -0.518 24.526 1.00 94.19 361 ALA A CA 1
ATOM 2705 C C . ALA A 1 361 ? -15.426 -2.039 24.396 1.00 94.19 361 ALA A C 1
ATOM 2707 O O . ALA A 1 361 ? -14.316 -2.489 24.100 1.00 94.19 361 ALA A O 1
ATOM 2708 N N . ASN A 1 362 ? -16.462 -2.847 24.646 1.00 93.50 362 ASN A N 1
ATOM 2709 C CA . ASN A 1 362 ? -16.377 -4.310 24.612 1.00 93.50 362 ASN A CA 1
ATOM 2710 C C . ASN A 1 362 ? -16.812 -4.876 23.241 1.00 93.50 362 ASN A C 1
ATOM 2712 O O . ASN A 1 362 ? -17.995 -4.775 22.917 1.00 93.50 362 ASN A O 1
ATOM 2716 N N . PRO A 1 363 ? -15.923 -5.528 22.462 1.00 95.69 363 PRO A N 1
ATOM 2717 C CA . PRO A 1 363 ? -16.264 -6.105 21.161 1.00 95.69 363 PRO A CA 1
ATOM 2718 C C . PRO A 1 363 ? -17.221 -7.300 21.247 1.00 95.69 363 PRO A C 1
ATOM 2720 O O . PRO A 1 363 ? -17.900 -7.579 20.267 1.00 95.69 363 PRO A O 1
ATOM 2723 N N . ARG A 1 364 ? -17.331 -7.975 22.403 1.00 95.19 364 ARG A N 1
ATOM 2724 C CA . ARG A 1 364 ? -18.286 -9.086 22.600 1.00 95.19 364 ARG A CA 1
ATOM 2725 C C . ARG A 1 364 ? -19.743 -8.634 22.768 1.00 95.19 364 ARG A C 1
ATOM 2727 O O . ARG A 1 364 ? -20.638 -9.459 22.893 1.00 95.19 364 ARG A O 1
ATOM 2734 N N . SER A 1 365 ? -19.982 -7.327 22.849 1.00 94.88 365 SER A N 1
ATOM 2735 C CA . SER A 1 365 ? -21.309 -6.747 23.070 1.00 94.88 365 SER A CA 1
ATOM 2736 C C . SER A 1 365 ? -21.424 -5.361 22.423 1.00 94.88 365 SER A C 1
ATOM 2738 O O . SER A 1 365 ? -21.994 -4.437 23.012 1.00 94.88 365 SER A O 1
ATOM 2740 N N . PHE A 1 366 ? -20.813 -5.175 21.250 1.00 95.12 366 PHE A N 1
ATOM 2741 C CA . PHE A 1 366 ? -20.766 -3.885 20.567 1.00 95.12 366 PHE A CA 1
ATOM 2742 C C . PHE A 1 366 ? -21.936 -3.747 19.592 1.00 95.12 366 PHE A C 1
ATOM 2744 O O . PHE A 1 366 ? -22.125 -4.591 18.724 1.00 95.12 366 PHE A O 1
ATOM 2751 N N . ASN A 1 367 ? -22.742 -2.693 19.754 1.00 94.31 367 ASN A N 1
ATOM 2752 C CA . ASN A 1 367 ? -23.968 -2.458 18.979 1.00 94.31 367 ASN A CA 1
ATOM 2753 C C . ASN A 1 367 ? -24.871 -3.712 18.843 1.00 94.31 367 ASN A C 1
ATOM 2755 O O . ASN A 1 367 ? -25.323 -4.064 17.757 1.00 94.31 367 ASN A O 1
ATOM 2759 N N . GLY A 1 368 ? -25.065 -4.445 19.947 1.00 93.00 368 GLY A N 1
ATOM 2760 C CA . GLY A 1 368 ? -25.857 -5.683 19.975 1.00 93.00 368 GLY A CA 1
ATOM 2761 C C . GLY A 1 368 ? -25.194 -6.920 19.347 1.00 93.00 368 GLY A C 1
ATOM 2762 O O . GLY A 1 368 ? -25.825 -7.970 19.309 1.00 93.00 368 GLY A O 1
ATOM 2763 N N . SER A 1 369 ? -23.942 -6.822 18.889 1.00 93.62 369 SER A N 1
ATOM 2764 C CA . SER A 1 369 ? -23.198 -7.900 18.222 1.00 93.62 369 SER A CA 1
ATOM 2765 C C . SER A 1 369 ? -21.990 -8.373 19.042 1.00 93.62 369 SER A C 1
ATOM 2767 O O . SER A 1 369 ? -21.305 -7.563 19.672 1.00 93.62 369 SER A O 1
ATOM 2769 N N . ASP A 1 370 ? -21.677 -9.672 18.982 1.00 97.25 370 ASP A N 1
ATOM 2770 C CA . ASP A 1 370 ? -20.359 -10.193 19.369 1.00 97.25 370 ASP A CA 1
ATOM 2771 C C . ASP A 1 370 ? -19.450 -10.219 18.130 1.00 97.25 370 ASP A C 1
ATOM 2773 O O . ASP A 1 370 ? -19.496 -11.133 17.303 1.00 97.25 370 ASP A O 1
ATOM 2777 N N . LEU A 1 371 ? -18.611 -9.190 17.998 1.00 97.50 371 LEU A N 1
ATOM 2778 C CA . LEU A 1 371 ? -17.642 -9.066 16.908 1.00 97.50 371 LEU A CA 1
ATOM 2779 C C . LEU A 1 371 ? -16.626 -10.215 16.908 1.00 97.50 371 LEU A C 1
ATOM 2781 O O . LEU A 1 371 ? -16.125 -10.596 15.854 1.00 97.50 371 LEU A O 1
ATOM 2785 N N . LEU A 1 372 ? -16.323 -10.784 18.075 1.00 97.25 372 LEU A N 1
ATOM 2786 C CA . LEU A 1 372 ? -15.383 -11.888 18.187 1.00 97.25 372 LEU A CA 1
ATOM 2787 C C . LEU A 1 372 ? -16.008 -13.199 17.712 1.00 97.25 372 LEU A C 1
ATOM 2789 O O . LEU A 1 372 ? -15.334 -13.996 17.065 1.00 97.25 372 LEU A O 1
ATOM 2793 N N . GLN A 1 373 ? -17.305 -13.398 17.957 1.00 97.50 373 GLN A N 1
ATOM 2794 C CA . GLN A 1 373 ? -18.050 -14.498 17.349 1.00 97.50 373 GLN A CA 1
ATOM 2795 C C . GLN A 1 373 ? -18.092 -14.357 15.818 1.00 97.50 373 GLN A C 1
ATOM 2797 O O . GLN A 1 373 ? -17.904 -15.353 15.119 1.00 97.50 373 GLN A O 1
ATOM 2802 N N . LEU A 1 374 ? -18.255 -13.136 15.290 1.00 97.19 374 LEU A N 1
ATOM 2803 C CA . LEU A 1 374 ? -18.148 -12.873 13.848 1.00 97.19 374 LEU A CA 1
ATOM 2804 C C . LEU A 1 374 ? -16.744 -13.181 13.298 1.00 97.19 374 LEU A C 1
ATOM 2806 O O . LEU A 1 374 ? -16.646 -13.698 12.188 1.00 97.19 374 LEU A O 1
ATOM 2810 N N . LEU A 1 375 ? -15.671 -12.926 14.060 1.00 97.38 375 LEU A N 1
ATOM 2811 C CA . LEU A 1 375 ? -14.306 -13.297 13.664 1.00 97.38 375 LEU A CA 1
ATOM 2812 C C . LEU A 1 375 ? -14.100 -14.819 13.678 1.00 97.38 375 LEU A C 1
ATOM 2814 O O . LEU A 1 375 ? -13.636 -15.374 12.685 1.00 97.38 375 LEU A O 1
ATOM 2818 N N . ARG A 1 376 ? -14.523 -15.521 14.741 1.00 97.06 376 ARG A N 1
ATOM 2819 C CA . ARG A 1 376 ? -14.458 -16.996 14.810 1.00 97.06 376 ARG A CA 1
ATOM 2820 C C . ARG A 1 376 ? -15.220 -17.664 13.658 1.00 97.06 376 ARG A C 1
ATOM 2822 O O . ARG A 1 376 ? -14.776 -18.675 13.124 1.00 97.06 376 ARG A O 1
ATOM 2829 N N . GLN A 1 377 ? -16.320 -17.068 13.188 1.00 95.94 377 GLN A N 1
ATOM 2830 C CA . GLN A 1 377 ? -17.039 -17.546 11.998 1.00 95.94 377 GLN A CA 1
ATOM 2831 C C . GLN A 1 377 ? -16.216 -17.481 10.696 1.00 95.94 377 GLN A C 1
ATOM 2833 O O . GLN A 1 377 ? -16.579 -18.182 9.746 1.00 95.94 377 GLN A O 1
ATOM 2838 N N . ARG A 1 378 ? -15.122 -16.704 10.642 1.00 93.62 378 ARG A N 1
ATOM 2839 C CA . ARG A 1 378 ? -14.174 -16.626 9.512 1.00 93.62 378 ARG A CA 1
ATOM 2840 C C . ARG A 1 378 ? -12.990 -17.591 9.617 1.00 93.62 378 ARG A C 1
ATOM 2842 O O . ARG A 1 378 ? -12.223 -17.671 8.666 1.00 93.62 378 ARG A O 1
ATOM 2849 N N . VAL A 1 379 ? -12.844 -18.337 10.714 1.00 93.94 379 VAL A N 1
ATOM 2850 C CA . VAL A 1 379 ? -11.781 -19.348 10.846 1.00 93.94 379 VAL A CA 1
ATOM 2851 C C . VAL A 1 379 ? -12.123 -20.570 9.989 1.00 93.94 379 VAL A C 1
ATOM 2853 O O . VAL A 1 379 ? -13.187 -21.175 10.153 1.00 93.94 379 VAL A O 1
ATOM 2856 N N . ARG A 1 380 ? -11.242 -20.957 9.065 1.00 87.38 380 ARG A N 1
ATOM 2857 C CA . ARG A 1 380 ? -11.378 -22.146 8.207 1.00 87.38 380 ARG A CA 1
ATOM 2858 C C . ARG A 1 380 ? -10.044 -22.872 8.125 1.00 87.38 380 ARG A C 1
ATOM 2860 O O . ARG A 1 380 ? -9.007 -22.241 8.012 1.00 87.38 380 ARG A O 1
ATOM 2867 N N . ASN A 1 381 ? -10.070 -24.199 8.254 1.00 84.19 381 ASN A N 1
ATOM 2868 C CA . ASN A 1 381 ? -8.893 -25.076 8.152 1.00 84.19 381 ASN A CA 1
ATOM 2869 C C . ASN A 1 381 ? -7.684 -24.709 9.051 1.00 84.19 381 ASN A C 1
ATOM 2871 O O . ASN A 1 381 ? -6.590 -25.234 8.863 1.00 84.19 381 ASN A O 1
ATOM 2875 N N . GLY A 1 382 ? -7.897 -23.880 10.081 1.00 79.81 382 GLY A N 1
ATOM 2876 C CA . GLY A 1 382 ? -6.854 -23.382 10.983 1.00 79.81 382 GLY A CA 1
ATOM 2877 C C . GLY A 1 382 ? -6.280 -22.004 10.625 1.00 79.81 382 GLY A C 1
ATOM 2878 O O . GLY A 1 382 ? -5.335 -21.570 11.281 1.00 79.81 382 GLY A O 1
ATOM 2879 N N . GLN A 1 383 ? -6.854 -21.331 9.632 1.00 87.12 383 GLN A N 1
ATOM 2880 C CA . GLN A 1 383 ? -6.483 -20.011 9.129 1.00 87.12 383 GLN A CA 1
ATOM 2881 C C . GLN A 1 383 ? -7.658 -19.036 9.282 1.00 87.12 383 GLN A C 1
ATOM 2883 O O . GLN A 1 383 ? -8.821 -19.455 9.326 1.00 87.12 383 GLN A O 1
ATOM 2888 N N . ILE A 1 384 ? -7.375 -17.742 9.398 1.00 89.69 384 ILE A N 1
ATOM 2889 C CA . ILE A 1 384 ? -8.392 -16.687 9.486 1.00 89.69 384 ILE A CA 1
ATOM 2890 C C . ILE A 1 384 ? -8.617 -16.089 8.094 1.00 89.69 384 ILE A C 1
ATOM 2892 O O . ILE A 1 384 ? -7.661 -15.719 7.427 1.00 89.69 384 ILE A O 1
ATOM 2896 N N . GLY A 1 385 ? -9.876 -15.946 7.669 1.00 86.62 385 GLY A N 1
ATOM 2897 C CA . GLY A 1 385 ? -10.202 -15.197 6.453 1.00 86.62 385 GLY A CA 1
ATOM 2898 C C . GLY A 1 385 ? -9.954 -15.981 5.165 1.00 86.62 385 GLY A C 1
ATOM 2899 O O . GLY A 1 385 ? -10.638 -16.974 4.915 1.00 86.62 385 GLY A O 1
ATOM 2900 N N . GLU A 1 386 ? -9.052 -15.486 4.319 1.00 78.25 386 GLU A N 1
ATOM 2901 C CA . GLU A 1 386 ? -8.776 -16.036 2.987 1.00 78.25 386 GLU A CA 1
ATOM 2902 C C . GLU A 1 386 ? -7.512 -16.911 3.004 1.00 78.25 386 GLU A C 1
ATOM 2904 O O . GLU A 1 386 ? -6.424 -16.417 3.279 1.00 78.25 386 GLU A O 1
ATOM 2909 N N . GLU A 1 387 ? -7.601 -18.187 2.605 1.00 76.38 387 GLU A N 1
ATOM 2910 C CA . GLU A 1 387 ? -6.486 -19.159 2.721 1.00 76.38 387 GLU A CA 1
ATOM 2911 C C . GLU A 1 387 ? -5.189 -18.766 1.968 1.00 76.38 387 GLU A C 1
ATOM 2913 O O . GLU A 1 387 ? -4.121 -19.336 2.189 1.00 76.38 387 GLU A O 1
ATOM 2918 N N . THR A 1 388 ? -5.254 -17.775 1.072 1.00 73.94 388 THR A N 1
ATOM 2919 C CA . THR A 1 388 ? -4.094 -17.256 0.319 1.00 73.94 388 THR A CA 1
ATOM 2920 C C . THR A 1 388 ? -3.460 -15.998 0.922 1.00 73.94 388 THR A C 1
ATOM 2922 O O . THR A 1 388 ? -2.475 -15.489 0.376 1.00 73.94 388 THR A O 1
ATOM 2925 N N . LEU A 1 389 ? -3.996 -15.488 2.031 1.00 73.06 389 LEU A N 1
ATOM 2926 C CA . LEU A 1 389 ? -3.523 -14.308 2.750 1.00 73.06 389 LEU A CA 1
ATOM 2927 C C . LEU A 1 389 ? -2.928 -14.700 4.117 1.00 73.06 389 LEU A C 1
ATOM 2929 O O . LEU A 1 389 ? -3.199 -15.771 4.645 1.00 73.06 389 LEU A O 1
ATOM 2933 N N . VAL A 1 390 ? -2.063 -13.842 4.668 1.00 85.50 390 VAL A N 1
ATOM 2934 C CA . VAL A 1 390 ? -1.517 -13.976 6.041 1.00 85.50 390 VAL A CA 1
ATOM 2935 C C . VAL A 1 390 ? -1.875 -12.776 6.927 1.00 85.50 390 VAL A C 1
ATOM 2937 O O . VAL A 1 390 ? -1.648 -12.774 8.135 1.00 85.50 390 VAL A O 1
ATOM 2940 N N . ASN A 1 391 ? -2.386 -11.695 6.331 1.00 88.31 391 ASN A N 1
ATOM 2941 C CA . ASN A 1 391 ? -2.600 -10.437 7.050 1.00 88.31 391 ASN A CA 1
ATOM 2942 C C . ASN A 1 391 ? -3.766 -10.537 8.047 1.00 88.31 391 ASN A C 1
ATOM 2944 O O . ASN A 1 391 ? -3.713 -9.933 9.108 1.00 88.31 391 ASN A O 1
ATOM 2948 N N . ASP A 1 392 ? -4.751 -11.357 7.712 1.00 86.94 392 ASP A N 1
ATOM 2949 C CA . ASP A 1 392 ? -5.914 -11.788 8.477 1.00 86.94 392 ASP A CA 1
ATOM 2950 C C . ASP A 1 392 ? -5.513 -12.704 9.643 1.00 86.94 392 ASP A C 1
ATOM 2952 O O . ASP A 1 392 ? -6.015 -12.533 10.750 1.00 86.94 392 ASP A O 1
ATOM 2956 N N . ASP A 1 393 ? -4.523 -13.592 9.489 1.00 94.88 393 ASP A N 1
ATOM 2957 C CA . ASP A 1 393 ? -3.949 -14.278 10.656 1.00 94.88 393 ASP A CA 1
ATOM 2958 C C . ASP A 1 393 ? -3.197 -13.292 11.569 1.00 94.88 393 ASP A C 1
ATOM 2960 O O . ASP A 1 393 ? -3.381 -13.294 12.788 1.00 94.88 393 ASP A O 1
ATOM 2964 N N . ILE A 1 394 ? -2.379 -12.399 10.995 1.00 96.44 394 ILE A N 1
ATOM 2965 C CA . ILE A 1 394 ? -1.599 -11.393 11.739 1.00 96.44 394 ILE A CA 1
ATOM 2966 C C . ILE A 1 394 ? -2.515 -10.449 12.537 1.00 96.44 394 ILE A C 1
ATOM 2968 O O . ILE A 1 394 ? -2.300 -10.255 13.740 1.00 96.44 394 ILE A O 1
ATOM 2972 N N . PHE A 1 395 ? -3.527 -9.861 11.895 1.00 96.62 395 PHE A N 1
ATOM 2973 C CA . PHE A 1 395 ? -4.479 -8.941 12.521 1.00 96.62 395 PHE A CA 1
ATOM 2974 C C . PHE A 1 395 ? -5.564 -9.670 13.321 1.00 96.62 395 PHE A C 1
ATOM 2976 O O . PHE A 1 395 ? -6.024 -9.133 14.330 1.00 96.62 395 PHE A O 1
ATOM 2983 N N . GLY A 1 396 ? -5.888 -10.917 12.985 1.00 96.75 396 GLY A N 1
ATOM 2984 C CA . GLY A 1 396 ? -6.753 -11.793 13.765 1.00 96.75 396 GLY A CA 1
ATOM 2985 C C . GLY A 1 396 ? -6.160 -12.204 15.108 1.00 96.75 396 GLY A C 1
ATOM 2986 O O . GLY A 1 396 ? -6.851 -12.094 16.120 1.00 96.75 396 GLY A O 1
ATOM 2987 N N . ILE A 1 397 ? -4.869 -12.550 15.183 1.00 96.19 397 ILE A N 1
ATOM 2988 C CA . ILE A 1 397 ? -4.164 -12.721 16.470 1.00 96.19 397 ILE A CA 1
ATOM 2989 C C . ILE A 1 397 ? -4.251 -11.427 17.290 1.00 96.19 397 ILE A C 1
ATOM 2991 O O . ILE A 1 397 ? -4.636 -11.471 18.459 1.00 96.19 397 ILE A O 1
ATOM 2995 N N . LEU A 1 398 ? -3.958 -10.265 16.685 1.00 96.38 398 LEU A N 1
ATOM 2996 C CA . LEU A 1 398 ? -4.076 -8.965 17.357 1.00 96.38 398 LEU A CA 1
ATOM 2997 C C . LEU A 1 398 ? -5.506 -8.720 17.868 1.00 96.38 398 LEU A C 1
ATOM 2999 O O . LEU A 1 398 ? -5.672 -8.259 18.996 1.00 96.38 398 LEU A O 1
ATOM 3003 N N . ALA A 1 399 ? -6.535 -9.058 17.086 1.00 97.69 399 ALA A N 1
ATOM 3004 C CA . ALA A 1 399 ? -7.942 -8.895 17.439 1.00 97.69 399 ALA A CA 1
ATOM 3005 C C . ALA A 1 399 ? -8.395 -9.857 18.554 1.00 97.69 399 ALA A C 1
ATOM 3007 O O . ALA A 1 399 ? -9.026 -9.411 19.515 1.00 97.69 399 ALA A O 1
ATOM 3008 N N . PHE A 1 400 ? -8.030 -11.142 18.496 1.00 95.38 400 PHE A N 1
ATOM 3009 C CA . PHE A 1 400 ? -8.285 -12.115 19.566 1.00 95.38 400 PHE A CA 1
ATOM 3010 C C . PHE A 1 400 ? -7.603 -11.701 20.877 1.00 95.38 400 PHE A C 1
ATOM 3012 O O . PHE A 1 400 ? -8.244 -11.638 21.932 1.00 95.38 400 PHE A O 1
ATOM 3019 N N . VAL A 1 401 ? -6.321 -11.331 20.809 1.00 91.62 401 VAL A N 1
ATOM 3020 C CA . VAL A 1 401 ? -5.554 -10.827 21.954 1.00 91.62 401 VAL A CA 1
ATOM 3021 C C . VAL A 1 401 ? -6.199 -9.547 22.502 1.00 91.62 401 VAL A C 1
ATOM 3023 O O . VAL A 1 401 ? -6.411 -9.443 23.716 1.00 91.62 401 VAL A O 1
ATOM 3026 N N . ALA A 1 402 ? -6.605 -8.606 21.646 1.00 93.06 402 ALA A N 1
ATOM 3027 C CA . ALA A 1 402 ? -7.310 -7.393 22.059 1.00 93.06 402 ALA A CA 1
ATOM 3028 C C . ALA A 1 402 ? -8.646 -7.702 22.746 1.00 93.06 402 ALA A C 1
ATOM 3030 O O . ALA A 1 402 ? -8.930 -7.128 23.792 1.00 93.06 402 ALA A O 1
ATOM 3031 N N . ALA A 1 403 ? -9.451 -8.620 22.206 1.00 93.19 403 ALA A N 1
ATOM 3032 C CA . ALA A 1 403 ? -10.734 -9.027 22.778 1.00 93.19 403 ALA A CA 1
ATOM 3033 C C . ALA A 1 403 ? -10.607 -9.818 24.095 1.00 93.19 403 ALA A C 1
ATOM 3035 O O . ALA A 1 403 ? -11.594 -9.953 24.824 1.00 93.19 403 ALA A O 1
ATOM 3036 N N . GLY A 1 404 ? -9.394 -10.263 24.435 1.00 90.12 404 GLY A N 1
ATOM 3037 C CA . GLY A 1 404 ? -9.048 -10.859 25.724 1.00 90.12 404 GLY A CA 1
ATOM 3038 C C . GLY A 1 404 ? -8.816 -12.368 25.697 1.00 90.12 404 GLY A C 1
ATOM 3039 O O . GLY A 1 404 ? -8.747 -12.957 26.771 1.00 90.12 404 GLY A O 1
ATOM 3040 N N . GLU A 1 405 ? -8.688 -12.995 24.523 1.00 91.62 405 GLU A N 1
ATOM 3041 C CA . GLU A 1 405 ? -8.443 -14.441 24.458 1.00 91.62 405 GLU A CA 1
ATOM 3042 C C . GLU A 1 405 ? -7.036 -14.819 24.968 1.00 91.62 405 GLU A C 1
ATOM 3044 O O . GLU A 1 405 ? -6.078 -14.041 24.819 1.00 91.62 405 GLU A O 1
ATOM 3049 N N . PRO A 1 406 ? -6.887 -15.993 25.606 1.00 88.81 406 PRO A N 1
ATOM 3050 C CA . PRO A 1 406 ? -5.610 -16.468 26.122 1.00 88.81 406 PRO A CA 1
ATOM 3051 C C . PRO A 1 406 ? -4.736 -17.085 25.017 1.00 88.81 406 PRO A C 1
ATOM 3053 O O . PRO A 1 406 ? -5.223 -17.515 23.975 1.00 88.81 406 PRO A O 1
ATOM 3056 N N . ALA A 1 407 ? -3.428 -17.203 25.271 1.00 86.94 407 ALA A N 1
ATOM 3057 C CA . ALA A 1 407 ? -2.474 -17.792 24.322 1.00 86.94 407 ALA A CA 1
ATOM 3058 C C . ALA A 1 407 ? -2.702 -19.294 24.035 1.00 86.94 407 ALA A C 1
ATOM 3060 O O . ALA A 1 407 ? -2.074 -19.843 23.135 1.00 86.94 407 ALA A O 1
ATOM 3061 N N . ASN A 1 408 ? -3.578 -19.973 24.781 1.00 87.75 408 ASN A N 1
ATOM 3062 C CA . ASN A 1 408 ? -3.963 -21.368 24.558 1.00 87.75 408 ASN A CA 1
ATOM 3063 C C . ASN A 1 408 ? -5.358 -21.540 23.924 1.00 87.75 408 ASN A C 1
ATOM 3065 O O . ASN A 1 408 ? -5.830 -22.673 23.835 1.00 87.75 408 ASN A O 1
ATOM 3069 N N . ASP A 1 409 ? -6.015 -20.461 23.481 1.00 92.62 409 ASP A N 1
ATOM 3070 C CA . ASP A 1 409 ? -7.200 -20.578 22.625 1.00 92.62 409 ASP A CA 1
ATOM 3071 C C . ASP A 1 409 ? -6.832 -21.234 21.280 1.00 92.62 409 ASP A C 1
ATOM 3073 O O . ASP A 1 409 ? -5.759 -20.982 20.728 1.00 92.62 409 ASP A O 1
ATOM 3077 N N . ALA A 1 410 ? -7.710 -22.097 20.763 1.00 93.31 410 ALA A N 1
ATOM 3078 C CA . ALA A 1 410 ? -7.434 -22.906 19.578 1.00 93.31 410 ALA A CA 1
ATOM 3079 C C . ALA A 1 410 ? -7.299 -22.079 18.287 1.00 93.31 410 ALA A C 1
ATOM 3081 O O . ALA A 1 410 ? -6.440 -22.394 17.461 1.00 93.31 410 ALA A O 1
ATOM 3082 N N . ASP A 1 411 ? -8.090 -21.014 18.132 1.00 94.62 411 ASP A N 1
ATOM 3083 C CA . ASP A 1 411 ? -8.051 -20.156 16.945 1.00 94.62 411 ASP A CA 1
ATOM 3084 C C . ASP A 1 411 ? -6.767 -19.309 16.967 1.00 94.62 411 ASP A C 1
ATOM 3086 O O . ASP A 1 411 ? -6.054 -19.222 15.967 1.00 94.62 411 ASP A O 1
ATOM 3090 N N . VAL A 1 412 ? -6.391 -18.795 18.148 1.00 93.50 412 VAL A N 1
ATOM 3091 C CA . VAL A 1 412 ? -5.119 -18.080 18.377 1.00 93.50 412 VAL A CA 1
ATOM 3092 C C . VAL A 1 412 ? -3.909 -18.986 18.118 1.00 93.50 412 VAL A C 1
ATOM 3094 O O . VAL A 1 412 ? -2.994 -18.605 17.390 1.00 93.50 412 VAL A O 1
ATOM 3097 N N . GLN A 1 413 ? -3.905 -20.201 18.678 1.00 92.44 413 GLN A N 1
ATOM 3098 C CA . GLN A 1 413 ? -2.853 -21.207 18.472 1.00 92.44 413 GLN A CA 1
ATOM 3099 C C . GLN A 1 413 ? -2.679 -21.582 16.995 1.00 92.44 413 GLN A C 1
ATOM 3101 O O . GLN A 1 413 ? -1.563 -21.889 16.567 1.00 92.44 413 GLN A O 1
ATOM 3106 N N . SER A 1 414 ? -3.770 -21.593 16.225 1.00 93.62 414 SER A N 1
ATOM 3107 C CA . SER A 1 414 ? -3.726 -21.948 14.811 1.00 93.62 414 SER A CA 1
ATOM 3108 C C . SER A 1 414 ? -3.249 -20.785 13.944 1.00 93.62 414 SER A C 1
ATOM 3110 O O . SER A 1 414 ? -2.287 -20.963 13.203 1.00 93.62 414 SER A O 1
ATOM 3112 N N . ALA A 1 415 ? -3.790 -19.578 14.127 1.00 94.62 415 ALA A N 1
ATOM 3113 C CA . ALA A 1 415 ? -3.327 -18.388 13.412 1.00 94.62 415 ALA A CA 1
ATOM 3114 C C . ALA A 1 415 ? -1.832 -18.107 13.666 1.00 94.62 415 ALA A C 1
ATOM 3116 O O . ALA A 1 415 ? -1.076 -17.861 12.728 1.00 94.62 415 ALA A O 1
ATOM 3117 N N . VAL A 1 416 ? -1.349 -18.249 14.913 1.00 94.44 416 VAL A N 1
ATOM 3118 C CA . VAL A 1 416 ? 0.093 -18.146 15.228 1.00 94.44 416 VAL A CA 1
ATOM 3119 C C . VAL A 1 416 ? 0.914 -19.173 14.444 1.00 94.44 416 VAL A C 1
ATOM 3121 O O . VAL A 1 416 ? 2.008 -18.854 13.981 1.00 94.44 416 VAL A O 1
ATOM 3124 N N . ARG A 1 417 ? 0.403 -20.396 14.254 1.00 93.50 417 ARG A N 1
ATOM 3125 C CA . ARG A 1 417 ? 1.075 -21.426 13.452 1.00 93.50 417 ARG A CA 1
ATOM 3126 C C . ARG A 1 417 ? 1.138 -21.032 11.977 1.00 93.50 417 ARG A C 1
ATOM 3128 O O . ARG A 1 417 ? 2.207 -21.178 11.389 1.00 93.50 417 ARG A O 1
ATOM 3135 N N . THR A 1 418 ? 0.052 -20.504 11.413 1.00 92.88 418 THR A N 1
ATOM 3136 C CA . THR A 1 418 ? -0.001 -20.038 10.019 1.00 92.88 418 THR A CA 1
ATOM 3137 C C . THR A 1 418 ? 0.973 -18.884 9.781 1.00 92.88 418 THR A C 1
ATOM 3139 O O . THR A 1 418 ? 1.807 -18.965 8.881 1.00 92.88 418 THR A O 1
ATOM 3142 N N . VAL A 1 419 ? 0.983 -17.872 10.661 1.00 94.50 419 VAL A N 1
ATOM 3143 C CA . VAL A 1 419 ? 1.954 -16.764 10.600 1.00 94.50 419 VAL A CA 1
ATOM 3144 C C . VAL A 1 419 ? 3.392 -17.285 10.671 1.00 94.50 419 VAL A C 1
ATOM 3146 O O . VAL A 1 419 ? 4.206 -16.927 9.824 1.00 94.50 419 VAL A O 1
ATOM 3149 N N . LEU A 1 420 ? 3.719 -18.168 11.624 1.00 94.50 420 LEU A N 1
ATOM 3150 C CA . LEU A 1 420 ? 5.065 -18.750 11.739 1.00 94.50 420 LEU A CA 1
ATOM 3151 C C . LEU A 1 420 ? 5.479 -19.564 10.500 1.00 94.50 420 LEU A C 1
ATOM 3153 O O . LEU A 1 420 ? 6.649 -19.535 10.128 1.00 94.50 420 LEU A O 1
ATOM 3157 N N . GLN A 1 421 ? 4.544 -20.272 9.859 1.00 92.75 421 GLN A N 1
ATOM 3158 C CA . GLN A 1 421 ? 4.793 -21.014 8.616 1.00 92.75 421 GLN A CA 1
ATOM 3159 C C . GLN A 1 421 ? 4.995 -20.095 7.402 1.00 92.75 421 GLN A C 1
ATOM 3161 O O . GLN A 1 421 ? 5.666 -20.493 6.452 1.00 92.75 421 GLN A O 1
ATOM 3166 N N . TYR A 1 422 ? 4.469 -18.869 7.444 1.00 90.81 422 TYR A N 1
ATOM 3167 C CA . TYR A 1 422 ? 4.633 -17.871 6.388 1.00 90.81 422 TYR A CA 1
ATOM 3168 C C . TYR A 1 422 ? 5.975 -17.114 6.445 1.00 90.81 422 TYR A C 1
ATOM 3170 O O . TYR A 1 422 ? 6.314 -16.402 5.500 1.00 90.81 422 TYR A O 1
ATOM 3178 N N . GLN A 1 423 ? 6.767 -17.237 7.522 1.00 94.19 423 GLN A N 1
ATOM 3179 C CA . GLN A 1 423 ? 8.058 -16.544 7.593 1.00 94.19 423 GLN A CA 1
ATOM 3180 C C . GLN A 1 423 ? 9.054 -17.130 6.582 1.00 94.19 423 GLN A C 1
ATOM 3182 O O . GLN A 1 423 ? 9.495 -18.275 6.708 1.00 94.19 423 GLN A O 1
ATOM 3187 N N . VAL A 1 424 ? 9.470 -16.324 5.605 1.00 89.88 424 VAL A N 1
ATOM 3188 C CA . VAL A 1 424 ? 10.378 -16.771 4.539 1.00 89.88 424 VAL A CA 1
ATOM 3189 C C . VAL A 1 424 ? 11.852 -16.700 4.963 1.00 89.88 424 VAL A C 1
ATOM 3191 O O . VAL A 1 424 ? 12.199 -16.262 6.065 1.00 89.88 424 VAL A O 1
ATOM 3194 N N . GLY A 1 425 ? 12.749 -17.184 4.095 1.00 90.19 425 GLY A N 1
ATOM 3195 C CA . GLY A 1 425 ? 14.160 -17.442 4.412 1.00 90.19 425 GLY A CA 1
ATOM 3196 C C . GLY A 1 425 ? 14.939 -16.250 4.982 1.00 90.19 425 GLY A C 1
ATOM 3197 O O . GLY A 1 425 ? 15.756 -16.449 5.884 1.00 90.19 425 GLY A O 1
ATOM 3198 N N . ASP A 1 426 ? 14.634 -15.025 4.549 1.00 87.06 426 ASP A N 1
ATOM 3199 C CA . ASP A 1 426 ? 15.302 -13.793 4.993 1.00 87.06 426 ASP A CA 1
ATOM 3200 C C . ASP A 1 426 ? 14.779 -13.220 6.329 1.00 87.06 426 ASP A C 1
ATOM 3202 O O . ASP A 1 426 ? 15.364 -12.279 6.859 1.00 87.06 426 ASP A O 1
ATOM 3206 N N . GLY A 1 427 ? 13.712 -13.801 6.891 1.00 92.50 427 GLY A N 1
ATOM 3207 C CA . GLY A 1 427 ? 13.083 -13.370 8.143 1.00 92.50 427 GLY A CA 1
ATOM 3208 C C . GLY A 1 427 ? 11.854 -12.471 7.978 1.00 92.50 427 GLY A C 1
ATOM 3209 O O . GLY A 1 427 ? 11.191 -12.186 8.976 1.00 92.50 427 GLY A O 1
ATOM 3210 N N . SER A 1 428 ? 11.516 -12.054 6.757 1.00 92.69 428 SER A N 1
ATOM 3211 C CA . SER A 1 428 ? 10.285 -11.306 6.484 1.00 92.69 428 SER A CA 1
ATOM 3212 C C . SER A 1 428 ? 9.027 -12.179 6.540 1.00 92.69 428 SER A C 1
ATOM 3214 O O . SER A 1 428 ? 9.076 -13.408 6.439 1.00 92.69 428 SER A O 1
ATOM 3216 N N . PHE A 1 429 ? 7.879 -11.511 6.646 1.00 87.12 429 PHE A N 1
ATOM 3217 C CA . PHE A 1 429 ? 6.549 -12.070 6.386 1.00 87.12 429 PHE A CA 1
ATOM 3218 C C . PHE A 1 429 ? 5.971 -11.433 5.105 1.00 87.12 429 PHE A C 1
ATOM 3220 O O . PHE A 1 429 ? 4.836 -10.961 5.078 1.00 87.12 429 PHE A O 1
ATOM 3227 N N . GLY A 1 430 ? 6.796 -11.330 4.055 1.00 80.94 430 GLY A N 1
ATOM 3228 C CA . GLY A 1 430 ? 6.498 -10.561 2.844 1.00 80.94 430 GLY A CA 1
ATOM 3229 C C . GLY A 1 430 ? 7.008 -9.120 2.941 1.00 80.94 430 GLY A C 1
ATOM 3230 O O . GLY A 1 430 ? 8.211 -8.885 3.001 1.00 80.94 430 GLY A O 1
ATOM 3231 N N . GLY A 1 431 ? 6.105 -8.136 2.929 1.00 82.94 431 GLY A N 1
ATOM 3232 C CA . GLY A 1 431 ? 6.471 -6.714 2.993 1.00 82.94 431 GLY A CA 1
ATOM 3233 C C . GLY A 1 431 ? 7.036 -6.267 4.351 1.00 82.94 431 GLY A C 1
ATOM 3234 O O . GLY A 1 431 ? 6.889 -6.955 5.364 1.00 82.94 431 GLY A O 1
ATOM 3235 N N . LEU A 1 432 ? 7.630 -5.068 4.394 1.00 87.62 432 LEU A N 1
ATOM 3236 C CA . LEU A 1 432 ? 8.090 -4.443 5.646 1.00 87.62 432 LEU A CA 1
ATOM 3237 C C . LEU A 1 432 ? 6.924 -4.202 6.614 1.00 87.62 432 LEU A C 1
ATOM 3239 O O . LEU A 1 432 ? 7.052 -4.453 7.809 1.00 87.62 432 LEU A O 1
ATOM 3243 N N . ASP A 1 433 ? 5.778 -3.778 6.086 1.00 86.81 433 ASP A N 1
ATOM 3244 C CA . ASP A 1 433 ? 4.551 -3.502 6.832 1.00 86.81 433 ASP A CA 1
ATOM 3245 C C . ASP A 1 433 ? 3.974 -4.787 7.442 1.00 86.81 433 ASP A C 1
ATOM 3247 O O . ASP A 1 433 ? 3.722 -4.839 8.645 1.00 86.81 433 ASP A O 1
ATOM 3251 N N . LEU A 1 434 ? 3.868 -5.867 6.655 1.00 90.62 434 LEU A N 1
ATOM 3252 C CA . LEU A 1 434 ? 3.463 -7.186 7.160 1.00 90.62 434 LEU A CA 1
ATOM 3253 C C . LEU A 1 434 ? 4.470 -7.744 8.170 1.00 90.62 434 LEU A C 1
ATOM 3255 O O . LEU A 1 434 ? 4.063 -8.304 9.181 1.00 90.62 434 LEU A O 1
ATOM 3259 N N . THR A 1 435 ? 5.772 -7.536 7.959 1.00 95.75 435 THR A N 1
ATOM 3260 C CA . THR A 1 435 ? 6.814 -7.953 8.911 1.00 95.75 435 THR A CA 1
ATOM 3261 C C . THR A 1 435 ? 6.695 -7.198 10.239 1.00 95.75 435 THR A C 1
ATOM 3263 O O . THR A 1 435 ? 6.774 -7.804 11.306 1.00 95.75 435 THR A O 1
ATOM 3266 N N . ALA A 1 436 ? 6.417 -5.893 10.198 1.00 97.94 436 ALA A N 1
ATOM 3267 C CA . ALA A 1 436 ? 6.177 -5.074 11.382 1.00 97.94 436 ALA A CA 1
ATOM 3268 C C . ALA A 1 436 ? 4.847 -5.412 12.091 1.00 97.94 436 ALA A C 1
ATOM 3270 O O . ALA A 1 436 ? 4.786 -5.432 13.322 1.00 97.94 436 ALA A O 1
ATOM 3271 N N . ALA A 1 437 ? 3.783 -5.711 11.344 1.00 97.56 437 ALA A N 1
ATOM 3272 C CA . ALA A 1 437 ? 2.510 -6.160 11.906 1.00 97.56 437 ALA A CA 1
ATOM 3273 C C . ALA A 1 437 ? 2.640 -7.555 12.545 1.00 97.56 437 ALA A C 1
ATOM 3275 O O . ALA A 1 437 ? 2.207 -7.747 13.681 1.00 97.56 437 ALA A O 1
ATOM 3276 N N . ALA A 1 438 ? 3.320 -8.495 11.877 1.00 97.94 438 ALA A N 1
ATOM 3277 C CA . ALA A 1 438 ? 3.637 -9.818 12.409 1.00 97.94 438 ALA A CA 1
ATOM 3278 C C . ALA A 1 438 ? 4.477 -9.727 13.689 1.00 97.94 438 ALA A C 1
ATOM 3280 O O . ALA A 1 438 ? 4.175 -10.421 14.653 1.00 97.94 438 ALA A O 1
ATOM 3281 N N . MET A 1 439 ? 5.473 -8.835 13.754 1.00 98.31 439 MET A N 1
ATOM 3282 C CA . MET A 1 439 ? 6.254 -8.609 14.977 1.00 98.31 439 MET A CA 1
ATOM 3283 C C . MET A 1 439 ? 5.394 -8.136 16.156 1.00 98.31 439 MET A C 1
ATOM 3285 O O . MET A 1 439 ? 5.520 -8.683 17.249 1.00 98.31 439 MET A O 1
ATOM 3289 N N . GLN A 1 440 ? 4.496 -7.166 15.949 1.00 97.88 440 GLN A N 1
ATOM 3290 C CA . GLN A 1 440 ? 3.570 -6.713 17.000 1.00 97.88 440 GLN A CA 1
ATOM 3291 C C . GLN A 1 440 ? 2.609 -7.832 17.424 1.00 97.88 440 GLN A C 1
ATOM 3293 O O . GLN A 1 440 ? 2.425 -8.076 18.613 1.00 97.88 440 GLN A O 1
ATOM 3298 N N . SER A 1 441 ? 2.045 -8.543 16.449 1.00 96.38 441 SER A N 1
ATOM 3299 C CA . SER A 1 441 ? 1.102 -9.648 16.630 1.00 96.38 441 SER A CA 1
ATOM 3300 C C . SER A 1 441 ? 1.696 -10.812 17.431 1.00 96.38 441 SER A C 1
ATOM 3302 O O . SER A 1 441 ? 1.184 -11.191 18.488 1.00 96.38 441 SER A O 1
ATOM 3304 N N . LEU A 1 442 ? 2.849 -11.313 16.989 1.00 96.00 442 LEU A N 1
ATOM 3305 C CA . LEU A 1 442 ? 3.595 -12.383 17.641 1.00 96.00 442 LEU A CA 1
ATOM 3306 C C . LEU A 1 442 ? 4.130 -11.968 19.022 1.00 96.00 442 LEU A C 1
ATOM 3308 O O . LEU A 1 442 ? 4.139 -12.794 19.935 1.00 96.00 442 LEU A O 1
ATOM 3312 N N . HIS A 1 443 ? 4.517 -10.701 19.215 1.00 93.44 443 HIS A N 1
ATOM 3313 C CA . HIS A 1 443 ? 4.877 -10.184 20.538 1.00 93.44 443 HIS A CA 1
ATOM 3314 C C . HIS A 1 443 ? 3.668 -10.135 21.491 1.00 93.44 443 HIS A C 1
ATOM 3316 O O . HIS A 1 443 ? 3.739 -10.607 22.626 1.00 93.44 443 HIS A O 1
ATOM 3322 N N . ALA A 1 444 ? 2.531 -9.610 21.028 1.00 91.44 444 ALA A N 1
ATOM 3323 C CA . ALA A 1 444 ? 1.304 -9.518 21.817 1.00 91.44 444 ALA A CA 1
ATOM 3324 C C . ALA A 1 444 ? 0.755 -10.904 22.221 1.00 91.44 444 ALA A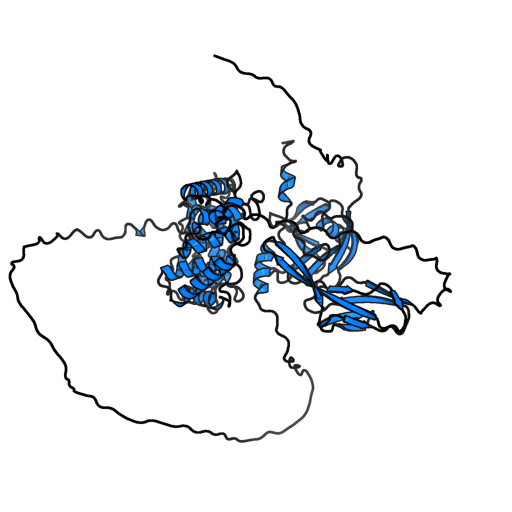 C 1
ATOM 3326 O O . ALA A 1 444 ? 0.099 -11.039 23.257 1.00 91.44 444 ALA A O 1
ATOM 3327 N N . TYR A 1 445 ? 1.082 -11.943 21.446 1.00 89.31 445 TYR A N 1
ATOM 3328 C CA . TYR A 1 445 ? 0.922 -13.344 21.828 1.00 89.31 445 TYR A CA 1
ATOM 3329 C C . TYR A 1 445 ? 1.959 -13.807 22.874 1.00 89.31 445 TYR A C 1
ATOM 3331 O O . TYR A 1 445 ? 1.569 -14.382 23.894 1.00 89.31 445 TYR A O 1
ATOM 3339 N N . THR A 1 446 ? 3.266 -13.556 22.692 1.00 84.31 446 THR A N 1
ATOM 3340 C CA . THR A 1 446 ? 4.295 -14.072 23.623 1.00 84.31 446 THR A CA 1
ATOM 3341 C C . THR A 1 446 ? 4.169 -13.543 25.043 1.00 84.31 446 THR A C 1
ATOM 3343 O O . THR A 1 446 ? 4.360 -14.328 25.974 1.00 84.31 446 THR A O 1
ATOM 3346 N N . VAL A 1 447 ? 3.749 -12.288 25.241 1.00 79.50 447 VAL A N 1
ATOM 3347 C CA . VAL A 1 447 ? 3.502 -11.724 26.586 1.00 79.50 447 VAL A CA 1
ATOM 3348 C C . VAL A 1 447 ? 2.365 -12.412 27.358 1.00 79.50 447 VAL A C 1
ATOM 3350 O O . VAL A 1 447 ? 2.199 -12.163 28.550 1.00 79.50 447 VAL A O 1
ATOM 3353 N N . ARG A 1 448 ? 1.601 -13.310 26.715 1.00 74.81 448 ARG A N 1
ATOM 3354 C CA . ARG A 1 448 ? 0.580 -14.169 27.342 1.00 74.81 448 ARG A CA 1
ATOM 3355 C C . ARG A 1 448 ? 1.016 -15.633 27.515 1.00 74.81 448 ARG A C 1
ATOM 3357 O O . ARG A 1 448 ? 0.175 -16.475 27.816 1.00 74.81 448 ARG A O 1
ATOM 3364 N N . GLY A 1 449 ? 2.309 -15.935 27.361 1.00 67.19 449 GLY A N 1
ATOM 3365 C CA . GLY A 1 449 ? 2.879 -17.279 27.543 1.00 67.19 449 GLY A CA 1
ATOM 3366 C C . GLY A 1 449 ? 3.181 -18.024 26.238 1.00 67.19 449 GLY A C 1
ATOM 3367 O O . GLY A 1 449 ? 2.934 -19.224 26.145 1.00 67.19 449 GLY A O 1
ATOM 3368 N N . GLY A 1 450 ? 3.681 -17.319 25.218 1.00 63.94 450 GLY A N 1
ATOM 3369 C CA . GLY A 1 450 ? 4.023 -17.915 23.918 1.00 63.94 450 GLY A CA 1
ATOM 3370 C C . GLY A 1 450 ? 5.291 -18.785 23.918 1.00 63.94 450 GLY A C 1
ATOM 3371 O O . GLY A 1 450 ? 6.014 -18.885 24.907 1.00 63.94 450 GLY A O 1
ATOM 3372 N N . SER A 1 451 ? 5.564 -19.436 22.782 1.00 72.75 451 SER A N 1
ATOM 3373 C CA . SER A 1 451 ? 6.616 -20.454 22.647 1.00 72.75 451 SER A CA 1
ATOM 3374 C C . SER A 1 451 ? 7.958 -19.908 22.136 1.00 72.75 451 SER A C 1
ATOM 3376 O O . SER A 1 451 ? 8.019 -18.898 21.437 1.00 72.75 451 SER A O 1
ATOM 3378 N N . GLN A 1 452 ? 9.042 -20.649 22.401 1.00 77.00 452 GLN A N 1
ATOM 3379 C CA . GLN A 1 452 ? 10.409 -20.340 21.944 1.00 77.00 452 GLN A CA 1
ATOM 3380 C C . GLN A 1 452 ? 10.524 -20.128 20.421 1.00 77.00 452 GLN A C 1
ATOM 3382 O O . GLN A 1 452 ? 11.352 -19.339 19.970 1.00 77.00 452 GLN A O 1
ATOM 3387 N N . GLN A 1 453 ? 9.688 -20.809 19.627 1.00 84.12 453 GLN A N 1
ATOM 3388 C CA . GLN A 1 453 ? 9.642 -20.647 18.168 1.00 84.12 453 GLN A CA 1
ATOM 3389 C C . GLN A 1 453 ? 9.273 -19.214 17.765 1.00 84.12 453 GLN A C 1
ATOM 3391 O O . GLN A 1 453 ? 9.828 -18.685 16.803 1.00 84.12 453 GLN A O 1
ATOM 3396 N N . VAL A 1 454 ? 8.389 -18.566 18.531 1.00 89.62 454 VAL A N 1
ATOM 3397 C CA . VAL A 1 454 ? 7.987 -17.181 18.277 1.00 89.62 454 VAL A CA 1
ATOM 3398 C C . VAL A 1 454 ? 9.138 -16.219 18.554 1.00 89.62 454 VAL A C 1
ATOM 3400 O O . VAL A 1 454 ? 9.379 -15.332 17.742 1.00 89.62 454 VAL A O 1
ATOM 3403 N N . SER A 1 455 ? 9.908 -16.427 19.626 1.00 88.38 455 SER A N 1
ATOM 3404 C CA . SER A 1 455 ? 11.113 -15.633 19.908 1.00 88.38 455 SER A CA 1
ATOM 3405 C C . SER A 1 455 ? 12.101 -15.677 18.737 1.00 88.38 455 SER A C 1
ATOM 3407 O O . SER A 1 455 ? 12.528 -14.634 18.251 1.00 88.38 455 SER A O 1
ATOM 3409 N N . THR A 1 456 ? 12.382 -16.870 18.201 1.00 92.19 456 THR A N 1
ATOM 3410 C CA . THR A 1 456 ? 13.267 -17.032 17.034 1.00 92.19 456 THR A CA 1
ATOM 3411 C C . THR A 1 456 ? 12.705 -16.380 15.763 1.00 92.19 456 THR A C 1
ATOM 3413 O O . THR A 1 456 ? 13.472 -15.819 14.979 1.00 92.19 456 THR A O 1
ATOM 3416 N N . ALA A 1 457 ? 11.385 -16.398 15.555 1.00 95.69 457 ALA A N 1
ATOM 3417 C CA . ALA A 1 457 ? 10.759 -15.682 14.444 1.00 95.69 457 ALA A CA 1
ATOM 3418 C C . ALA A 1 457 ? 10.862 -14.152 14.608 1.00 95.69 457 ALA A C 1
ATOM 3420 O O . ALA A 1 457 ? 11.190 -13.458 13.644 1.00 95.69 457 ALA A O 1
ATOM 3421 N N . LEU A 1 458 ? 10.665 -13.624 15.823 1.00 95.94 458 LEU A N 1
ATOM 3422 C CA . LEU A 1 458 ? 10.839 -12.202 16.146 1.00 95.94 458 LEU A CA 1
ATOM 3423 C C . LEU A 1 458 ? 12.294 -11.742 15.957 1.00 95.94 458 LEU A C 1
ATOM 3425 O O . LEU A 1 458 ? 12.523 -10.688 15.364 1.00 95.94 458 LEU A O 1
ATOM 3429 N N . ASP A 1 459 ? 13.276 -12.544 16.382 1.00 95.25 459 ASP A N 1
ATOM 3430 C CA . ASP A 1 459 ? 14.702 -12.260 16.172 1.00 95.25 459 ASP A CA 1
ATOM 3431 C C . ASP A 1 459 ? 15.038 -12.131 14.676 1.00 95.25 459 ASP A C 1
ATOM 3433 O O . ASP A 1 459 ? 15.723 -11.188 14.268 1.00 95.25 459 ASP A O 1
ATOM 3437 N N . ARG A 1 460 ? 14.512 -13.049 13.849 1.00 97.50 460 ARG A N 1
ATOM 3438 C CA . ARG A 1 460 ? 14.661 -13.043 12.383 1.00 97.50 460 ARG A CA 1
ATOM 3439 C C . ARG A 1 460 ? 13.978 -11.838 11.734 1.00 97.50 460 ARG A C 1
ATOM 3441 O O . ARG A 1 460 ? 14.581 -11.187 10.886 1.00 97.50 460 ARG A O 1
ATOM 3448 N N . ALA A 1 461 ? 12.765 -11.499 12.164 1.00 98.06 461 ALA A N 1
ATOM 3449 C CA . ALA A 1 461 ? 12.012 -10.359 11.644 1.00 98.06 461 ALA A CA 1
ATOM 3450 C C . ALA A 1 461 ? 12.675 -9.016 11.987 1.00 98.06 461 ALA A C 1
ATOM 3452 O O . ALA A 1 461 ? 12.808 -8.146 11.126 1.00 98.06 461 ALA A O 1
ATOM 3453 N N . ARG A 1 462 ? 13.199 -8.874 13.212 1.00 97.75 462 ARG A N 1
ATOM 3454 C CA . ARG A 1 462 ? 14.024 -7.725 13.603 1.00 97.75 462 ARG A CA 1
ATOM 3455 C C . ARG A 1 462 ? 15.303 -7.644 12.765 1.00 97.75 462 ARG A C 1
ATOM 3457 O O . ARG A 1 462 ? 15.668 -6.552 12.337 1.00 97.75 462 ARG A O 1
ATOM 3464 N N . ALA A 1 463 ? 15.978 -8.766 12.506 1.00 96.75 463 ALA A N 1
ATOM 3465 C CA . ALA A 1 463 ? 17.166 -8.789 11.650 1.00 96.75 463 ALA A CA 1
ATOM 3466 C C . ALA A 1 463 ? 16.846 -8.367 10.201 1.00 96.75 463 ALA A C 1
ATOM 3468 O O . ALA A 1 463 ? 17.599 -7.582 9.619 1.00 96.75 463 ALA A O 1
ATOM 3469 N N . HIS A 1 464 ? 15.703 -8.802 9.654 1.00 96.25 464 HIS A N 1
ATOM 3470 C CA . HIS A 1 464 ? 15.192 -8.311 8.373 1.00 96.25 464 HIS A CA 1
ATOM 3471 C C . HIS A 1 464 ? 14.958 -6.793 8.415 1.00 96.25 464 HIS A C 1
ATOM 3473 O O . HIS A 1 464 ? 15.544 -6.075 7.611 1.00 96.25 464 HIS A O 1
ATOM 3479 N N . LEU A 1 465 ? 14.200 -6.263 9.386 1.00 96.44 465 LEU A N 1
ATOM 3480 C CA . LEU A 1 465 ? 14.004 -4.810 9.496 1.00 96.44 465 LEU A CA 1
ATOM 3481 C C . LEU A 1 465 ? 15.345 -4.059 9.602 1.00 96.44 465 LEU A C 1
ATOM 3483 O O . LEU A 1 465 ? 15.519 -3.042 8.935 1.00 96.44 465 LEU A O 1
ATOM 3487 N N . ARG A 1 466 ? 16.331 -4.562 10.361 1.00 96.25 466 ARG A N 1
ATOM 3488 C CA . ARG A 1 466 ? 17.641 -3.896 10.506 1.00 96.25 466 ARG A CA 1
ATOM 3489 C C . ARG A 1 466 ? 18.434 -3.846 9.199 1.00 96.25 466 ARG A C 1
ATOM 3491 O O . ARG A 1 466 ? 19.141 -2.868 8.981 1.00 96.25 466 ARG A O 1
ATOM 3498 N N . SER A 1 467 ? 18.294 -4.840 8.319 1.00 95.12 467 SER A N 1
ATOM 3499 C CA . SER A 1 467 ? 18.910 -4.820 6.980 1.00 95.12 467 SER A CA 1
ATOM 3500 C C . SER A 1 467 ? 18.147 -3.961 5.959 1.00 95.12 467 SER A C 1
ATOM 3502 O O . SER A 1 467 ? 18.646 -3.728 4.858 1.00 95.12 467 SER A O 1
ATOM 3504 N N . ARG A 1 468 ? 16.954 -3.467 6.318 1.00 94.75 468 ARG A N 1
ATOM 3505 C CA . ARG A 1 468 ? 16.045 -2.693 5.455 1.00 94.75 468 ARG A CA 1
ATOM 3506 C C . ARG A 1 468 ? 15.740 -1.280 5.970 1.00 94.75 468 ARG A C 1
ATOM 3508 O O . ARG A 1 468 ? 14.869 -0.613 5.410 1.00 94.75 468 ARG A O 1
ATOM 3515 N N . GLN A 1 469 ? 16.448 -0.817 7.001 1.00 95.31 469 GLN A N 1
ATOM 3516 C CA . GLN A 1 469 ? 16.391 0.575 7.446 1.00 95.31 469 GLN A CA 1
ATOM 3517 C C . GLN A 1 469 ? 16.940 1.496 6.344 1.00 95.31 469 GLN A C 1
ATOM 3519 O O . GLN A 1 469 ? 18.025 1.258 5.813 1.00 95.31 469 GLN A O 1
ATOM 3524 N N . ASP A 1 470 ? 16.194 2.542 5.986 1.00 89.06 470 ASP A N 1
ATOM 3525 C CA . ASP A 1 470 ? 16.590 3.466 4.922 1.00 89.06 470 ASP A CA 1
ATOM 3526 C C . ASP A 1 470 ? 17.607 4.525 5.389 1.00 89.06 470 ASP A C 1
ATOM 3528 O O . ASP A 1 470 ? 17.827 4.757 6.580 1.00 89.06 470 ASP A O 1
ATOM 3532 N N . ARG A 1 471 ? 18.240 5.196 4.419 1.00 87.31 471 ARG A N 1
ATOM 3533 C CA . ARG A 1 471 ? 19.248 6.255 4.634 1.00 87.31 471 ARG A CA 1
ATOM 3534 C C . ARG A 1 471 ? 18.758 7.427 5.495 1.00 87.31 471 ARG A C 1
ATOM 3536 O O . ARG A 1 471 ? 19.572 8.110 6.108 1.00 87.31 471 ARG A O 1
ATOM 3543 N N . PHE A 1 472 ? 17.447 7.662 5.562 1.00 87.38 472 PHE A N 1
ATOM 3544 C CA . PHE A 1 472 ? 16.847 8.706 6.393 1.00 87.38 472 PHE A CA 1
ATOM 3545 C C . PHE A 1 472 ? 16.524 8.216 7.813 1.00 87.38 472 PHE A C 1
ATOM 3547 O O . PHE A 1 472 ? 15.936 8.966 8.589 1.00 87.38 472 PHE A O 1
ATOM 3554 N N . GLY A 1 473 ? 16.901 6.978 8.148 1.00 92.50 473 GLY A N 1
ATOM 3555 C CA . GLY A 1 473 ? 16.604 6.304 9.406 1.00 92.50 473 GLY A CA 1
ATOM 3556 C C . GLY A 1 473 ? 15.226 5.647 9.448 1.00 92.50 473 GLY A C 1
ATOM 3557 O O . GLY A 1 473 ? 14.896 5.054 10.472 1.00 92.50 473 GLY A O 1
ATOM 3558 N N . GLY A 1 474 ? 14.428 5.750 8.384 1.00 93.81 474 GLY A N 1
ATOM 3559 C CA . GLY A 1 474 ? 13.064 5.233 8.316 1.00 93.81 474 GLY A CA 1
ATOM 3560 C C . GLY A 1 474 ? 12.984 3.831 7.725 1.00 93.81 474 GLY A C 1
ATOM 3561 O O . GLY A 1 474 ? 13.966 3.088 7.686 1.00 93.81 474 GLY A O 1
ATOM 3562 N N . PHE A 1 475 ? 11.791 3.482 7.250 1.00 94.81 475 PHE A N 1
ATOM 3563 C CA . PHE A 1 475 ? 11.529 2.244 6.527 1.00 94.81 475 PHE A CA 1
ATOM 3564 C C . PHE A 1 475 ? 10.642 2.542 5.309 1.00 94.81 475 PHE A C 1
ATOM 3566 O O . PHE A 1 475 ? 9.644 3.258 5.414 1.00 94.81 475 PHE A O 1
ATOM 3573 N N . GLY A 1 476 ? 11.010 2.009 4.139 1.00 84.56 476 GLY A N 1
ATOM 3574 C CA . GLY A 1 476 ? 10.263 2.193 2.884 1.00 84.56 476 GLY A CA 1
ATOM 3575 C C . GLY A 1 476 ? 10.172 3.645 2.377 1.00 84.56 476 GLY A C 1
ATOM 3576 O O . GLY A 1 476 ? 9.255 3.964 1.612 1.00 84.56 476 GLY A O 1
ATOM 3577 N N . GLU A 1 477 ? 11.047 4.543 2.852 1.00 86.31 477 GLU A N 1
ATOM 3578 C CA . GLU A 1 477 ? 11.019 5.996 2.619 1.00 86.31 477 GLU A CA 1
ATOM 3579 C C . GLU A 1 477 ? 9.602 6.618 2.721 1.00 86.31 477 GLU A C 1
ATOM 3581 O O . GLU A 1 477 ? 9.281 7.557 1.987 1.00 86.31 477 GLU A O 1
ATOM 3586 N N . ASN A 1 478 ? 8.725 6.107 3.598 1.00 88.38 478 ASN A N 1
ATOM 3587 C CA . ASN A 1 478 ? 7.353 6.605 3.794 1.00 88.38 478 ASN A CA 1
ATOM 3588 C C . ASN A 1 478 ? 6.906 6.558 5.269 1.00 88.38 478 ASN A C 1
ATOM 3590 O O . ASN A 1 478 ? 7.478 5.829 6.085 1.00 88.38 478 ASN A O 1
ATOM 3594 N N . SER A 1 479 ? 5.881 7.338 5.616 1.00 87.56 479 SER A N 1
ATOM 3595 C CA . SER A 1 479 ? 5.415 7.492 7.000 1.00 87.56 479 SER A CA 1
ATOM 3596 C C . SER A 1 479 ? 4.707 6.261 7.572 1.00 87.56 479 SER A C 1
ATOM 3598 O O . SER A 1 479 ? 4.932 5.950 8.741 1.00 87.56 479 SER A O 1
ATOM 3600 N N . ALA A 1 480 ? 3.900 5.542 6.781 1.00 86.69 480 ALA A N 1
ATOM 3601 C CA . ALA A 1 480 ? 3.141 4.377 7.241 1.00 86.69 480 ALA A CA 1
ATOM 3602 C C . ALA A 1 480 ? 4.078 3.236 7.643 1.00 86.69 480 ALA A C 1
ATOM 3604 O O . ALA A 1 480 ? 4.098 2.853 8.812 1.00 86.69 480 ALA A O 1
ATOM 3605 N N . THR A 1 481 ? 4.933 2.780 6.725 1.00 90.94 481 THR A N 1
ATOM 3606 C CA . THR A 1 481 ? 5.905 1.710 6.997 1.00 90.94 481 THR A CA 1
ATOM 3607 C C . THR A 1 481 ? 6.850 2.094 8.136 1.00 90.94 481 THR A C 1
ATOM 3609 O O . THR A 1 481 ? 7.119 1.278 9.017 1.00 90.94 481 THR A O 1
ATOM 3612 N N . THR A 1 482 ? 7.292 3.359 8.196 1.00 97.31 482 THR A N 1
ATOM 3613 C CA . THR A 1 482 ? 8.116 3.850 9.314 1.00 97.31 482 THR A CA 1
ATOM 3614 C C . THR A 1 482 ? 7.361 3.817 10.648 1.00 97.31 482 THR A C 1
ATOM 3616 O O . THR A 1 482 ? 7.933 3.408 11.655 1.00 97.31 482 THR A O 1
ATOM 3619 N N . ALA A 1 483 ? 6.082 4.201 10.682 1.00 98.44 483 ALA A N 1
ATOM 3620 C CA . ALA A 1 483 ? 5.261 4.176 11.892 1.00 98.44 483 ALA A CA 1
ATOM 3621 C C . ALA A 1 483 ? 4.906 2.748 12.348 1.00 98.44 483 ALA A C 1
ATOM 3623 O O . ALA A 1 483 ? 4.879 2.473 13.548 1.00 98.44 483 ALA A O 1
ATOM 3624 N N . TRP A 1 484 ? 4.662 1.822 11.419 1.00 98.44 484 TRP A N 1
ATOM 3625 C CA . TRP A 1 484 ? 4.414 0.411 11.730 1.00 98.44 484 TRP A CA 1
ATOM 3626 C C . TRP A 1 484 ? 5.686 -0.252 12.272 1.00 98.44 484 TRP A C 1
ATOM 3628 O O . TRP A 1 484 ? 5.650 -0.878 13.330 1.00 98.44 484 TRP A O 1
ATOM 3638 N N . ALA A 1 485 ? 6.831 -0.048 11.612 1.00 98.56 485 ALA A N 1
ATOM 3639 C CA . ALA A 1 485 ? 8.123 -0.547 12.076 1.00 98.56 485 ALA A CA 1
ATOM 3640 C C . ALA A 1 485 ? 8.527 0.056 13.434 1.00 98.56 485 ALA A C 1
ATOM 3642 O O . ALA A 1 485 ? 8.992 -0.671 14.305 1.00 98.56 485 ALA A O 1
ATOM 3643 N N . LEU A 1 486 ? 8.276 1.350 13.672 1.00 98.38 486 LEU A N 1
ATOM 3644 C CA . LEU A 1 486 ? 8.463 1.983 14.985 1.00 98.38 486 LEU A CA 1
ATOM 3645 C C . LEU A 1 486 ? 7.700 1.264 16.103 1.00 98.38 486 LEU A C 1
ATOM 3647 O O . LEU A 1 486 ? 8.276 0.975 17.151 1.00 98.38 486 LEU A O 1
ATOM 3651 N N . GLN A 1 487 ? 6.421 0.956 15.878 1.00 98.56 487 GLN A N 1
ATOM 3652 C CA . GLN A 1 487 ? 5.610 0.206 16.840 1.00 98.56 487 GLN A CA 1
ATOM 3653 C C . GLN A 1 487 ? 6.130 -1.226 17.017 1.00 98.56 487 GLN A C 1
ATOM 3655 O O . GLN A 1 487 ? 6.204 -1.704 18.143 1.00 98.56 487 GLN A O 1
ATOM 3660 N N . ALA A 1 488 ? 6.557 -1.891 15.940 1.00 98.56 488 ALA A N 1
ATOM 3661 C CA . ALA A 1 488 ? 7.148 -3.228 15.998 1.00 98.56 488 ALA A CA 1
ATOM 3662 C C . ALA A 1 488 ? 8.438 -3.287 16.828 1.00 98.56 488 ALA A C 1
ATOM 3664 O O . ALA A 1 488 ? 8.601 -4.207 17.628 1.00 98.56 488 ALA A O 1
ATOM 3665 N N . LEU A 1 489 ? 9.326 -2.298 16.679 1.00 98.31 489 LEU A N 1
ATOM 3666 C CA . LEU A 1 489 ? 10.544 -2.172 17.482 1.00 98.31 489 LEU A CA 1
ATOM 3667 C C . LEU A 1 489 ? 10.215 -1.974 18.965 1.00 98.31 489 LEU A C 1
ATOM 3669 O O . LEU A 1 489 ? 10.704 -2.728 19.805 1.00 98.31 489 LEU A O 1
ATOM 3673 N N . VAL A 1 490 ? 9.329 -1.023 19.275 1.00 96.88 490 VAL A N 1
ATOM 3674 C CA . VAL A 1 490 ? 8.908 -0.748 20.657 1.00 96.88 490 VAL A CA 1
ATOM 3675 C C . VAL A 1 490 ? 8.199 -1.956 21.283 1.00 96.88 490 VAL A C 1
ATOM 3677 O O . VAL A 1 490 ? 8.428 -2.238 22.457 1.00 96.88 490 VAL A O 1
ATOM 3680 N N . ALA A 1 491 ? 7.404 -2.712 20.514 1.00 95.44 491 ALA A N 1
ATOM 3681 C CA . ALA A 1 491 ? 6.784 -3.954 20.975 1.00 95.44 491 ALA A CA 1
ATOM 3682 C C . ALA A 1 491 ? 7.837 -4.980 21.417 1.00 95.44 491 ALA A C 1
ATOM 3684 O O . ALA A 1 491 ? 7.789 -5.458 22.543 1.00 95.44 491 ALA A O 1
ATOM 3685 N N . VAL A 1 492 ? 8.842 -5.273 20.583 1.00 94.19 492 VAL A N 1
ATOM 3686 C CA . VAL A 1 492 ? 9.892 -6.250 20.936 1.00 94.19 492 VAL A CA 1
ATOM 3687 C C . VAL A 1 492 ? 10.948 -5.714 21.922 1.00 94.19 492 VAL A C 1
ATOM 3689 O O . VAL A 1 492 ? 11.942 -6.392 22.173 1.00 94.19 492 VAL A O 1
ATOM 3692 N N . GLY A 1 493 ? 10.734 -4.532 22.512 1.00 92.62 493 GLY A N 1
ATOM 3693 C CA . GLY A 1 493 ? 11.597 -3.945 23.543 1.00 92.62 493 GLY A CA 1
ATOM 3694 C C . GLY A 1 493 ? 12.846 -3.225 23.021 1.00 92.62 493 GLY A C 1
ATOM 3695 O O . GLY A 1 493 ? 13.732 -2.899 23.809 1.00 92.62 493 GLY A O 1
ATOM 3696 N N . GLU A 1 494 ? 12.933 -2.962 21.716 1.00 95.50 494 GLU A N 1
ATOM 3697 C CA . GLU A 1 494 ? 14.008 -2.162 21.122 1.00 95.50 494 GLU A CA 1
ATOM 3698 C C . GLU A 1 494 ? 13.744 -0.665 21.342 1.00 95.50 494 GLU A C 1
ATOM 3700 O O . GLU A 1 494 ? 12.626 -0.190 21.143 1.00 95.50 494 GLU A O 1
ATOM 3705 N N . ASP A 1 495 ? 14.782 0.112 21.666 1.00 94.62 495 ASP A N 1
ATOM 3706 C CA . ASP A 1 495 ? 14.719 1.577 21.590 1.00 94.62 495 ASP A CA 1
ATOM 3707 C C . ASP A 1 495 ? 15.081 2.042 20.167 1.00 94.62 495 ASP A C 1
ATOM 3709 O O . ASP A 1 495 ? 16.244 1.903 19.761 1.00 94.62 495 ASP A O 1
ATOM 3713 N N . PRO A 1 496 ? 14.155 2.657 19.402 1.00 96.00 496 PRO A N 1
ATOM 3714 C CA . PRO A 1 496 ? 14.454 3.144 18.060 1.00 96.00 496 PRO A CA 1
ATOM 3715 C C . PRO A 1 496 ? 15.512 4.261 18.016 1.00 96.00 496 PRO A C 1
ATOM 3717 O O . PRO A 1 496 ? 16.079 4.500 16.955 1.00 96.00 496 PRO A O 1
ATOM 3720 N N . ALA A 1 497 ? 15.872 4.908 19.133 1.00 94.00 497 ALA A N 1
ATOM 3721 C CA . ALA A 1 497 ? 17.015 5.831 19.162 1.00 94.00 497 ALA A CA 1
ATOM 3722 C C . ALA A 1 497 ? 18.380 5.118 18.987 1.00 94.00 497 ALA A C 1
ATOM 3724 O O . ALA A 1 497 ? 19.384 5.756 18.651 1.00 94.00 497 ALA A O 1
ATOM 3725 N N . THR A 1 498 ? 18.432 3.790 19.157 1.00 94.50 498 THR A N 1
ATOM 3726 C CA . THR A 1 498 ? 19.605 2.940 18.847 1.00 94.50 498 THR A CA 1
ATOM 3727 C C . THR A 1 498 ? 19.626 2.450 17.390 1.00 94.50 498 THR A C 1
ATOM 3729 O O . THR A 1 498 ? 20.627 1.917 16.893 1.00 94.50 498 THR A O 1
ATOM 3732 N N . TRP A 1 499 ? 18.528 2.657 16.662 1.00 95.38 499 TRP A N 1
ATOM 3733 C CA . TRP A 1 499 ? 18.398 2.360 15.239 1.00 95.38 499 TRP A CA 1
ATOM 3734 C C . TRP A 1 499 ? 18.885 3.565 14.438 1.00 95.38 499 TRP A C 1
ATOM 3736 O O . TRP A 1 499 ? 18.107 4.296 13.838 1.00 95.38 499 TRP A O 1
ATOM 3746 N N . ARG A 1 500 ? 20.194 3.820 14.505 1.00 93.62 500 ARG A N 1
ATOM 3747 C CA . ARG A 1 500 ? 20.821 5.029 13.964 1.00 93.62 500 ARG A CA 1
ATOM 3748 C C . ARG A 1 500 ? 21.620 4.738 12.694 1.00 93.62 500 ARG A C 1
ATOM 3750 O O . ARG A 1 500 ? 22.420 3.802 12.681 1.00 93.62 500 ARG A O 1
ATOM 3757 N N . THR A 1 501 ? 21.427 5.549 11.655 1.00 89.69 501 THR A N 1
ATOM 3758 C CA . THR A 1 501 ? 22.248 5.523 10.432 1.00 89.69 501 THR A CA 1
ATOM 3759 C C . THR A 1 501 ? 23.616 6.168 10.671 1.00 89.69 501 THR A C 1
ATOM 3761 O O . THR A 1 501 ? 23.822 6.864 11.666 1.00 89.69 501 THR A O 1
ATOM 3764 N N . THR A 1 502 ? 24.557 5.984 9.740 1.00 86.94 502 THR A N 1
ATOM 3765 C CA . THR A 1 502 ? 25.883 6.632 9.775 1.00 86.94 502 THR A CA 1
ATOM 3766 C C . THR A 1 502 ? 25.789 8.160 9.865 1.00 86.94 502 THR A C 1
ATOM 3768 O O . THR A 1 502 ? 26.574 8.783 10.574 1.00 86.94 502 THR A O 1
ATOM 3771 N N . ASP A 1 503 ? 24.776 8.751 9.222 1.00 83.38 503 ASP A N 1
ATOM 3772 C CA . ASP A 1 503 ? 24.499 10.196 9.228 1.00 83.38 503 ASP A CA 1
ATOM 3773 C C . ASP A 1 503 ? 23.722 10.663 10.478 1.00 83.38 503 ASP A C 1
ATOM 3775 O O . ASP A 1 503 ? 23.304 11.817 10.578 1.00 83.38 503 ASP A O 1
ATOM 3779 N N . GLY A 1 504 ? 23.504 9.772 11.451 1.00 87.25 504 GLY A N 1
ATOM 3780 C CA . GLY A 1 504 ? 22.898 10.086 12.744 1.00 87.25 504 GLY A CA 1
ATOM 3781 C C . GLY A 1 504 ? 21.366 10.054 12.791 1.00 87.25 504 GLY A C 1
ATOM 3782 O O . GLY A 1 504 ? 20.808 10.276 13.869 1.00 87.25 504 GLY A O 1
ATOM 3783 N N . ALA A 1 505 ? 20.684 9.762 11.678 1.00 89.94 505 ALA A N 1
ATOM 3784 C CA . ALA A 1 505 ? 19.221 9.722 11.591 1.00 89.94 505 ALA A CA 1
ATOM 3785 C C . ALA A 1 505 ? 18.625 8.438 12.198 1.00 89.94 505 ALA A C 1
ATOM 3787 O O . ALA A 1 505 ? 19.283 7.400 12.227 1.00 89.94 505 ALA A O 1
ATOM 3788 N N . THR A 1 506 ? 17.383 8.505 12.688 1.00 96.00 506 THR A N 1
ATOM 3789 C CA . THR A 1 506 ? 16.687 7.427 13.422 1.00 96.00 506 THR A CA 1
ATOM 3790 C C . THR A 1 506 ? 15.227 7.330 12.980 1.00 96.00 506 THR A C 1
ATOM 3792 O O . THR A 1 506 ? 14.707 8.299 12.431 1.00 96.00 506 THR A O 1
ATOM 3795 N N . PRO A 1 507 ? 14.505 6.230 13.267 1.00 97.44 507 PRO A N 1
ATOM 3796 C CA . PRO A 1 507 ? 13.080 6.112 12.967 1.00 97.44 507 PRO A CA 1
ATOM 3797 C C . PRO A 1 507 ? 12.239 7.265 13.544 1.00 97.44 507 PRO A C 1
ATOM 3799 O O . PRO A 1 507 ? 11.264 7.691 12.924 1.00 97.44 507 PRO A O 1
ATOM 3802 N N . TRP A 1 508 ? 12.651 7.835 14.686 1.00 95.31 508 TRP A N 1
ATOM 3803 C CA . TRP A 1 508 ? 12.021 9.018 15.276 1.00 95.31 508 TRP A CA 1
ATOM 3804 C C . TRP A 1 508 ? 12.184 10.277 14.419 1.00 95.31 508 TRP A C 1
ATOM 3806 O O . TRP A 1 508 ? 11.190 10.950 14.130 1.00 95.31 508 TRP A O 1
ATOM 3816 N N . THR A 1 509 ? 13.407 10.605 13.986 1.00 94.25 509 THR A N 1
ATOM 3817 C CA . THR A 1 509 ? 13.625 11.761 13.100 1.00 94.25 509 THR A CA 1
ATOM 3818 C C . THR A 1 509 ? 13.071 11.504 11.698 1.00 94.25 509 THR A C 1
ATOM 3820 O O . THR A 1 509 ? 12.537 12.426 11.080 1.00 94.25 509 THR A O 1
ATOM 3823 N N . ALA A 1 510 ? 13.098 10.251 11.235 1.00 95.38 510 ALA A N 1
ATOM 3824 C CA . ALA A 1 510 ? 12.541 9.812 9.965 1.00 95.38 510 ALA A CA 1
ATOM 3825 C C . ALA A 1 510 ? 11.031 10.054 9.879 1.00 95.38 510 ALA A C 1
ATOM 3827 O O . ALA A 1 510 ? 10.586 10.736 8.956 1.00 95.38 510 ALA A O 1
ATOM 3828 N N . LEU A 1 511 ? 10.250 9.564 10.854 1.00 97.88 511 LEU A N 1
ATOM 3829 C CA . LEU A 1 511 ? 8.796 9.751 10.882 1.00 97.88 511 LEU A CA 1
ATOM 3830 C C . LEU A 1 511 ? 8.431 11.243 10.917 1.00 97.88 511 LEU A C 1
ATOM 3832 O O . LEU A 1 511 ? 7.563 11.688 10.169 1.00 97.88 511 LEU A O 1
ATOM 3836 N N . LEU A 1 512 ? 9.131 12.053 11.720 1.00 96.56 512 LEU A N 1
ATOM 3837 C CA . LEU A 1 512 ? 8.840 13.487 11.822 1.00 96.56 512 LEU A CA 1
ATOM 3838 C C . LEU A 1 512 ? 9.126 14.299 10.548 1.00 96.56 512 LEU A C 1
ATOM 3840 O O . LEU A 1 512 ? 8.621 15.417 10.439 1.00 96.56 512 LEU A O 1
ATOM 3844 N N . ARG A 1 513 ? 9.844 13.758 9.549 1.00 93.25 513 ARG A N 1
ATOM 3845 C CA . ARG A 1 513 ? 10.000 14.417 8.234 1.00 93.25 513 ARG A CA 1
ATOM 3846 C C . ARG A 1 513 ? 8.655 14.649 7.543 1.00 93.25 513 ARG A C 1
ATOM 3848 O O . ARG A 1 513 ? 8.528 15.662 6.852 1.00 93.25 513 ARG A O 1
ATOM 3855 N N . TYR A 1 514 ? 7.690 13.754 7.768 1.00 90.38 514 TYR A N 1
ATOM 3856 C CA . TYR A 1 514 ? 6.374 13.717 7.125 1.00 90.38 514 TYR A CA 1
ATOM 3857 C C . TYR A 1 514 ? 5.290 14.525 7.871 1.00 90.38 514 TYR A C 1
ATOM 3859 O O . TYR A 1 514 ? 4.170 14.640 7.377 1.00 90.38 514 TYR A O 1
ATOM 3867 N N . GLN A 1 515 ? 5.587 15.106 9.046 1.00 96.69 515 GLN A N 1
ATOM 3868 C CA . GLN A 1 515 ? 4.618 15.938 9.776 1.00 96.69 515 GLN A CA 1
ATOM 3869 C C . GLN A 1 515 ? 4.571 17.370 9.225 1.00 96.69 515 GLN A C 1
ATOM 3871 O O . GLN A 1 515 ? 5.610 18.011 9.046 1.00 96.69 515 GLN A O 1
ATOM 3876 N N . ASN A 1 516 ? 3.366 17.907 9.026 1.00 89.69 516 ASN A N 1
ATOM 3877 C CA . ASN A 1 516 ? 3.153 19.287 8.592 1.00 89.69 516 ASN A CA 1
ATOM 3878 C C . ASN A 1 516 ? 2.929 20.267 9.762 1.00 89.69 516 ASN A C 1
ATOM 3880 O O . ASN A 1 516 ? 2.805 19.879 10.925 1.00 89.69 516 ASN A O 1
ATOM 3884 N N . ALA A 1 517 ? 2.853 21.566 9.453 1.00 85.94 517 ALA A N 1
ATOM 3885 C CA . ALA A 1 517 ? 2.647 22.620 10.453 1.00 85.94 517 ALA A CA 1
ATOM 3886 C C . ALA A 1 517 ? 1.264 22.582 11.144 1.00 85.94 517 ALA A C 1
ATOM 3888 O O . ALA A 1 517 ? 1.125 23.103 12.247 1.00 85.94 517 ALA A O 1
ATOM 3889 N N . GLY A 1 518 ? 0.258 21.950 10.529 1.00 86.44 518 GLY A N 1
ATOM 3890 C CA . GLY A 1 518 ? -1.045 21.667 11.143 1.00 86.44 518 GLY A CA 1
ATOM 3891 C C . GLY A 1 518 ? -1.045 20.440 12.067 1.00 86.44 518 GLY A C 1
ATOM 3892 O O . GLY A 1 518 ? -2.013 20.223 12.789 1.00 86.44 518 GLY A O 1
ATOM 3893 N N . GLY A 1 519 ? 0.034 19.651 12.079 1.00 92.81 519 GLY A N 1
ATOM 3894 C CA . GLY A 1 519 ? 0.205 18.459 12.911 1.00 92.81 519 GLY A CA 1
ATOM 3895 C C . GLY A 1 519 ? -0.148 17.133 12.232 1.00 92.81 519 GLY A C 1
ATOM 3896 O O . GLY A 1 519 ? 0.238 16.091 12.759 1.00 92.81 519 GLY A O 1
ATOM 3897 N N . GLY A 1 520 ? -0.819 17.147 11.079 1.00 88.81 520 GLY A N 1
ATOM 3898 C CA . GLY A 1 520 ? -1.088 15.936 10.299 1.00 88.81 520 GLY A CA 1
ATOM 3899 C C . GLY A 1 520 ? 0.162 15.402 9.588 1.00 88.81 520 GLY A C 1
ATOM 3900 O O . GLY A 1 520 ? 1.140 16.131 9.400 1.00 88.81 520 GLY A O 1
ATOM 3901 N N . PHE A 1 521 ? 0.128 14.128 9.200 1.00 94.06 521 PHE A N 1
ATOM 3902 C CA . PHE A 1 521 ? 1.201 13.429 8.490 1.00 94.06 521 PHE A CA 1
ATOM 3903 C C . PHE A 1 521 ? 0.840 13.162 7.026 1.00 94.06 521 PHE A C 1
ATOM 3905 O O . PHE A 1 521 ? -0.285 12.761 6.720 1.00 94.06 521 PHE A O 1
ATOM 3912 N N . GLY A 1 522 ? 1.814 13.371 6.138 1.00 67.31 522 GLY A N 1
ATOM 3913 C CA . GLY A 1 522 ? 1.786 12.920 4.745 1.00 67.31 522 GLY A CA 1
ATOM 3914 C C . GLY A 1 522 ? 2.247 11.474 4.598 1.00 67.31 522 GLY A C 1
ATOM 3915 O O . GLY A 1 522 ? 2.675 10.865 5.581 1.00 67.31 522 GLY A O 1
ATOM 3916 N N . TRP A 1 523 ? 2.148 10.902 3.397 1.00 77.69 523 TRP A N 1
ATOM 3917 C CA . TRP A 1 523 ? 2.625 9.546 3.100 1.00 77.69 523 TRP A CA 1
ATOM 3918 C C . TRP A 1 523 ? 4.092 9.561 2.658 1.00 77.69 523 TRP A C 1
ATOM 3920 O O . TRP A 1 523 ? 4.939 8.902 3.268 1.00 77.69 523 TRP A O 1
ATOM 3930 N N . LYS A 1 524 ? 4.394 10.351 1.622 1.00 75.56 524 LYS A N 1
ATOM 3931 C CA . LYS A 1 524 ? 5.725 10.515 1.024 1.00 75.56 524 LYS A CA 1
ATOM 3932 C C . LYS A 1 524 ? 6.341 11.893 1.253 1.00 75.56 524 LYS A C 1
ATOM 3934 O O . LYS A 1 524 ? 7.565 12.000 1.164 1.00 75.56 524 LYS A O 1
ATOM 3939 N N . THR A 1 525 ? 5.570 12.922 1.605 1.00 70.12 525 THR A N 1
ATOM 3940 C CA . THR A 1 525 ? 6.111 14.233 2.004 1.00 70.12 525 THR A CA 1
ATOM 3941 C C . THR A 1 525 ? 5.423 14.746 3.283 1.00 70.12 525 THR A C 1
ATOM 3943 O O . THR A 1 525 ? 4.987 13.949 4.113 1.00 70.12 525 THR A O 1
ATOM 3946 N N . ARG A 1 526 ? 5.395 16.065 3.522 1.00 79.88 526 ARG A N 1
ATOM 3947 C CA . ARG A 1 526 ? 4.566 16.700 4.569 1.00 79.88 526 ARG A CA 1
ATOM 3948 C C . ARG A 1 526 ? 3.469 17.587 3.974 1.00 79.88 526 ARG A C 1
ATOM 3950 O O . ARG A 1 526 ? 2.893 18.431 4.657 1.00 79.88 526 ARG A O 1
ATOM 3957 N N . GLU A 1 527 ? 3.220 17.437 2.682 1.00 73.94 527 GLU A N 1
ATOM 3958 C CA . GLU A 1 527 ? 2.284 18.234 1.895 1.00 73.94 527 GLU A CA 1
ATOM 3959 C C . GLU A 1 527 ? 1.088 17.370 1.457 1.00 73.94 527 GLU A C 1
ATOM 3961 O O . GLU A 1 527 ? -0.034 17.867 1.394 1.00 73.94 527 GLU A O 1
ATOM 3966 N N . ASP A 1 528 ? 1.300 16.065 1.269 1.00 74.69 528 ASP A N 1
ATOM 3967 C CA . ASP A 1 528 ? 0.314 15.018 0.967 1.00 74.69 528 ASP A CA 1
ATOM 3968 C C . ASP A 1 528 ? -0.418 14.490 2.224 1.00 74.69 528 ASP A C 1
ATOM 3970 O O . ASP A 1 528 ? -0.612 13.288 2.409 1.00 74.69 528 ASP A O 1
ATOM 3974 N N . VAL A 1 529 ? -0.792 15.398 3.131 1.00 79.06 529 VAL A N 1
ATOM 3975 C CA . VAL A 1 529 ? -1.338 15.059 4.456 1.00 79.06 529 VAL A CA 1
ATOM 3976 C C . VAL A 1 529 ? -2.730 14.436 4.396 1.00 79.06 529 VAL A C 1
ATOM 3978 O O . VAL A 1 529 ? -3.631 14.975 3.758 1.00 79.06 529 VAL A O 1
ATOM 3981 N N . SER A 1 530 ? -2.920 13.347 5.149 1.00 85.75 530 SER A N 1
ATOM 3982 C CA . SER A 1 530 ? -4.208 12.656 5.291 1.00 85.75 530 SER A CA 1
ATOM 3983 C C . SER A 1 530 ? -4.498 12.231 6.741 1.00 85.75 530 SER A C 1
ATOM 3985 O O . SER A 1 530 ? -3.567 12.050 7.542 1.00 85.75 530 SER A O 1
ATOM 3987 N N . PRO A 1 531 ? -5.775 12.002 7.112 1.00 84.19 531 PRO A N 1
ATOM 3988 C CA . PRO A 1 531 ? -6.118 11.454 8.423 1.00 84.19 531 PRO A CA 1
ATOM 3989 C C . PRO A 1 531 ? -5.615 10.012 8.577 1.00 84.19 531 PRO A C 1
ATOM 3991 O O . PRO A 1 531 ? -5.154 9.641 9.652 1.00 84.19 531 PRO A O 1
ATOM 3994 N N . PHE A 1 532 ? -5.592 9.230 7.493 1.00 88.25 532 PHE A N 1
ATOM 3995 C CA . PHE A 1 532 ? -5.133 7.838 7.485 1.00 88.25 532 PHE A CA 1
ATOM 3996 C C . PHE A 1 532 ? -3.651 7.693 7.870 1.00 88.25 532 PHE A C 1
ATOM 3998 O O . PHE A 1 532 ? -3.326 6.971 8.813 1.00 88.25 532 PHE A O 1
ATOM 4005 N N . MET A 1 533 ? -2.752 8.455 7.235 1.00 94.31 533 MET A N 1
ATOM 4006 C CA . MET A 1 533 ? -1.324 8.457 7.596 1.00 94.31 533 MET A CA 1
ATOM 4007 C C . MET A 1 533 ? -1.088 9.038 8.997 1.00 94.31 533 MET A C 1
ATOM 4009 O O . MET A 1 533 ? -0.236 8.559 9.749 1.00 94.31 533 MET A O 1
ATOM 4013 N N . THR A 1 534 ? -1.891 10.032 9.392 1.00 95.56 534 THR A N 1
ATOM 4014 C CA . THR A 1 534 ? -1.832 10.608 10.742 1.00 95.56 534 THR A CA 1
ATOM 4015 C C . THR A 1 534 ? -2.232 9.599 11.822 1.00 95.56 534 THR A C 1
ATOM 4017 O O . THR A 1 534 ? -1.604 9.564 12.882 1.00 95.56 534 THR A O 1
ATOM 4020 N N . ALA A 1 535 ? -3.227 8.748 11.558 1.00 97.25 535 ALA A N 1
ATOM 4021 C CA . ALA A 1 535 ? -3.670 7.717 12.488 1.00 97.25 535 ALA A CA 1
ATOM 4022 C C . ALA A 1 535 ? -2.581 6.664 12.765 1.00 97.25 535 ALA A C 1
ATOM 4024 O O . ALA A 1 535 ? -2.410 6.266 13.915 1.00 97.25 535 ALA A O 1
ATOM 4025 N N . TYR A 1 536 ? -1.784 6.274 11.762 1.00 97.50 536 TYR A N 1
ATOM 4026 C CA . TYR A 1 536 ? -0.626 5.395 11.979 1.00 97.50 536 TYR A CA 1
ATOM 4027 C C . TYR A 1 536 ? 0.510 6.078 12.753 1.00 97.50 536 TYR A C 1
ATOM 4029 O O . TYR A 1 536 ? 1.139 5.455 13.608 1.00 97.50 536 TYR A O 1
ATOM 4037 N N . ALA A 1 537 ? 0.774 7.361 12.489 1.00 98.38 537 ALA A N 1
ATOM 4038 C CA . ALA A 1 537 ? 1.875 8.085 13.124 1.00 98.38 537 ALA A CA 1
ATOM 4039 C C . ALA A 1 537 ? 1.683 8.299 14.640 1.00 98.38 537 ALA A C 1
ATOM 4041 O O . ALA A 1 537 ? 2.668 8.352 15.378 1.00 98.38 537 ALA A O 1
ATOM 4042 N N . VAL A 1 538 ? 0.443 8.421 15.130 1.00 98.88 538 VAL A N 1
ATOM 4043 C CA . VAL A 1 538 ? 0.167 8.751 16.542 1.00 98.88 538 VAL A CA 1
ATOM 4044 C C . VAL A 1 538 ? 0.611 7.660 17.534 1.00 98.88 538 VAL A C 1
ATOM 4046 O O . VAL A 1 538 ? 1.419 7.996 18.405 1.00 98.88 538 VAL A O 1
ATOM 4049 N N . PRO A 1 539 ? 0.171 6.385 17.442 1.00 98.50 539 PRO A N 1
ATOM 4050 C CA . PRO A 1 539 ? 0.620 5.343 18.371 1.00 98.50 539 PRO A CA 1
ATOM 4051 C C . PRO A 1 539 ? 2.139 5.141 18.322 1.00 98.50 539 PRO A C 1
ATOM 4053 O O . PRO A 1 539 ? 2.786 5.037 19.366 1.00 98.50 539 PRO A O 1
ATOM 4056 N N . ALA A 1 540 ? 2.727 5.214 17.121 1.00 98.31 540 ALA A N 1
ATOM 4057 C CA . ALA A 1 540 ? 4.171 5.160 16.922 1.00 98.31 540 ALA A CA 1
ATOM 4058 C C . ALA A 1 540 ? 4.900 6.246 17.727 1.00 98.31 540 ALA A C 1
ATOM 4060 O O . ALA A 1 540 ? 5.750 5.923 18.555 1.00 98.31 540 ALA A O 1
ATOM 4061 N N . LEU A 1 541 ? 4.534 7.524 17.561 1.00 98.44 541 LEU A N 1
ATOM 4062 C CA . LEU A 1 541 ? 5.128 8.639 18.312 1.00 98.44 541 LEU A CA 1
ATOM 4063 C C . LEU A 1 541 ? 4.982 8.487 19.827 1.00 98.44 541 LEU A C 1
ATOM 4065 O O . LEU A 1 541 ? 5.916 8.810 20.564 1.00 98.44 541 LEU A O 1
ATOM 4069 N N . LEU A 1 542 ? 3.830 8.007 20.296 1.00 98.00 542 LEU A N 1
ATOM 4070 C CA . LEU A 1 542 ? 3.573 7.786 21.720 1.00 98.00 542 LEU A CA 1
ATOM 4071 C C . LEU A 1 542 ? 4.390 6.612 22.287 1.00 98.00 542 LEU A C 1
ATOM 4073 O O . LEU A 1 542 ? 4.663 6.596 23.486 1.00 98.00 542 LEU A O 1
ATOM 4077 N N . GLY A 1 543 ? 4.858 5.695 21.433 1.00 95.75 543 GLY A N 1
ATOM 4078 C CA . GLY A 1 543 ? 5.520 4.455 21.839 1.00 95.75 543 GLY A CA 1
ATOM 4079 C C . GLY A 1 543 ? 4.523 3.396 22.308 1.00 95.75 543 GLY A C 1
ATOM 4080 O O . GLY A 1 543 ? 4.817 2.659 23.243 1.00 95.75 543 GLY A O 1
ATOM 4081 N N . VAL A 1 544 ? 3.336 3.354 21.697 1.00 96.50 544 VAL A N 1
ATOM 4082 C CA . VAL A 1 544 ? 2.257 2.419 22.033 1.00 96.50 544 VAL A CA 1
ATOM 4083 C C . VAL A 1 544 ? 2.028 1.492 20.832 1.00 96.50 544 VAL A C 1
ATOM 4085 O O . VAL A 1 544 ? 1.510 1.958 19.817 1.00 96.50 544 VAL A O 1
ATOM 4088 N N . PRO A 1 545 ? 2.433 0.212 20.904 1.00 96.62 545 PRO A N 1
ATOM 4089 C CA . PRO A 1 545 ? 2.209 -0.753 19.832 1.00 96.62 545 PRO A CA 1
ATOM 4090 C C . PRO A 1 545 ? 0.779 -1.307 19.839 1.00 96.62 545 PRO A C 1
ATOM 4092 O O . PRO A 1 545 ? 0.012 -1.116 20.786 1.00 96.62 545 PRO A O 1
ATOM 4095 N N . TRP A 1 546 ? 0.423 -2.044 18.789 1.00 95.94 546 TRP A N 1
ATOM 4096 C CA . TRP A 1 546 ? -0.830 -2.791 18.731 1.00 95.94 546 TRP A CA 1
ATOM 4097 C C . TRP A 1 546 ? -0.748 -4.117 19.512 1.00 95.94 546 TRP A C 1
ATOM 4099 O O . TRP A 1 546 ? 0.305 -4.755 19.519 1.00 95.94 546 TRP A O 1
ATOM 4109 N N . PRO A 1 547 ? -1.853 -4.566 20.144 1.00 96.06 547 PRO A N 1
ATOM 4110 C CA . PRO A 1 547 ? -3.179 -3.951 20.141 1.00 96.06 547 PRO A CA 1
ATOM 4111 C C . PRO A 1 547 ? -3.365 -2.898 21.249 1.00 96.06 547 PRO A C 1
ATOM 4113 O O . PRO A 1 547 ? -3.138 -3.160 22.429 1.00 96.06 547 PRO A O 1
ATOM 4116 N N . VAL A 1 548 ? -3.886 -1.725 20.883 1.00 95.38 548 VAL A N 1
ATOM 4117 C CA . VAL A 1 548 ? -4.272 -0.672 21.840 1.00 95.38 548 VAL A CA 1
ATOM 4118 C C . VAL A 1 548 ? -5.588 -1.042 22.531 1.00 95.38 548 VAL A C 1
ATOM 4120 O O . VAL A 1 548 ? -6.581 -1.318 21.859 1.00 95.38 548 VAL A O 1
ATOM 4123 N N . THR A 1 549 ? -5.642 -1.016 23.870 1.00 91.56 549 THR A N 1
ATOM 4124 C CA . THR A 1 549 ? -6.895 -1.260 24.614 1.00 91.56 549 THR A CA 1
ATOM 4125 C C . THR A 1 549 ? -7.029 -0.372 25.858 1.00 91.56 549 THR A C 1
ATOM 4127 O O . THR A 1 549 ? -6.082 -0.269 26.631 1.00 91.56 549 THR A O 1
ATOM 4130 N N . LEU A 1 550 ? -8.214 0.214 26.092 1.00 86.56 550 LEU A N 1
ATOM 4131 C CA . LEU A 1 550 ? -8.499 1.094 27.251 1.00 86.56 550 LEU A CA 1
ATOM 4132 C C . LEU A 1 550 ? -9.401 0.466 28.333 1.00 86.56 550 LEU A C 1
ATOM 4134 O O . LEU A 1 550 ? -10.069 1.158 29.111 1.00 86.56 550 LEU A O 1
ATOM 4138 N N . LEU A 1 551 ? -9.420 -0.865 28.408 1.00 65.38 551 LEU A N 1
ATOM 4139 C CA . LEU A 1 551 ? -10.103 -1.617 29.464 1.00 65.38 551 LEU A CA 1
ATOM 4140 C C . LEU A 1 551 ? -9.090 -2.068 30.527 1.00 65.38 551 LEU A C 1
ATOM 4142 O O . LEU A 1 551 ? -8.681 -3.224 30.556 1.00 65.38 551 LEU A O 1
ATOM 4146 N N . GLY A 1 552 ? -8.683 -1.120 31.382 1.00 47.00 552 GLY A N 1
ATOM 4147 C CA . GLY A 1 552 ? -7.655 -1.316 32.417 1.00 47.00 552 GLY A CA 1
ATOM 4148 C C . GLY A 1 552 ? -7.963 -0.726 33.802 1.00 47.00 552 GLY A C 1
ATOM 4149 O O . GLY A 1 552 ? -7.059 -0.651 34.623 1.00 47.00 552 GLY A O 1
ATOM 4150 N N . ILE A 1 553 ? -9.203 -0.291 34.078 1.00 37.56 553 ILE A N 1
ATOM 4151 C CA . ILE A 1 553 ? -9.554 0.393 35.347 1.00 37.56 553 ILE A CA 1
ATOM 4152 C C . ILE A 1 553 ? -10.409 -0.478 36.290 1.00 37.56 553 ILE A C 1
ATOM 4154 O O . ILE A 1 553 ? -10.248 -0.391 37.503 1.00 37.56 553 ILE A O 1
ATOM 4158 N N . GLU A 1 554 ? -11.255 -1.379 35.778 1.00 34.94 554 GLU A N 1
ATOM 4159 C CA . GLU A 1 554 ? -12.131 -2.205 36.635 1.00 34.94 554 GLU A CA 1
ATOM 4160 C C . GLU A 1 554 ? -11.414 -3.422 37.251 1.00 34.94 554 GLU A C 1
ATOM 4162 O O . GLU A 1 554 ? -11.693 -3.789 38.389 1.00 34.94 554 GLU A O 1
ATOM 4167 N N . SER A 1 555 ? -10.413 -3.999 36.573 1.00 35.62 555 SER A N 1
ATOM 4168 C CA . SER A 1 555 ? -9.635 -5.127 37.122 1.00 35.62 555 SER A CA 1
ATOM 4169 C C . SER A 1 555 ? -8.584 -4.715 38.167 1.00 35.62 555 SER A C 1
ATOM 4171 O O . SER A 1 555 ? -7.988 -5.587 38.796 1.00 35.62 555 SER A O 1
ATOM 4173 N N . ALA A 1 556 ? -8.342 -3.413 38.362 1.00 32.47 556 ALA A N 1
ATOM 4174 C CA . ALA A 1 556 ? -7.348 -2.898 39.310 1.00 32.47 556 ALA A CA 1
ATOM 4175 C C . ALA A 1 556 ? -7.881 -2.761 40.752 1.00 32.47 556 ALA A C 1
ATOM 4177 O O . ALA A 1 556 ? -7.092 -2.666 41.688 1.00 32.47 556 ALA A O 1
ATOM 4178 N N . PHE A 1 557 ? -9.206 -2.783 40.942 1.00 36.09 557 PHE A N 1
ATOM 4179 C CA . PHE A 1 557 ? -9.867 -2.643 42.250 1.00 36.09 557 PHE A CA 1
ATOM 4180 C C . PHE A 1 557 ? -10.456 -3.955 42.802 1.00 36.09 557 PHE A C 1
ATOM 4182 O O . PHE A 1 557 ? -11.124 -3.947 43.831 1.00 36.09 557 PHE A O 1
ATOM 4189 N N . ALA A 1 558 ? -10.175 -5.091 42.153 1.00 31.00 558 ALA A N 1
ATOM 4190 C CA . ALA A 1 558 ? -10.650 -6.422 42.547 1.00 31.00 558 ALA A CA 1
ATOM 4191 C C . ALA A 1 558 ? -9.584 -7.287 43.259 1.00 31.00 558 ALA A C 1
ATOM 4193 O O . ALA A 1 558 ? -9.718 -8.508 43.333 1.00 31.00 558 ALA A O 1
ATOM 4194 N N . ALA A 1 559 ? -8.524 -6.676 43.800 1.00 31.45 559 ALA A N 1
ATOM 4195 C CA . ALA A 1 559 ? -7.605 -7.354 44.712 1.00 31.45 559 ALA A CA 1
ATOM 4196 C C . ALA A 1 559 ? -8.188 -7.335 46.143 1.00 31.45 559 ALA A C 1
ATOM 4198 O O . ALA A 1 559 ? -8.477 -6.249 46.652 1.00 31.45 559 ALA A O 1
ATOM 4199 N N . PRO A 1 560 ? -8.367 -8.487 46.821 1.00 35.28 560 PRO A N 1
ATOM 4200 C CA . PRO A 1 560 ? -8.848 -8.496 48.198 1.00 35.28 560 PRO A CA 1
ATOM 4201 C C . PRO A 1 560 ? -7.819 -7.834 49.121 1.00 35.28 560 PRO A C 1
ATOM 4203 O O . PRO A 1 560 ? -6.627 -8.140 49.062 1.00 35.28 560 PRO A O 1
ATOM 4206 N N . VAL A 1 561 ? -8.281 -6.925 49.984 1.00 34.34 561 VAL A N 1
ATOM 4207 C CA . VAL A 1 561 ? -7.425 -6.206 50.939 1.00 34.34 561 VAL A CA 1
ATOM 4208 C C . VAL A 1 561 ? -6.920 -7.180 52.005 1.00 34.34 561 VAL A C 1
ATOM 4210 O O . VAL A 1 561 ? -7.580 -7.435 53.010 1.00 34.34 561 VAL A O 1
ATOM 4213 N N . SER A 1 562 ? -5.733 -7.735 51.773 1.00 35.88 562 SER A N 1
ATOM 4214 C CA . SER A 1 562 ? -5.041 -8.610 52.717 1.00 35.88 562 SER A CA 1
ATOM 4215 C C . SER A 1 562 ? -4.470 -7.793 53.875 1.00 35.88 562 SER A C 1
ATOM 4217 O O . SER A 1 562 ? -3.476 -7.082 53.715 1.00 35.88 562 SER A O 1
ATOM 4219 N N . SER A 1 563 ? -5.098 -7.894 55.047 1.00 33.00 563 SER A N 1
ATOM 4220 C CA . SER A 1 563 ? -4.663 -7.220 56.275 1.00 33.00 563 SER A CA 1
ATOM 4221 C C . SER A 1 563 ? -3.201 -7.547 56.629 1.00 33.00 563 SER A C 1
ATOM 4223 O O . SER A 1 563 ? -2.804 -8.714 56.551 1.00 33.00 563 SER A O 1
ATOM 4225 N N . PRO A 1 564 ? -2.391 -6.565 57.069 1.00 34.19 564 PRO A N 1
ATOM 4226 C CA . PRO A 1 564 ? -0.995 -6.807 57.414 1.00 34.19 564 PRO A CA 1
ATOM 4227 C C . PRO A 1 564 ? -0.883 -7.706 58.653 1.00 34.19 564 PRO A C 1
ATOM 4229 O O . PRO A 1 564 ? -1.308 -7.342 59.749 1.00 34.19 564 PRO A O 1
ATOM 4232 N N . THR A 1 565 ? -0.273 -8.879 58.484 1.00 30.67 565 THR A N 1
ATOM 4233 C CA . THR A 1 565 ? 0.123 -9.750 59.603 1.00 30.67 565 THR A CA 1
ATOM 4234 C C . THR A 1 565 ? 1.408 -9.190 60.234 1.00 30.67 565 THR A C 1
ATOM 4236 O O . THR A 1 565 ? 2.322 -8.834 59.488 1.00 30.67 565 THR A O 1
ATOM 4239 N N . PRO A 1 566 ? 1.506 -9.062 61.572 1.00 34.12 566 PRO A N 1
ATOM 4240 C CA . PRO A 1 566 ? 2.609 -8.344 62.210 1.00 34.12 566 PRO A CA 1
ATOM 4241 C C . PRO A 1 566 ? 3.957 -9.072 62.112 1.00 34.12 566 PRO A C 1
ATOM 4243 O O . PRO A 1 566 ? 4.047 -10.293 62.237 1.00 34.12 566 PRO A O 1
ATOM 4246 N N . THR A 1 567 ? 5.022 -8.288 61.939 1.00 30.92 567 THR A N 1
ATOM 4247 C CA . THR A 1 567 ? 6.412 -8.753 61.837 1.00 30.92 567 THR A CA 1
ATOM 4248 C C . THR A 1 567 ? 6.904 -9.404 63.140 1.00 30.92 567 THR A C 1
ATOM 4250 O O . THR A 1 567 ? 6.771 -8.788 64.199 1.00 30.92 567 THR A O 1
ATOM 4253 N N . PRO A 1 568 ? 7.543 -10.590 63.104 1.00 35.06 568 PRO A N 1
ATOM 4254 C CA . PRO A 1 568 ? 8.182 -11.170 64.283 1.00 35.06 568 PRO A CA 1
ATOM 4255 C C . PRO A 1 568 ? 9.494 -10.444 64.630 1.00 35.06 568 PRO A C 1
ATOM 4257 O O . PRO A 1 568 ? 10.396 -10.316 63.800 1.00 35.06 568 PRO A O 1
ATOM 4260 N N . THR A 1 569 ? 9.615 -9.987 65.877 1.00 31.30 569 THR A N 1
ATOM 4261 C CA . THR A 1 569 ? 10.805 -9.295 66.401 1.00 31.30 569 THR A CA 1
ATOM 4262 C C . THR A 1 569 ? 12.010 -10.235 66.513 1.00 31.30 569 THR A C 1
ATOM 4264 O O . THR A 1 569 ? 11.897 -11.345 67.030 1.00 31.30 569 THR A O 1
ATOM 4267 N N . ALA A 1 570 ? 13.189 -9.780 66.080 1.00 35.75 570 ALA A N 1
ATOM 4268 C CA . ALA A 1 570 ? 14.427 -10.554 66.178 1.00 35.75 570 ALA A CA 1
ATOM 4269 C C . ALA A 1 570 ? 14.996 -10.595 67.613 1.00 35.75 570 ALA A C 1
ATOM 4271 O O . ALA A 1 570 ? 15.028 -9.579 68.306 1.00 35.75 570 ALA A O 1
ATOM 4272 N N . ALA A 1 571 ? 15.529 -11.754 68.013 1.00 33.22 571 ALA A N 1
ATOM 4273 C CA . ALA A 1 571 ? 16.306 -11.953 69.241 1.00 33.22 571 ALA A CA 1
ATOM 4274 C C . ALA A 1 571 ? 17.757 -12.387 68.904 1.00 33.22 571 ALA A C 1
ATOM 4276 O O . ALA A 1 571 ? 17.976 -13.013 67.863 1.00 33.22 571 ALA A O 1
ATOM 4277 N N . PRO A 1 572 ? 18.769 -12.033 69.723 1.00 36.91 572 PRO A N 1
ATOM 4278 C CA . PRO A 1 572 ? 20.176 -12.083 69.311 1.00 36.91 572 PRO A CA 1
ATOM 4279 C C . PRO A 1 572 ? 20.862 -13.452 69.477 1.00 36.91 572 PRO A C 1
ATOM 4281 O O . PRO A 1 572 ? 20.529 -14.252 70.348 1.00 36.91 572 PRO A O 1
ATOM 4284 N N . ARG A 1 573 ? 21.904 -13.681 68.664 1.00 33.38 573 ARG A N 1
ATOM 4285 C CA . ARG A 1 573 ? 22.808 -14.844 68.749 1.00 33.38 573 ARG A CA 1
ATOM 4286 C C . ARG A 1 573 ? 23.789 -14.756 69.937 1.00 33.38 573 ARG A C 1
ATOM 4288 O O . ARG A 1 573 ? 24.390 -13.697 70.123 1.00 33.38 573 ARG A O 1
ATOM 4295 N N . PRO A 1 574 ? 24.121 -15.884 70.595 1.00 34.22 574 PRO A N 1
ATOM 4296 C CA . PRO A 1 574 ? 25.419 -16.098 71.237 1.00 34.22 574 PRO A CA 1
ATOM 4297 C C . PRO A 1 574 ? 26.519 -16.455 70.209 1.00 34.22 574 PRO A C 1
ATOM 4299 O O . PRO A 1 574 ? 26.250 -16.719 69.036 1.00 34.22 574 PRO A O 1
ATOM 4302 N N . ARG A 1 575 ? 27.784 -16.468 70.645 1.00 28.88 575 ARG A N 1
ATOM 4303 C CA . ARG A 1 575 ? 29.000 -16.629 69.816 1.00 28.88 575 ARG A CA 1
ATOM 4304 C C . ARG A 1 575 ? 30.028 -17.487 70.568 1.00 28.88 575 ARG A C 1
ATOM 4306 O O . ARG A 1 575 ? 30.078 -17.336 71.781 1.00 28.88 575 ARG A O 1
ATOM 4313 N N . VAL A 1 576 ? 30.867 -18.270 69.862 1.00 31.11 576 VAL A N 1
ATOM 4314 C CA . VAL A 1 576 ? 32.328 -18.522 70.089 1.00 31.11 576 VAL A CA 1
ATOM 4315 C C . VAL A 1 576 ? 32.817 -19.809 69.370 1.00 31.11 576 VAL A C 1
ATOM 4317 O O . VAL A 1 576 ? 32.035 -20.727 69.187 1.00 31.11 576 VAL A O 1
ATOM 4320 N N . ALA A 1 577 ? 34.090 -19.773 68.925 1.00 29.27 577 ALA A N 1
ATOM 4321 C CA . ALA A 1 577 ? 35.075 -20.791 68.459 1.00 29.27 577 ALA A CA 1
ATOM 4322 C C . ALA A 1 577 ? 34.722 -22.301 68.274 1.00 29.27 577 ALA A C 1
ATOM 4324 O O . ALA A 1 577 ? 33.868 -22.839 68.960 1.00 29.27 577 ALA A O 1
ATOM 4325 N N . GLY A 1 578 ? 35.447 -23.073 67.438 1.00 27.41 578 GLY A N 1
ATOM 4326 C CA . GLY A 1 578 ? 36.566 -22.721 66.537 1.00 27.41 578 GLY A CA 1
ATOM 4327 C C . GLY A 1 578 ? 37.415 -23.919 66.034 1.00 27.41 578 GLY A C 1
ATOM 4328 O O . GLY A 1 578 ? 37.110 -25.067 66.327 1.00 27.41 578 GLY A O 1
ATOM 4329 N N . THR A 1 579 ? 38.503 -23.605 65.307 1.00 30.78 579 THR A N 1
ATOM 4330 C CA . THR A 1 579 ? 39.682 -24.446 64.934 1.00 30.78 579 THR A CA 1
ATOM 4331 C C . THR A 1 579 ? 39.559 -25.708 64.039 1.00 30.78 579 THR A C 1
ATOM 4333 O O . THR A 1 579 ? 39.216 -26.784 64.503 1.00 30.78 579 THR A O 1
ATOM 4336 N N . ALA A 1 580 ? 40.105 -25.561 62.816 1.00 28.56 580 ALA A N 1
ATOM 4337 C CA . ALA A 1 580 ? 41.219 -26.342 62.221 1.00 28.56 580 ALA A CA 1
ATOM 4338 C C . ALA A 1 580 ? 41.030 -27.696 61.465 1.00 28.56 580 ALA A C 1
ATOM 4340 O O . ALA A 1 580 ? 40.790 -28.737 62.057 1.00 28.56 580 ALA A O 1
ATOM 4341 N N . ALA A 1 581 ? 41.398 -27.635 60.168 1.00 29.92 581 ALA A N 1
ATOM 4342 C CA . ALA A 1 581 ? 42.215 -28.573 59.359 1.00 29.92 581 ALA A CA 1
ATOM 4343 C C . ALA A 1 581 ? 41.763 -30.028 59.052 1.00 29.92 581 ALA A C 1
ATOM 4345 O O . ALA A 1 581 ? 41.532 -30.833 59.945 1.00 29.92 581 ALA A O 1
ATOM 4346 N N . GLY A 1 582 ? 41.818 -30.411 57.761 1.00 26.38 582 GLY A N 1
ATOM 4347 C CA . GLY A 1 582 ? 41.797 -31.819 57.318 1.00 26.38 582 GLY A CA 1
ATOM 4348 C C . GLY A 1 582 ? 41.458 -32.058 55.831 1.00 26.38 582 GLY A C 1
ATOM 4349 O O . GLY A 1 582 ? 40.430 -31.604 55.343 1.00 26.38 582 GLY A O 1
ATOM 4350 N N . ALA A 1 583 ? 42.309 -32.817 55.133 1.00 31.73 583 ALA A N 1
ATOM 4351 C CA . ALA A 1 583 ? 42.108 -33.488 53.832 1.00 31.73 583 ALA A CA 1
ATOM 4352 C C . ALA A 1 583 ? 42.984 -34.777 53.852 1.00 31.73 583 ALA A C 1
ATOM 4354 O O . ALA A 1 583 ? 43.920 -34.771 54.661 1.00 31.73 583 ALA A O 1
ATOM 4355 N N . PRO A 1 584 ? 42.781 -35.847 53.032 1.00 45.00 584 PRO A N 1
ATOM 4356 C CA . PRO A 1 584 ? 42.158 -35.869 51.692 1.00 45.00 584 PRO A CA 1
ATOM 4357 C C . PRO A 1 584 ? 41.315 -37.142 51.320 1.00 45.00 584 PRO A C 1
ATOM 4359 O O . PRO A 1 584 ? 41.069 -38.010 52.144 1.00 45.00 584 PRO A O 1
ATOM 4362 N N . SER A 1 585 ? 40.937 -37.249 50.033 1.00 27.86 585 SER A N 1
ATOM 4363 C CA . SER A 1 585 ? 40.766 -38.462 49.180 1.00 27.86 585 SER A CA 1
ATOM 4364 C C . SER A 1 585 ? 39.876 -39.688 49.540 1.00 27.86 585 SER A C 1
ATOM 4366 O O . SER A 1 585 ? 40.304 -40.584 50.256 1.00 27.86 585 SER A O 1
ATOM 4368 N N . ALA A 1 586 ? 38.815 -39.853 48.721 1.00 27.81 586 ALA A N 1
ATOM 4369 C CA . ALA A 1 586 ? 38.468 -41.049 47.901 1.00 27.81 586 ALA A CA 1
ATOM 4370 C C . ALA A 1 586 ? 37.783 -42.330 48.485 1.00 27.81 586 ALA A C 1
ATOM 4372 O O . ALA A 1 586 ? 37.812 -42.599 49.677 1.00 27.81 586 ALA A O 1
ATOM 4373 N N . VAL A 1 587 ? 37.244 -43.142 47.541 1.00 26.45 587 VAL A N 1
ATOM 4374 C CA . VAL A 1 587 ? 36.650 -44.517 47.616 1.00 26.45 587 VAL A CA 1
ATOM 4375 C C . VAL A 1 587 ? 35.159 -44.608 48.062 1.00 26.45 587 VAL A C 1
ATOM 4377 O O . VAL A 1 587 ? 34.838 -44.189 49.164 1.00 26.45 587 VAL A O 1
ATOM 4380 N N . THR A 1 588 ? 34.166 -44.887 47.181 1.00 26.48 588 THR A N 1
ATOM 4381 C CA . THR A 1 588 ? 33.530 -46.188 46.735 1.00 26.48 588 THR A CA 1
ATOM 4382 C C . THR A 1 588 ? 32.794 -46.986 47.861 1.00 26.48 588 THR A C 1
ATOM 4384 O O . THR A 1 588 ? 33.236 -46.931 48.997 1.00 26.48 588 THR A O 1
ATOM 4387 N N . ALA A 1 589 ? 31.685 -47.749 47.687 1.00 28.48 589 ALA A N 1
ATOM 4388 C CA . ALA A 1 589 ? 31.027 -48.331 46.494 1.00 28.48 589 ALA A CA 1
ATOM 4389 C C . ALA A 1 589 ? 29.551 -48.824 46.684 1.00 28.48 589 ALA A C 1
ATOM 4391 O O . ALA A 1 589 ? 29.172 -49.194 47.790 1.00 28.48 589 ALA A O 1
ATOM 4392 N N . THR A 1 590 ? 28.829 -49.043 45.558 1.00 26.92 590 THR A N 1
ATOM 4393 C CA . THR A 1 590 ? 27.679 -49.995 45.341 1.00 26.92 590 THR A CA 1
ATOM 4394 C C . THR A 1 590 ? 26.374 -49.790 46.154 1.00 26.92 590 THR A C 1
ATOM 4396 O O . THR A 1 590 ? 26.357 -48.999 47.083 1.00 26.92 590 THR A O 1
ATOM 4399 N N . VAL A 1 591 ? 25.190 -50.356 45.835 1.00 26.77 591 VAL A N 1
ATOM 4400 C CA . VAL A 1 591 ? 24.724 -51.564 45.082 1.00 26.77 591 VAL A CA 1
ATOM 4401 C C . VAL A 1 591 ? 23.518 -51.154 44.192 1.00 26.77 591 VAL A C 1
ATOM 4403 O O . VAL A 1 591 ? 22.610 -50.517 44.707 1.00 26.77 591 VAL A O 1
ATOM 4406 N N . ALA A 1 592 ? 23.515 -51.249 42.852 1.00 25.83 592 ALA A N 1
ATOM 4407 C CA . ALA A 1 592 ? 23.417 -52.390 41.905 1.00 25.83 592 ALA A CA 1
ATOM 4408 C C . ALA A 1 592 ? 21.987 -52.633 41.336 1.00 25.83 592 ALA A C 1
ATOM 4410 O O . ALA A 1 592 ? 20.987 -52.317 41.969 1.00 25.83 592 ALA A O 1
ATOM 4411 N N . SER A 1 593 ? 21.913 -53.159 40.105 1.00 31.25 593 SER A N 1
ATOM 4412 C CA . SER A 1 593 ? 20.694 -53.393 39.293 1.00 31.25 593 SER A CA 1
ATOM 4413 C C . SER A 1 593 ? 20.422 -54.905 39.128 1.00 31.25 593 SER A C 1
ATOM 4415 O O . SER A 1 593 ? 21.242 -55.708 39.582 1.00 31.25 593 SER A O 1
ATOM 4417 N N . PRO A 1 594 ? 19.323 -55.326 38.465 1.00 35.62 594 PRO A N 1
ATOM 4418 C CA . PRO A 1 594 ? 19.557 -56.020 37.187 1.00 35.62 594 PRO A CA 1
ATOM 4419 C C . PRO A 1 594 ? 18.549 -55.745 36.043 1.00 35.62 594 PRO A C 1
ATOM 4421 O O . PRO A 1 594 ? 17.392 -55.391 36.253 1.00 35.62 594 PRO A O 1
ATOM 4424 N N . ALA A 1 595 ? 19.020 -56.016 34.820 1.00 32.47 595 ALA A N 1
ATOM 4425 C CA . ALA A 1 595 ? 18.267 -56.247 33.570 1.00 32.47 595 ALA A CA 1
ATOM 4426 C C . ALA A 1 595 ? 18.619 -57.702 33.084 1.00 32.47 595 ALA A C 1
ATOM 4428 O O . ALA A 1 595 ? 18.941 -58.484 33.985 1.00 32.47 595 ALA A O 1
ATOM 4429 N N . PRO A 1 596 ? 18.669 -58.151 31.791 1.00 51.91 596 PRO A N 1
ATOM 4430 C CA . PRO A 1 596 ? 18.416 -57.503 30.481 1.00 51.91 596 PRO A CA 1
ATOM 4431 C C . PRO A 1 596 ? 17.755 -58.406 29.377 1.00 51.91 596 PRO A C 1
ATOM 4433 O O . PRO A 1 596 ? 17.259 -59.496 29.660 1.00 51.91 596 PRO A O 1
ATOM 4436 N N . SER A 1 597 ? 17.938 -58.002 28.094 1.00 29.47 597 SER A N 1
ATOM 4437 C CA . SER A 1 597 ? 17.833 -58.750 26.795 1.00 29.47 597 SER A CA 1
ATOM 4438 C C . SER A 1 597 ? 16.504 -58.586 26.020 1.00 29.47 597 SER A C 1
ATOM 4440 O O . SER A 1 597 ? 15.492 -58.298 26.641 1.00 29.47 597 SER A O 1
ATOM 4442 N N . ARG A 1 598 ? 16.392 -58.743 24.680 1.00 27.06 598 ARG A N 1
ATOM 4443 C CA . ARG A 1 598 ? 17.326 -58.989 23.533 1.00 27.06 598 ARG A CA 1
ATOM 4444 C C . ARG A 1 598 ? 16.631 -58.402 22.267 1.00 27.06 598 ARG A C 1
ATOM 4446 O O . ARG A 1 598 ? 15.444 -58.651 22.124 1.00 27.06 598 ARG A O 1
ATOM 4453 N N . ALA A 1 599 ? 17.151 -57.495 21.428 1.00 25.91 599 ALA A N 1
ATOM 4454 C CA . ALA A 1 599 ? 18.373 -57.368 20.604 1.00 25.91 599 ALA A CA 1
ATOM 4455 C C . ALA A 1 599 ? 18.344 -58.037 19.193 1.00 25.91 599 ALA A C 1
ATOM 4457 O O . ALA A 1 599 ? 18.411 -59.258 19.095 1.00 25.91 599 ALA A O 1
ATOM 4458 N N . LEU A 1 600 ? 18.429 -57.171 18.159 1.00 25.05 600 LEU A N 1
ATOM 4459 C CA . LEU A 1 600 ? 19.047 -57.314 16.811 1.00 25.05 600 LEU A CA 1
ATOM 4460 C C . LEU A 1 600 ? 18.329 -57.939 15.576 1.00 25.05 600 LEU A C 1
ATOM 4462 O O . LEU A 1 600 ? 17.872 -59.075 15.590 1.00 25.05 600 LEU A O 1
ATOM 4466 N N . SER A 1 601 ? 18.498 -57.198 14.460 1.00 25.03 601 SER A N 1
ATOM 4467 C CA . SER A 1 601 ? 18.733 -57.621 13.056 1.00 25.03 601 SER A CA 1
ATOM 4468 C C . SER A 1 601 ? 17.610 -57.640 11.997 1.00 25.03 601 SER A C 1
ATOM 4470 O O . SER A 1 601 ? 16.434 -57.857 12.258 1.00 25.03 601 SER A O 1
ATOM 4472 N N . SER A 1 602 ? 18.057 -57.349 10.769 1.00 26.17 602 SER A N 1
ATOM 4473 C CA . SER A 1 602 ? 17.353 -57.111 9.499 1.00 26.17 602 SER A CA 1
ATOM 4474 C C . SER A 1 602 ? 17.074 -58.372 8.667 1.00 26.17 602 SER A C 1
ATOM 4476 O O . SER A 1 602 ? 17.763 -59.371 8.849 1.00 26.17 602 SER A O 1
ATOM 4478 N N . MET A 1 603 ? 16.176 -58.276 7.665 1.00 24.14 603 MET A N 1
ATOM 4479 C CA . MET A 1 603 ? 16.452 -58.659 6.256 1.00 24.14 603 MET A CA 1
ATOM 4480 C C . MET A 1 603 ? 15.310 -58.290 5.275 1.00 24.14 603 MET A C 1
ATOM 4482 O O . MET A 1 603 ? 14.307 -57.707 5.680 1.00 24.14 603 MET A O 1
ATOM 4486 N N . THR A 1 604 ? 15.511 -58.568 3.978 1.00 24.73 604 THR A N 1
ATOM 4487 C CA . THR A 1 604 ? 14.756 -58.041 2.817 1.00 24.73 604 THR A CA 1
ATOM 4488 C C . THR A 1 604 ? 14.068 -59.151 2.003 1.00 24.73 604 THR A C 1
ATOM 4490 O O . THR A 1 604 ? 14.671 -60.208 1.845 1.00 24.73 604 THR A O 1
ATOM 4493 N N . ASN A 1 605 ? 12.862 -58.895 1.462 1.00 23.86 605 ASN A N 1
ATOM 4494 C CA . ASN A 1 605 ? 12.288 -59.322 0.149 1.00 23.86 605 ASN A CA 1
ATOM 4495 C C . ASN A 1 605 ? 10.757 -59.058 0.150 1.00 23.86 605 ASN A C 1
ATOM 4497 O O . ASN A 1 605 ? 10.180 -58.982 1.229 1.00 23.86 605 ASN A O 1
ATOM 4501 N N . GLN A 1 606 ? 10.009 -58.780 -0.933 1.00 24.61 606 GLN A N 1
ATOM 4502 C CA . GLN A 1 606 ? 10.031 -59.107 -2.383 1.00 24.61 606 GLN A CA 1
ATOM 4503 C C . GLN A 1 606 ? 9.517 -60.500 -2.819 1.00 24.61 606 GLN A C 1
ATOM 4505 O O . GLN A 1 606 ? 10.308 -61.417 -3.018 1.00 24.61 606 GLN A O 1
ATOM 4510 N N . SER A 1 607 ? 8.204 -60.574 -3.084 1.00 25.59 607 SER A N 1
ATOM 4511 C CA . SER A 1 607 ? 7.506 -61.230 -4.226 1.00 25.59 607 SER A CA 1
ATOM 4512 C C . SER A 1 607 ? 6.004 -60.838 -4.142 1.00 25.59 607 SER A C 1
ATOM 4514 O O . SER A 1 607 ? 5.539 -60.535 -3.045 1.00 25.59 607 SER A O 1
ATOM 4516 N N . SER A 1 608 ? 5.225 -60.568 -5.204 1.00 24.88 608 SER A N 1
ATOM 4517 C CA . SER A 1 608 ? 4.893 -61.326 -6.441 1.00 24.88 608 SER A CA 1
ATOM 4518 C C . SER A 1 608 ? 3.938 -62.513 -6.152 1.00 24.88 608 SER A C 1
ATOM 4520 O O . SER A 1 608 ? 4.110 -63.168 -5.132 1.00 24.88 608 SER A O 1
ATOM 4522 N N . GLU A 1 609 ? 2.911 -62.852 -6.955 1.00 28.89 609 GLU A N 1
ATOM 4523 C CA . GLU A 1 609 ? 2.640 -62.513 -8.371 1.00 28.89 609 GLU A CA 1
ATOM 4524 C C . GLU A 1 609 ? 1.192 -62.873 -8.835 1.00 28.89 609 GLU A C 1
ATOM 4526 O O . GLU A 1 609 ? 0.675 -63.882 -8.373 1.00 28.89 609 GLU A O 1
ATOM 4531 N N . THR A 1 610 ? 0.624 -62.163 -9.840 1.00 25.09 610 THR A N 1
ATOM 4532 C CA . THR A 1 610 ? -0.417 -62.616 -10.842 1.00 25.09 610 THR A CA 1
ATOM 4533 C C . THR A 1 610 ? -1.777 -63.219 -10.387 1.00 25.09 610 THR A C 1
ATOM 4535 O O . THR A 1 610 ? -1.922 -63.664 -9.261 1.00 25.09 610 THR A O 1
ATOM 4538 N N . ALA A 1 611 ? -2.867 -63.315 -11.177 1.00 25.97 611 ALA A N 1
ATOM 4539 C CA . ALA A 1 611 ? -3.343 -62.809 -12.496 1.00 25.97 611 ALA A CA 1
ATOM 4540 C C . ALA A 1 611 ? -4.918 -62.803 -12.445 1.00 25.97 611 ALA A C 1
ATOM 4542 O O . ALA A 1 611 ? -5.463 -63.061 -11.375 1.00 25.97 611 ALA A O 1
ATOM 4543 N N . THR A 1 612 ? -5.766 -62.501 -13.448 1.00 25.66 612 THR A N 1
ATOM 4544 C CA . THR A 1 612 ? -5.671 -62.452 -14.929 1.00 25.66 612 THR A CA 1
ATOM 4545 C C . THR A 1 612 ? -6.777 -61.539 -15.506 1.00 25.66 612 THR A C 1
ATOM 4547 O O . THR A 1 612 ? -7.800 -61.333 -14.858 1.00 25.66 612 THR A O 1
ATOM 4550 N N . ALA A 1 613 ? -6.621 -61.037 -16.739 1.00 25.53 613 ALA A N 1
ATOM 4551 C CA . ALA A 1 613 ? -7.650 -60.284 -17.481 1.00 25.53 613 ALA A CA 1
ATOM 4552 C C . ALA A 1 613 ? -8.407 -61.151 -18.518 1.00 25.53 613 ALA A C 1
ATOM 4554 O O . ALA A 1 613 ? -7.987 -62.274 -18.806 1.00 25.53 613 ALA A O 1
ATOM 4555 N N . PRO A 1 614 ? -9.475 -60.612 -19.138 1.00 31.81 614 PRO A N 1
ATOM 4556 C CA . PRO A 1 614 ? -9.617 -60.716 -20.599 1.00 31.81 614 PRO A CA 1
ATOM 4557 C C . PRO A 1 614 ? -9.840 -59.352 -21.298 1.00 31.81 614 PRO A C 1
ATOM 4559 O O . PRO A 1 614 ? -9.992 -58.319 -20.651 1.00 31.81 614 PRO A O 1
ATOM 4562 N N . THR A 1 615 ? -9.815 -59.344 -22.636 1.00 26.00 615 THR A N 1
ATOM 4563 C CA . THR A 1 615 ? -9.576 -58.160 -23.492 1.00 26.00 615 THR A CA 1
ATOM 4564 C C . THR A 1 615 ? -10.739 -57.757 -24.414 1.00 26.00 615 THR A C 1
ATOM 4566 O O . THR A 1 615 ? -11.462 -58.607 -24.925 1.00 26.00 615 THR A O 1
ATOM 4569 N N . SER A 1 616 ? -10.852 -56.455 -24.724 1.00 24.98 616 SER A N 1
ATOM 4570 C CA . SER A 1 616 ? -11.358 -55.912 -26.009 1.00 24.98 616 SER A CA 1
ATOM 4571 C C . SER A 1 616 ? -10.961 -54.424 -26.176 1.00 24.98 616 SER A C 1
ATOM 4573 O O . SER A 1 616 ? -10.423 -53.828 -25.244 1.00 24.98 616 SER A O 1
ATOM 4575 N N . VAL A 1 617 ? -11.087 -53.866 -27.392 1.00 26.34 617 VAL A N 1
ATOM 4576 C CA . VAL A 1 617 ? -10.332 -52.691 -27.913 1.00 26.34 617 VAL A CA 1
ATOM 4577 C C . VAL A 1 617 ? -11.181 -51.977 -29.001 1.00 26.34 617 VAL A C 1
ATOM 4579 O O . VAL A 1 617 ? -11.932 -52.695 -29.663 1.00 26.34 617 VAL A O 1
ATOM 4582 N N . PRO A 1 618 ? -11.008 -50.680 -29.361 1.00 36.47 618 PRO A N 1
ATOM 4583 C CA . PRO A 1 618 ? -10.794 -49.445 -28.579 1.00 36.47 618 PRO A CA 1
ATOM 4584 C C . PRO A 1 618 ? -11.837 -48.328 -28.898 1.00 36.47 618 PRO A C 1
ATOM 4586 O O . PRO A 1 618 ? -12.546 -48.397 -29.898 1.00 36.47 618 PRO A O 1
ATOM 4589 N N . THR A 1 619 ? -11.803 -47.205 -28.168 1.00 23.48 619 THR A N 1
ATOM 4590 C CA . THR A 1 619 ? -12.187 -45.863 -28.682 1.00 23.48 619 THR A CA 1
ATOM 4591 C C . THR A 1 619 ? -11.278 -44.792 -28.070 1.00 23.48 619 THR A C 1
ATOM 4593 O O . THR A 1 619 ? -10.841 -44.953 -26.932 1.00 23.48 619 THR A O 1
ATOM 4596 N N . ALA A 1 620 ? -10.971 -43.724 -28.812 1.00 26.38 620 ALA A N 1
ATOM 4597 C CA . ALA A 1 620 ? -10.050 -42.666 -28.384 1.00 26.38 620 ALA A CA 1
ATOM 4598 C C . ALA A 1 620 ? -10.755 -41.536 -27.611 1.00 26.38 620 ALA A C 1
ATOM 4600 O O . ALA A 1 620 ? -11.885 -41.191 -27.940 1.00 26.38 620 ALA A O 1
ATOM 4601 N N . ASP A 1 621 ? -10.090 -40.963 -26.600 1.00 26.14 621 ASP A N 1
ATOM 4602 C CA . ASP A 1 621 ? -9.493 -39.613 -26.685 1.00 26.14 621 ASP A CA 1
ATOM 4603 C C . ASP A 1 621 ? -8.857 -39.174 -25.345 1.00 26.14 621 ASP A C 1
ATOM 4605 O O . ASP A 1 621 ? -9.108 -39.762 -24.296 1.00 26.14 621 ASP A O 1
ATOM 4609 N N . SER A 1 622 ? -8.052 -38.103 -25.385 1.00 26.42 622 SER A N 1
ATOM 4610 C CA . SER A 1 622 ? -7.465 -37.395 -24.225 1.00 26.42 622 SER A CA 1
ATOM 4611 C C . SER A 1 622 ? -6.405 -38.137 -23.385 1.00 26.42 622 SER A C 1
ATOM 4613 O O . SER A 1 622 ? -6.593 -38.370 -22.190 1.00 26.42 622 SER A O 1
ATOM 4615 N N . GLU A 1 623 ? -5.209 -38.372 -23.944 1.00 25.20 623 GLU A N 1
ATOM 4616 C CA . GLU A 1 623 ? -4.008 -38.429 -23.090 1.00 25.20 623 GLU A CA 1
ATOM 4617 C C . GLU A 1 623 ? -3.653 -37.023 -22.579 1.00 25.20 623 GLU A C 1
ATOM 4619 O O . GLU A 1 623 ? -3.436 -36.092 -23.356 1.00 25.20 623 GLU A O 1
ATOM 4624 N N . MET A 1 624 ? -3.522 -36.875 -21.258 1.00 27.08 624 MET A N 1
ATOM 4625 C CA . MET A 1 624 ? -2.871 -35.708 -20.662 1.00 27.08 624 MET A CA 1
ATOM 4626 C C . MET A 1 624 ? -1.370 -35.750 -20.976 1.00 27.08 624 MET A C 1
ATOM 4628 O O . MET A 1 624 ? -0.642 -36.563 -20.397 1.00 27.08 624 MET A O 1
ATOM 4632 N N . LEU A 1 625 ? -0.882 -34.857 -21.844 1.00 25.47 625 LEU A N 1
ATOM 4633 C CA . LEU A 1 625 ? 0.560 -34.723 -22.058 1.00 25.47 625 LEU A CA 1
ATOM 4634 C C . LEU A 1 625 ? 1.256 -34.338 -20.745 1.00 25.47 625 LEU A C 1
ATOM 4636 O O . LEU A 1 625 ? 0.932 -33.334 -20.109 1.00 25.47 625 LEU A O 1
ATOM 4640 N N . ARG A 1 626 ? 2.240 -35.150 -20.352 1.00 25.89 626 ARG A N 1
ATOM 4641 C CA . ARG A 1 626 ? 3.064 -34.917 -19.161 1.00 25.89 626 ARG A CA 1
ATOM 4642 C C . ARG A 1 626 ? 3.897 -33.650 -19.349 1.00 25.89 626 ARG A C 1
ATOM 4644 O O . ARG A 1 626 ? 4.526 -33.471 -20.390 1.00 25.89 626 ARG A O 1
ATOM 4651 N N . THR A 1 627 ? 3.951 -32.802 -18.326 1.00 26.02 627 THR A N 1
ATOM 4652 C CA . THR A 1 627 ? 4.826 -31.625 -18.311 1.00 26.02 627 THR A CA 1
ATOM 4653 C C . THR A 1 627 ? 6.305 -32.039 -18.365 1.00 26.02 627 THR A C 1
ATOM 4655 O O . THR A 1 627 ? 6.727 -32.898 -17.586 1.00 26.02 627 THR A O 1
ATOM 4658 N N . PRO A 1 628 ? 7.128 -31.440 -19.249 1.00 22.95 628 PRO A N 1
ATOM 4659 C CA . PRO A 1 628 ? 8.572 -31.651 -19.229 1.00 22.95 628 PRO A CA 1
ATOM 4660 C C . PRO A 1 628 ? 9.214 -31.090 -17.945 1.00 22.95 628 PRO A C 1
ATOM 4662 O O . PRO A 1 628 ? 8.782 -30.041 -17.454 1.00 22.95 628 PRO A O 1
ATOM 4665 N N . PRO A 1 629 ? 10.273 -31.723 -17.408 1.00 25.55 629 PRO A N 1
ATOM 4666 C CA . PRO A 1 629 ? 11.019 -31.175 -16.280 1.00 25.55 629 PRO A CA 1
ATOM 4667 C C . PRO A 1 629 ? 11.822 -29.946 -16.733 1.00 25.55 629 PRO A C 1
ATOM 4669 O O . PRO A 1 629 ? 12.760 -30.069 -17.518 1.00 25.55 629 PRO A O 1
ATOM 4672 N N . GLY A 1 630 ? 11.461 -28.757 -16.243 1.00 29.94 630 GLY A N 1
ATOM 4673 C CA . GLY A 1 630 ? 12.174 -27.518 -16.585 1.00 29.94 630 GLY A CA 1
ATOM 4674 C C . GLY A 1 630 ? 11.410 -26.206 -16.388 1.00 29.94 630 GLY A C 1
ATOM 4675 O O . GLY A 1 630 ? 12.022 -25.148 -16.487 1.00 29.94 630 GLY A O 1
ATOM 4676 N N . PHE A 1 631 ? 10.106 -26.242 -16.091 1.00 22.88 631 PHE A N 1
ATOM 4677 C CA . PHE A 1 631 ? 9.315 -25.035 -15.832 1.00 22.88 631 PHE A CA 1
ATOM 4678 C C . PHE A 1 631 ? 8.963 -24.918 -14.344 1.00 22.88 631 PHE A C 1
ATOM 4680 O O . PHE A 1 631 ? 8.229 -25.749 -13.810 1.00 22.88 631 PHE A O 1
ATOM 4687 N N . VAL A 1 632 ? 9.480 -23.883 -13.678 1.00 24.47 632 VAL A N 1
ATOM 4688 C CA . VAL A 1 632 ? 9.085 -23.505 -12.313 1.00 24.47 632 VAL A CA 1
ATOM 4689 C C . VAL A 1 632 ? 8.008 -22.423 -12.432 1.00 24.47 632 VAL A C 1
ATOM 4691 O O . VAL A 1 632 ? 8.315 -21.347 -12.949 1.00 24.47 632 VAL A O 1
ATOM 4694 N N . PRO A 1 633 ? 6.759 -22.661 -11.991 1.00 22.69 633 PRO A N 1
ATOM 4695 C CA . PRO A 1 633 ? 5.763 -21.599 -11.903 1.00 22.69 633 PRO A CA 1
ATOM 4696 C C . PRO A 1 633 ? 6.254 -20.503 -10.951 1.00 22.69 633 PRO A C 1
ATOM 4698 O O . PRO A 1 633 ? 6.762 -20.811 -9.871 1.00 22.69 633 PRO A O 1
ATOM 4701 N N . LEU A 1 634 ? 6.101 -19.234 -11.339 1.00 23.89 634 LEU A N 1
ATOM 4702 C CA . LEU A 1 634 ? 6.405 -18.108 -10.451 1.00 23.89 634 LEU A CA 1
ATOM 4703 C C . LEU A 1 634 ? 5.561 -18.212 -9.171 1.00 23.89 634 LEU A C 1
ATOM 4705 O O . LEU A 1 634 ? 4.392 -18.603 -9.211 1.00 23.89 634 LEU A O 1
ATOM 4709 N N . ALA A 1 635 ? 6.196 -17.938 -8.032 1.00 25.72 635 ALA A N 1
ATOM 4710 C CA . ALA A 1 635 ? 5.652 -18.263 -6.720 1.00 25.72 635 ALA A CA 1
ATOM 4711 C C . ALA A 1 635 ? 4.417 -17.417 -6.361 1.00 25.72 635 ALA A C 1
ATOM 4713 O O . ALA A 1 635 ? 4.237 -16.298 -6.829 1.00 25.72 635 ALA A O 1
ATOM 4714 N N . SER A 1 636 ? 3.593 -17.929 -5.447 1.00 32.09 636 SER A N 1
ATOM 4715 C CA . SER A 1 636 ? 2.327 -17.328 -4.993 1.00 32.09 636 SER A CA 1
ATOM 4716 C C . SER A 1 636 ? 2.445 -15.989 -4.236 1.00 32.09 636 SER A C 1
ATOM 4718 O O . SER A 1 636 ? 1.441 -15.487 -3.734 1.00 32.09 636 SER A O 1
ATOM 4720 N N . VAL A 1 637 ? 3.639 -15.396 -4.160 1.00 29.92 637 VAL A N 1
ATOM 4721 C CA . VAL A 1 637 ? 3.956 -14.217 -3.336 1.00 29.92 637 VAL A CA 1
ATOM 4722 C C . VAL A 1 637 ? 3.445 -12.910 -3.965 1.00 29.92 637 VAL A C 1
ATOM 4724 O O . VAL A 1 637 ? 2.913 -12.052 -3.260 1.00 29.92 637 VAL A O 1
ATOM 4727 N N . ASP A 1 638 ? 3.512 -12.773 -5.294 1.00 35.88 638 ASP A N 1
ATOM 4728 C CA . ASP A 1 638 ? 3.185 -11.512 -5.986 1.00 35.88 638 ASP A CA 1
ATOM 4729 C C . ASP A 1 638 ? 1.695 -11.132 -5.903 1.00 35.88 638 ASP A C 1
ATOM 4731 O O . ASP A 1 638 ? 1.327 -9.958 -5.997 1.00 35.88 638 ASP A O 1
ATOM 4735 N N . ARG A 1 639 ? 0.812 -12.112 -5.664 1.00 30.59 639 ARG A N 1
ATOM 4736 C CA . ARG A 1 639 ? -0.645 -11.900 -5.618 1.00 30.59 639 ARG A CA 1
ATOM 4737 C C . ARG A 1 639 ? -1.089 -11.069 -4.407 1.00 30.59 639 ARG A C 1
ATOM 4739 O O . ARG A 1 639 ? -2.027 -10.283 -4.524 1.00 30.59 639 ARG A O 1
ATOM 4746 N N . GLN A 1 640 ? -0.397 -11.197 -3.271 1.00 34.22 640 GLN A N 1
ATOM 4747 C CA . GLN A 1 640 ? -0.644 -10.369 -2.083 1.00 34.22 640 GLN A CA 1
ATOM 4748 C C . GLN A 1 640 ? -0.130 -8.938 -2.271 1.00 34.22 640 GLN A C 1
ATOM 4750 O O . GLN A 1 640 ? -0.791 -7.979 -1.869 1.00 34.22 640 GLN A O 1
ATOM 4755 N N . PHE A 1 641 ? 1.034 -8.777 -2.913 1.00 35.41 641 PHE A N 1
ATOM 4756 C CA . PHE A 1 641 ? 1.572 -7.456 -3.237 1.00 35.41 641 PHE A CA 1
ATOM 4757 C C . PHE A 1 641 ? 0.625 -6.700 -4.175 1.00 35.41 641 PHE A C 1
ATOM 4759 O O . PHE A 1 641 ? 0.303 -5.546 -3.902 1.00 35.41 641 PHE A O 1
ATOM 4766 N N . ALA A 1 642 ? 0.087 -7.372 -5.201 1.00 29.88 642 ALA A N 1
ATOM 4767 C CA . ALA A 1 642 ? -0.912 -6.800 -6.100 1.00 29.88 642 ALA A CA 1
ATOM 4768 C C . ALA A 1 642 ? -2.172 -6.309 -5.362 1.00 29.88 642 ALA A C 1
ATOM 4770 O O . ALA A 1 642 ? -2.600 -5.189 -5.612 1.00 29.88 642 ALA A O 1
ATOM 4771 N N . LEU A 1 643 ? -2.734 -7.074 -4.414 1.00 31.94 643 LEU A N 1
ATOM 4772 C CA . LEU A 1 643 ? -3.901 -6.636 -3.624 1.00 31.94 643 LEU A CA 1
ATOM 4773 C C . LEU A 1 643 ? -3.611 -5.405 -2.749 1.00 31.94 643 LEU A C 1
ATOM 4775 O O . LEU A 1 643 ? -4.439 -4.497 -2.679 1.00 31.94 643 LEU A O 1
ATOM 4779 N N . THR A 1 644 ? -2.421 -5.320 -2.153 1.00 34.69 644 THR A N 1
ATOM 4780 C CA . THR A 1 644 ? -2.003 -4.129 -1.392 1.00 34.69 644 THR A CA 1
ATOM 4781 C C . THR A 1 644 ? -1.755 -2.925 -2.315 1.00 34.69 644 THR A C 1
ATOM 4783 O O . THR A 1 644 ? -2.108 -1.798 -1.967 1.00 34.69 644 THR A O 1
ATOM 4786 N N . LEU A 1 645 ? -1.209 -3.142 -3.519 1.00 33.72 645 LEU A N 1
ATOM 4787 C CA . LEU A 1 645 ? -0.941 -2.083 -4.499 1.00 33.72 645 LEU A CA 1
ATOM 4788 C C . LEU A 1 645 ? -2.198 -1.620 -5.255 1.00 33.72 645 LEU A C 1
ATOM 4790 O O . LEU A 1 645 ? -2.294 -0.443 -5.604 1.00 33.72 645 LEU A O 1
ATOM 4794 N N . PHE A 1 646 ? -3.195 -2.490 -5.457 1.00 35.53 646 PHE A N 1
ATOM 4795 C CA . PHE A 1 646 ? -4.521 -2.114 -5.965 1.00 35.53 646 PHE A CA 1
ATOM 4796 C C . PHE A 1 646 ? -5.188 -1.070 -5.057 1.00 35.53 646 PHE A C 1
ATOM 4798 O O . PHE A 1 646 ? -5.888 -0.194 -5.561 1.00 35.53 646 PHE A O 1
ATOM 4805 N N . GLY A 1 647 ? -4.883 -1.104 -3.753 1.00 32.75 647 GLY A N 1
ATOM 4806 C CA . GLY A 1 647 ? -5.259 -0.098 -2.759 1.00 32.75 647 GLY A CA 1
ATOM 4807 C C . GLY A 1 647 ? -4.619 1.292 -2.928 1.00 32.75 647 GLY A C 1
ATOM 4808 O O . GLY A 1 647 ? -4.998 2.202 -2.196 1.00 32.75 647 GLY A O 1
ATOM 4809 N N . ALA A 1 648 ? -3.666 1.479 -3.851 1.00 32.44 648 ALA A N 1
ATOM 4810 C CA . ALA A 1 648 ? -2.917 2.733 -4.017 1.00 32.44 648 ALA A CA 1
ATOM 4811 C C . ALA A 1 648 ? -2.744 3.178 -5.485 1.00 32.44 648 ALA A C 1
ATOM 4813 O O . ALA A 1 648 ? -3.027 4.328 -5.818 1.00 32.44 648 ALA A O 1
ATOM 4814 N N . ALA A 1 649 ? -2.311 2.280 -6.377 1.00 31.44 649 ALA A N 1
ATOM 4815 C CA . ALA A 1 649 ? -1.955 2.612 -7.762 1.00 31.44 649 ALA A CA 1
ATOM 4816 C C . ALA A 1 649 ? -3.183 2.893 -8.649 1.00 31.44 649 ALA A C 1
ATOM 4818 O O . ALA A 1 649 ? -3.220 3.887 -9.371 1.00 31.44 649 ALA A O 1
ATOM 4819 N N . ASN A 1 650 ? -4.237 2.079 -8.529 1.00 31.55 650 ASN A N 1
ATOM 4820 C CA . ASN A 1 650 ? -5.514 2.273 -9.238 1.00 31.55 650 ASN A CA 1
ATOM 4821 C C . ASN A 1 650 ? -6.398 3.379 -8.617 1.00 31.55 650 ASN A C 1
ATOM 4823 O O . ASN A 1 650 ? -7.555 3.542 -9.003 1.00 31.55 650 ASN A O 1
ATOM 4827 N N . ILE A 1 651 ? -5.871 4.105 -7.627 1.00 36.03 651 ILE A N 1
ATOM 4828 C CA . ILE A 1 651 ? -6.636 4.867 -6.632 1.00 36.03 651 ILE A CA 1
ATOM 4829 C C . ILE A 1 651 ? -6.266 6.367 -6.617 1.00 36.03 651 ILE A C 1
ATOM 4831 O O . ILE A 1 651 ? -6.727 7.136 -5.783 1.00 36.03 651 ILE A O 1
ATOM 4835 N N . GLY A 1 652 ? -5.493 6.836 -7.603 1.00 29.72 652 GLY A N 1
ATOM 4836 C CA . GLY A 1 652 ? -5.354 8.274 -7.881 1.00 29.72 652 GLY A CA 1
ATOM 4837 C C . GLY A 1 652 ? -4.501 9.065 -6.881 1.00 29.72 652 GLY A C 1
ATOM 4838 O O . GLY A 1 652 ? -4.410 10.286 -7.004 1.00 29.72 652 GLY A O 1
ATOM 4839 N N . VAL A 1 653 ? -3.808 8.405 -5.941 1.00 32.06 653 VAL A N 1
ATOM 4840 C CA . VAL A 1 653 ? -2.900 9.031 -4.949 1.00 32.06 653 VAL A CA 1
ATOM 4841 C C . VAL A 1 653 ? -1.557 9.418 -5.602 1.00 32.06 653 VAL A C 1
ATOM 4843 O O . VAL A 1 653 ? -0.464 9.093 -5.149 1.00 32.06 653 VAL A O 1
ATOM 4846 N N . GLY A 1 654 ? -1.665 10.139 -6.717 1.00 27.84 654 GLY A N 1
ATOM 4847 C CA . GLY A 1 654 ? -0.590 10.605 -7.571 1.00 27.84 654 GLY A CA 1
ATOM 4848 C C . GLY A 1 654 ? -0.737 12.098 -7.873 1.00 27.84 654 GLY A C 1
ATOM 4849 O O . GLY A 1 654 ? -1.410 12.497 -8.816 1.00 27.84 654 GLY A O 1
ATOM 4850 N N . LEU A 1 655 ? -0.050 12.930 -7.085 1.00 27.66 655 LEU A N 1
ATOM 4851 C CA . LEU A 1 655 ? 0.303 14.338 -7.359 1.00 27.66 655 LEU A CA 1
ATOM 4852 C C . LEU A 1 655 ? -0.788 15.440 -7.449 1.00 27.66 655 LEU A C 1
ATOM 4854 O O . LEU A 1 655 ? -0.440 16.599 -7.210 1.00 27.66 655 LEU A O 1
ATOM 4858 N N . SER A 1 656 ? -2.068 15.177 -7.743 1.00 26.17 656 SER A N 1
ATOM 4859 C CA . SER A 1 656 ? -2.973 16.266 -8.206 1.00 26.17 656 SER A CA 1
ATOM 4860 C C . SER A 1 656 ? -3.824 17.040 -7.182 1.00 26.17 656 SER A C 1
ATOM 4862 O O . SER A 1 656 ? -4.415 18.057 -7.552 1.00 26.17 656 SER A O 1
ATOM 4864 N N . VAL A 1 657 ? -3.840 16.696 -5.888 1.00 27.36 657 VAL A N 1
ATOM 4865 C CA . VAL A 1 657 ? -4.559 17.515 -4.874 1.00 27.36 657 VAL A CA 1
ATOM 4866 C C . VAL A 1 657 ? -3.885 18.888 -4.657 1.00 27.36 657 VAL A C 1
ATOM 4868 O O . VAL A 1 657 ? -4.539 19.882 -4.335 1.00 27.36 657 VAL A O 1
ATOM 4871 N N . ALA A 1 658 ? -2.576 18.992 -4.914 1.00 28.34 658 ALA A N 1
ATOM 4872 C CA . ALA A 1 658 ? -1.744 20.137 -4.535 1.00 28.34 658 ALA A CA 1
ATOM 4873 C C . ALA A 1 658 ? -1.977 21.453 -5.318 1.00 28.34 658 ALA A C 1
ATOM 4875 O O . ALA A 1 658 ? -1.384 22.473 -4.962 1.00 28.34 658 ALA A O 1
ATOM 4876 N N . ARG A 1 659 ? -2.796 21.477 -6.386 1.00 28.61 659 ARG A N 1
ATOM 4877 C CA . ARG A 1 659 ? -2.955 22.670 -7.258 1.00 28.61 659 ARG A CA 1
ATOM 4878 C C . ARG A 1 659 ? -4.339 23.329 -7.274 1.00 28.61 659 ARG A C 1
ATOM 4880 O O . ARG A 1 659 ? -4.420 24.503 -7.634 1.00 28.61 659 ARG A O 1
ATOM 4887 N N . ILE A 1 660 ? -5.411 22.650 -6.861 1.00 29.92 660 ILE A N 1
ATOM 4888 C CA . ILE A 1 660 ? -6.784 23.197 -6.965 1.00 29.92 660 ILE A CA 1
ATOM 4889 C C . ILE A 1 660 ? -7.102 24.197 -5.837 1.00 29.92 660 ILE A C 1
ATOM 4891 O O . ILE A 1 660 ? -7.716 25.239 -6.080 1.00 29.92 660 ILE A O 1
ATOM 4895 N N . ILE A 1 661 ? -6.591 23.954 -4.624 1.00 30.27 661 ILE A N 1
ATOM 4896 C CA . ILE A 1 661 ? -6.832 24.785 -3.424 1.00 30.27 661 ILE A CA 1
ATOM 4897 C C . ILE A 1 661 ? -6.361 26.248 -3.607 1.00 30.27 661 ILE A C 1
ATOM 4899 O O . ILE A 1 661 ? -6.849 27.154 -2.933 1.00 30.27 661 ILE A O 1
ATOM 4903 N N . SER A 1 662 ? -5.476 26.519 -4.574 1.00 30.58 662 SER A N 1
ATOM 4904 C CA . SER A 1 662 ? -4.961 27.864 -4.867 1.00 30.58 662 SER A CA 1
ATOM 4905 C C . SER A 1 662 ? -5.941 28.801 -5.595 1.00 30.58 662 SER A C 1
ATOM 4907 O O . SER A 1 662 ? -5.630 29.990 -5.689 1.00 30.58 662 SER A O 1
ATOM 4909 N N . LYS A 1 663 ? -7.065 28.322 -6.159 1.00 29.45 663 LYS A N 1
ATOM 4910 C CA . LYS A 1 663 ? -7.927 29.150 -7.039 1.00 29.45 663 LYS A CA 1
ATOM 4911 C C . LYS A 1 663 ? -9.374 29.378 -6.585 1.00 29.45 663 LYS A C 1
ATOM 4913 O O . LYS A 1 663 ? -10.003 30.283 -7.119 1.00 29.45 663 LYS A O 1
ATOM 4918 N N . LEU A 1 664 ? -9.884 28.655 -5.587 1.00 28.09 664 LEU A N 1
ATOM 4919 C CA . LEU A 1 664 ? -11.276 28.785 -5.109 1.00 28.09 664 LEU A CA 1
ATOM 4920 C C . LEU A 1 664 ? -11.406 29.589 -3.796 1.00 28.09 664 LEU A C 1
ATOM 4922 O O . LEU A 1 664 ? -12.232 29.287 -2.944 1.00 28.09 664 LEU A O 1
ATOM 4926 N N . ARG A 1 665 ? -10.578 30.631 -3.625 1.00 31.36 665 ARG A N 1
ATOM 4927 C CA . ARG A 1 665 ? -10.703 31.642 -2.549 1.00 31.36 665 ARG A CA 1
ATOM 4928 C C . ARG A 1 665 ? -10.988 33.053 -3.082 1.00 31.36 665 ARG A C 1
ATOM 4930 O O . ARG A 1 665 ? -10.552 34.052 -2.519 1.00 31.36 665 ARG A O 1
ATOM 4937 N N . GLY A 1 666 ? -11.738 33.117 -4.176 1.00 36.81 666 GLY A N 1
ATOM 4938 C CA . GLY A 1 666 ? -12.450 34.307 -4.627 1.00 36.81 666 GLY A CA 1
ATOM 4939 C C . GLY A 1 666 ? -13.875 33.897 -4.988 1.00 36.81 666 GLY A C 1
ATOM 4940 O O . GLY A 1 666 ? -14.045 32.915 -5.704 1.00 36.81 666 GLY A O 1
ATOM 4941 N N . SER A 1 667 ? -14.865 34.635 -4.481 1.00 34.19 667 SER A N 1
ATOM 4942 C CA . SER A 1 667 ? -16.303 34.388 -4.686 1.00 34.19 667 SER A CA 1
ATOM 4943 C C . SER A 1 667 ? -16.874 33.106 -4.059 1.00 34.19 667 SER A C 1
ATOM 4945 O O . SER A 1 667 ? -17.502 32.304 -4.748 1.00 34.19 667 SER A O 1
ATOM 4947 N N . LEU A 1 668 ? -16.749 32.982 -2.733 1.00 31.94 668 LEU A N 1
ATOM 4948 C CA . LEU A 1 668 ? -17.893 33.102 -1.808 1.00 31.94 668 LEU A CA 1
ATOM 4949 C C . LEU A 1 668 ? -17.401 33.495 -0.404 1.00 31.94 668 LEU A C 1
ATOM 4951 O O . LEU A 1 668 ? -16.278 33.073 -0.044 1.00 31.94 668 LEU A O 1
#

pLDDT: mean 75.44, std 26.87, range [22.34, 98.88]